Protein AF-0000000079819449 (afdb_homodimer)

Nearest PDB structures (foldseek):
  6wct-assembly1_C  TM=9.181E-01  e=9.847E-22  Stenotrophomonas maltophilia K279a
  7u5f-assembly1_A  TM=9.455E-01  e=1.996E-21  Pseudomonas aeruginosa PAO1
  6wct-assembly2_B  TM=9.235E-01  e=4.046E-21  Stenotrophomonas maltophilia K279a
  7s5e-assembly4_F  TM=9.327E-01  e=6.764E-21  Stenotrophomonas maltophilia K279a
  7s5e-assembly3_G  TM=9.082E-01  e=2.292E-20  Stenotrophomonas maltophilia K279a

InterPro domains:
  IPR008144 Guanylate kinase-like domain [PS50052] (9-192)
  IPR008145 Guanylate kinase/L-type calcium channel beta subunit [PF00625] (10-192)
  IPR008145 Guanylate kinase/L-type calcium channel beta subunit [SM00072] (8-195)
  IPR017665 Guanylate kinase [MF_00328] (7-195)
  IPR017665 Guanylate kinase [TIGR03263] (9-191)
  IPR020590 Guanylate kinase, conserved site [PS00856] (43-60)
  IPR027417 P-loop containing nucleoside 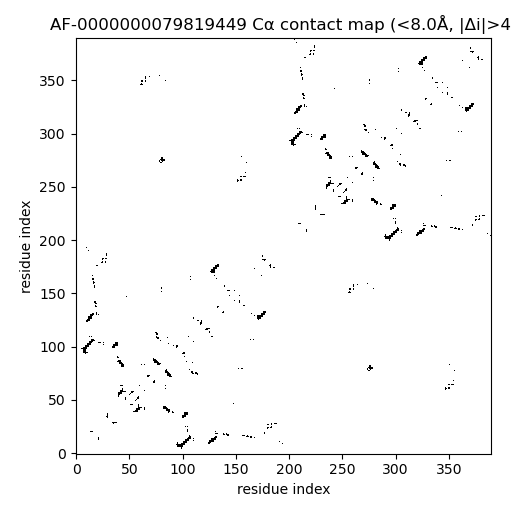triphosphate hydrolase [G3DSA:3.40.50.300] (11-191)
  IPR027417 P-loop containing nucleoside triphosphate hydrolase [SSF52540] (7-192)

Structure (mmCIF, N/CA/C/O backbone):
data_AF-0000000079819449-model_v1
#
loop_
_entity.id
_entity.type
_entity.pdbx_description
1 polymer 'Guanylate kinase'
#
loop_
_atom_site.group_PDB
_atom_site.id
_atom_site.type_symbol
_atom_site.label_atom_id
_atom_site.label_alt_id
_atom_site.label_comp_id
_atom_site.label_asym_id
_atom_site.label_entity_id
_atom_site.label_seq_id
_atom_site.pdbx_PDB_ins_code
_atom_site.Cartn_x
_atom_site.Cartn_y
_atom_site.Cartn_z
_atom_site.occupancy
_atom_site.B_iso_or_equiv
_atom_site.auth_seq_id
_atom_site.auth_comp_id
_atom_site.auth_asym_id
_atom_site.auth_atom_id
_atom_site.pdbx_PDB_model_num
ATOM 1 N N . MET A 1 1 ? -24.344 -27.297 -30.484 1 37.25 1 MET A N 1
ATOM 2 C CA . MET A 1 1 ? -23.031 -27.562 -29.906 1 37.25 1 MET A CA 1
ATOM 3 C C . MET A 1 1 ? -23.109 -27.734 -28.406 1 37.25 1 MET A C 1
ATOM 5 O O . MET A 1 1 ? -23.766 -26.953 -27.719 1 37.25 1 MET A O 1
ATOM 9 N N . SER A 1 2 ? -22.984 -28.891 -27.797 1 37.88 2 SER A N 1
ATOM 10 C CA . SER A 1 2 ? -23.125 -29.172 -26.375 1 37.88 2 SER A CA 1
ATOM 11 C C . SER A 1 2 ? -22.359 -28.156 -25.531 1 37.88 2 SER A C 1
ATOM 13 O O . SER A 1 2 ? -21.188 -27.891 -25.797 1 37.88 2 SER A O 1
ATOM 15 N N . GLU A 1 3 ? -22.922 -27.062 -25.156 1 42.31 3 GLU A N 1
ATOM 16 C CA . GLU A 1 3 ? -22.312 -26.125 -24.219 1 42.31 3 GLU A CA 1
ATOM 17 C C . GLU A 1 3 ? -21.484 -26.859 -23.156 1 42.31 3 GLU A C 1
ATOM 19 O O . GLU A 1 3 ? -22.047 -27.531 -22.281 1 42.31 3 GLU A O 1
ATOM 24 N N . GLN A 1 4 ? -20.547 -27.688 -23.547 1 41.03 4 GLN A N 1
ATOM 25 C CA . GLN A 1 4 ? -19.75 -28.484 -22.641 1 41.03 4 GLN A CA 1
ATOM 26 C C . GLN A 1 4 ? -19.547 -27.781 -21.312 1 41.03 4 GLN A C 1
ATOM 28 O O . GLN A 1 4 ? -19.219 -26.578 -21.281 1 41.03 4 GLN A O 1
ATOM 33 N N . ASP A 1 5 ? -20.328 -27.891 -20.297 1 47.59 5 ASP A N 1
ATOM 34 C CA . ASP A 1 5 ? -20.375 -27.531 -18.875 1 47.59 5 ASP A CA 1
ATOM 35 C C . ASP A 1 5 ? -18.969 -27.359 -18.312 1 47.59 5 ASP A C 1
ATOM 37 O O . ASP A 1 5 ? -18.359 -28.328 -17.844 1 47.59 5 ASP A O 1
ATOM 41 N N . HIS A 1 6 ? -17.969 -26.797 -19.016 1 58 6 HIS A N 1
ATOM 42 C CA . HIS A 1 6 ? -16.578 -26.672 -18.594 1 58 6 HIS A CA 1
ATOM 43 C C . HIS A 1 6 ? -16.484 -26.047 -17.203 1 58 6 HIS A C 1
ATOM 45 O O . HIS A 1 6 ? -17.094 -25 -16.953 1 58 6 HIS A O 1
ATOM 51 N N . THR A 1 7 ? -16.281 -26.781 -16.109 1 65.06 7 THR A N 1
ATOM 52 C CA . THR A 1 7 ? -16.078 -26.328 -14.742 1 65.06 7 THR A CA 1
ATOM 53 C C . THR A 1 7 ? -14.992 -25.266 -14.672 1 65.06 7 THR A C 1
ATOM 55 O O . THR A 1 7 ? -13.891 -25.469 -15.188 1 65.06 7 THR A O 1
ATOM 58 N N . PRO A 1 8 ? -15.328 -24.078 -14.352 1 78.12 8 PRO A N 1
ATOM 59 C CA . PRO A 1 8 ? -14.32 -23.016 -14.234 1 78.12 8 PRO A CA 1
ATOM 60 C C . PRO A 1 8 ? -13.133 -23.422 -13.359 1 78.12 8 PRO A C 1
ATOM 62 O O . PRO A 1 8 ? -13.281 -24.266 -12.469 1 78.12 8 PRO A O 1
ATOM 65 N N . GLY A 1 9 ? -11.914 -23.031 -13.898 1 91.12 9 GLY A N 1
ATOM 66 C CA . GLY A 1 9 ? -10.711 -23.328 -13.141 1 91.12 9 GLY A CA 1
ATOM 67 C C . GLY A 1 9 ? -10.742 -22.766 -11.727 1 91.12 9 GLY A C 1
ATOM 68 O O . GLY A 1 9 ? -11.719 -22.125 -11.336 1 91.12 9 GLY A O 1
ATOM 69 N N . THR A 1 10 ? -9.859 -23.297 -10.914 1 92.31 10 THR A N 1
ATOM 70 C CA . THR A 1 10 ? -9.734 -22.891 -9.516 1 92.31 10 THR A CA 1
ATOM 71 C C . THR A 1 10 ? -8.555 -21.938 -9.336 1 92.31 10 THR A C 1
ATOM 73 O O . THR A 1 10 ? -7.477 -22.172 -9.891 1 92.31 10 THR A O 1
ATOM 76 N N . LEU A 1 11 ? -8.828 -20.859 -8.602 1 95.81 11 LEU A N 1
ATOM 77 C CA . LEU A 1 11 ? -7.777 -19.891 -8.312 1 95.81 11 LEU A CA 1
ATOM 78 C C . LEU A 1 11 ? -7.492 -19.828 -6.816 1 95.81 11 LEU A C 1
ATOM 80 O O . LEU A 1 11 ? -8.383 -19.5 -6.023 1 95.81 11 LEU A O 1
ATOM 84 N N . LEU A 1 12 ? -6.289 -20.203 -6.438 1 97.44 12 LEU A N 1
ATOM 85 C CA . LEU A 1 12 ? -5.816 -20.125 -5.059 1 97.44 12 LEU A CA 1
ATOM 86 C C . LEU A 1 12 ? -4.77 -19.031 -4.898 1 97.44 12 LEU A C 1
ATOM 88 O O . LEU A 1 12 ? -3.754 -19.031 -5.598 1 97.44 12 LEU A O 1
ATOM 92 N N . VAL A 1 13 ? -5.051 -18.109 -4.043 1 97.88 13 VAL A N 1
ATOM 93 C CA . VAL A 1 13 ? -4.09 -17.062 -3.729 1 97.88 13 VAL A CA 1
ATOM 94 C C . VAL A 1 13 ? -3.383 -17.375 -2.414 1 97.88 13 VAL A C 1
ATOM 96 O O . VAL A 1 13 ? -4.031 -17.562 -1.382 1 97.88 13 VAL A O 1
ATOM 99 N N . VAL A 1 14 ? -2.08 -17.484 -2.512 1 98.12 14 VAL A N 1
ATOM 100 C CA . VAL A 1 14 ? -1.259 -17.703 -1.326 1 98.12 14 VAL A CA 1
ATOM 101 C C . VAL A 1 14 ? -0.473 -16.438 -1.004 1 98.12 14 VAL A C 1
ATOM 103 O O . VAL A 1 14 ? 0.373 -16 -1.791 1 98.12 14 VAL A O 1
ATOM 106 N N . SER A 1 15 ? -0.778 -15.836 0.083 1 97.94 15 SER A N 1
ATOM 107 C CA . SER A 1 15 ? -0.135 -14.609 0.538 1 97.94 15 SER A CA 1
ATOM 108 C C . SER A 1 15 ? 0.4 -14.758 1.959 1 97.94 15 SER A C 1
ATOM 110 O O . SER A 1 15 ? 0.25 -15.812 2.576 1 97.94 15 SER A O 1
ATOM 112 N N . GLY A 1 16 ? 1.066 -13.742 2.438 1 96.62 16 GLY A N 1
ATOM 113 C CA . GLY A 1 16 ? 1.683 -13.711 3.754 1 96.62 16 GLY A CA 1
ATOM 114 C C . GLY A 1 16 ? 2.861 -12.766 3.842 1 96.62 16 GLY A C 1
ATOM 115 O O . GLY A 1 16 ? 3.314 -12.234 2.824 1 96.62 16 GLY A O 1
ATOM 116 N N . PRO A 1 17 ? 3.314 -12.594 5.066 1 94.5 17 PRO A N 1
ATOM 117 C CA . PRO A 1 17 ? 4.43 -11.656 5.199 1 94.5 17 PRO A CA 1
ATOM 118 C C . PRO A 1 17 ? 5.707 -12.156 4.527 1 94.5 17 PRO A C 1
ATOM 120 O O . PRO A 1 17 ? 5.867 -13.359 4.32 1 94.5 17 PRO A O 1
ATOM 123 N N . GLY A 1 18 ? 6.484 -11.164 4.066 1 87.62 18 GLY A N 1
ATOM 124 C CA . GLY A 1 18 ? 7.785 -11.531 3.531 1 87.62 18 GLY A CA 1
ATOM 125 C C . GLY A 1 18 ? 8.578 -12.438 4.453 1 87.62 18 GLY A C 1
ATOM 126 O O . GLY A 1 18 ? 8.594 -12.234 5.672 1 87.62 18 GLY A O 1
ATOM 127 N N . GLY A 1 19 ? 9.195 -13.484 3.918 1 88.12 19 GLY A N 1
ATOM 128 C CA . GLY A 1 19 ? 10.047 -14.375 4.695 1 88.12 19 GLY A CA 1
ATOM 129 C C . GLY A 1 19 ? 9.297 -15.555 5.281 1 88.12 19 GLY A C 1
ATOM 130 O O . GLY A 1 19 ? 9.906 -16.438 5.895 1 88.12 19 GLY A O 1
ATOM 131 N N . VAL A 1 20 ? 8.039 -15.562 5.066 1 94.75 20 VAL A N 1
ATOM 132 C CA . VAL A 1 20 ? 7.234 -16.594 5.707 1 94.75 20 VAL A CA 1
ATOM 133 C C . VAL A 1 20 ? 7.434 -17.922 4.98 1 94.75 20 VAL A C 1
ATOM 135 O O . VAL A 1 20 ? 7.098 -18.984 5.512 1 94.75 20 VAL A O 1
ATOM 138 N N . GLY A 1 21 ? 7.898 -17.953 3.801 1 93.06 21 GLY A N 1
ATOM 139 C CA . GLY A 1 21 ? 8.18 -19.188 3.07 1 93.06 21 GLY A CA 1
ATOM 140 C C . GLY A 1 21 ? 7.148 -19.484 2 1 93.06 21 GLY A C 1
ATOM 141 O O . GLY A 1 21 ? 6.883 -20.656 1.698 1 93.06 21 GLY A O 1
ATOM 142 N N . LYS A 1 22 ? 6.543 -18.516 1.438 1 94.44 22 LYS A N 1
ATOM 143 C CA . LYS A 1 22 ? 5.539 -18.703 0.392 1 94.44 22 LYS A CA 1
ATOM 144 C C . LYS A 1 22 ? 6.109 -19.484 -0.787 1 94.44 22 LYS A C 1
ATOM 146 O O . LYS A 1 22 ? 5.52 -20.469 -1.221 1 94.44 22 LYS A O 1
ATOM 151 N N . GLY A 1 23 ? 7.285 -18.953 -1.282 1 90.69 23 GLY A N 1
ATOM 152 C CA . GLY A 1 23 ? 7.902 -19.594 -2.434 1 90.69 23 GLY A CA 1
ATOM 153 C C . GLY A 1 23 ? 8.227 -21.062 -2.201 1 90.69 23 GLY A C 1
ATOM 154 O O . GLY A 1 23 ? 7.969 -21.906 -3.064 1 90.69 23 GLY A O 1
ATOM 155 N N . THR A 1 24 ? 8.703 -21.359 -1.021 1 91.75 24 THR A N 1
ATOM 156 C CA . THR A 1 24 ? 9.07 -22.719 -0.66 1 91.75 24 THR A CA 1
ATOM 157 C C . THR A 1 24 ? 7.84 -23.609 -0.589 1 91.75 24 THR A C 1
ATOM 159 O O . THR A 1 24 ? 7.836 -24.719 -1.145 1 91.75 24 THR A O 1
ATOM 162 N N . VAL A 1 25 ? 6.805 -23.172 0.04 1 97.06 25 VAL A N 1
ATOM 163 C CA . VAL A 1 25 ? 5.586 -23.953 0.222 1 97.06 25 VAL A CA 1
ATOM 164 C C . VAL A 1 25 ? 4.914 -24.188 -1.129 1 97.06 25 VAL A C 1
ATOM 166 O O . VAL A 1 25 ? 4.492 -25.297 -1.436 1 97.06 25 VAL A O 1
ATOM 169 N N . VAL A 1 26 ? 4.832 -23.188 -1.955 1 96.38 26 VAL A N 1
ATOM 170 C CA . VAL A 1 26 ? 4.188 -23.281 -3.26 1 96.38 26 VAL A CA 1
ATOM 171 C C . VAL A 1 26 ? 5 -24.203 -4.168 1 96.38 26 VAL A C 1
ATOM 173 O O . VAL A 1 26 ? 4.438 -25.016 -4.914 1 96.38 26 VAL A O 1
ATOM 176 N N . ALA A 1 27 ? 6.316 -24.094 -4.105 1 93.5 27 ALA A N 1
ATOM 177 C CA . ALA A 1 27 ? 7.164 -24.984 -4.887 1 93.5 27 ALA A CA 1
ATOM 178 C C . ALA A 1 27 ? 6.941 -26.438 -4.488 1 93.5 27 ALA A C 1
ATOM 180 O O . ALA A 1 27 ? 6.84 -27.312 -5.348 1 93.5 27 ALA A O 1
ATOM 181 N N . ALA A 1 28 ? 6.887 -26.688 -3.199 1 96.62 28 ALA A N 1
ATOM 182 C CA . ALA A 1 28 ? 6.652 -28.047 -2.691 1 96.62 28 ALA A CA 1
ATOM 183 C C . ALA A 1 28 ? 5.281 -28.562 -3.119 1 96.62 28 ALA A C 1
ATOM 185 O O . ALA A 1 28 ? 5.137 -29.734 -3.463 1 96.62 28 ALA A O 1
ATOM 186 N N . LEU A 1 29 ? 4.281 -27.688 -3.09 1 97.25 29 LEU A N 1
ATOM 187 C CA . LEU A 1 29 ? 2.943 -28.047 -3.549 1 97.25 29 LEU A CA 1
ATOM 188 C C . LEU A 1 29 ? 2.965 -28.469 -5.016 1 97.25 29 LEU A C 1
ATOM 190 O O . LEU A 1 29 ? 2.377 -29.5 -5.379 1 97.25 29 LEU A O 1
ATOM 194 N N . ARG A 1 30 ? 3.658 -27.781 -5.805 1 95.12 30 ARG A N 1
ATOM 195 C CA . ARG A 1 30 ? 3.744 -28.078 -7.23 1 95.12 30 ARG A CA 1
ATOM 196 C C . ARG A 1 30 ? 4.48 -29.391 -7.484 1 95.12 30 ARG A C 1
ATOM 198 O O . ARG A 1 30 ? 4.168 -30.109 -8.43 1 95.12 30 ARG A O 1
ATOM 205 N N . GLU A 1 31 ? 5.48 -29.578 -6.707 1 95 31 GLU A N 1
ATOM 206 C CA . GLU A 1 31 ? 6.223 -30.828 -6.836 1 95 31 GLU A CA 1
ATOM 207 C C . GLU A 1 31 ? 5.32 -32.031 -6.594 1 95 31 GLU A C 1
ATOM 209 O O . GLU A 1 31 ? 5.453 -33.062 -7.262 1 95 31 GLU A O 1
ATOM 214 N N . ARG A 1 32 ? 4.418 -31.953 -5.766 1 95.88 32 ARG A N 1
ATOM 215 C CA . ARG A 1 32 ? 3.51 -33.031 -5.41 1 95.88 32 ARG A CA 1
ATOM 216 C C . ARG A 1 32 ? 2.338 -33.125 -6.379 1 95.88 32 ARG A C 1
ATOM 218 O O . ARG A 1 32 ? 1.751 -34.188 -6.574 1 95.88 32 ARG A O 1
ATOM 225 N N . HIS A 1 33 ? 1.986 -31.953 -6.887 1 95.94 33 HIS A N 1
ATOM 226 C CA . HIS A 1 33 ? 0.836 -31.844 -7.773 1 95.94 33 HIS A CA 1
ATOM 227 C C . HIS A 1 33 ? 1.211 -31.141 -9.078 1 95.94 33 HIS A C 1
ATOM 229 O O . HIS A 1 33 ? 1.048 -29.922 -9.203 1 95.94 33 HIS A O 1
ATOM 235 N N . ASP A 1 34 ? 1.582 -31.938 -10.039 1 93.12 34 ASP A N 1
ATOM 236 C CA . ASP A 1 34 ? 2.109 -31.406 -11.289 1 93.12 34 ASP A CA 1
ATOM 237 C C . ASP A 1 34 ? 1.008 -30.734 -12.102 1 93.12 34 ASP A C 1
ATOM 239 O O . ASP A 1 34 ? 1.292 -29.984 -13.039 1 93.12 34 ASP A O 1
ATOM 243 N N . GLU A 1 35 ? -0.242 -31.016 -11.734 1 93.12 35 GLU A N 1
ATOM 244 C CA . GLU A 1 35 ? -1.359 -30.422 -12.461 1 93.12 35 GLU A CA 1
ATOM 245 C C . GLU A 1 35 ? -1.634 -29 -12 1 93.12 35 GLU A C 1
ATOM 247 O O . GLU A 1 35 ? -2.373 -28.25 -12.656 1 93.12 35 GLU A O 1
ATOM 252 N N . ILE A 1 36 ? -1.051 -28.625 -10.836 1 95.06 36 ILE A N 1
ATOM 253 C CA . ILE A 1 36 ? -1.223 -27.266 -10.328 1 95.06 36 ILE A CA 1
ATOM 254 C C . ILE A 1 36 ? -0.233 -26.328 -11.016 1 95.06 36 ILE A C 1
ATOM 256 O O . ILE A 1 36 ? 0.953 -26.656 -11.133 1 95.06 36 ILE A O 1
ATOM 260 N N . GLU A 1 37 ? -0.759 -25.266 -11.516 1 94.31 37 GLU A N 1
ATOM 261 C CA . GLU A 1 37 ? 0.077 -24.266 -12.164 1 94.31 37 GLU A CA 1
ATOM 262 C C . GLU A 1 37 ? 0.276 -23.047 -11.258 1 94.31 37 GLU A C 1
ATOM 264 O O . GLU A 1 37 ? -0.619 -22.688 -10.492 1 94.31 37 GLU A O 1
ATOM 269 N N . VAL A 1 38 ? 1.481 -22.469 -11.367 1 93.94 38 VAL A N 1
ATOM 270 C CA . VAL A 1 38 ? 1.772 -21.219 -10.656 1 93.94 38 VAL A CA 1
ATOM 271 C C . VAL A 1 38 ? 1.913 -20.078 -11.656 1 93.94 38 VAL A C 1
ATOM 273 O O . VAL A 1 38 ? 2.641 -20.188 -12.648 1 93.94 38 VAL A O 1
ATOM 276 N N . SER A 1 39 ? 1.146 -19.062 -11.383 1 93.12 39 SER A N 1
ATOM 277 C CA . SER A 1 39 ? 1.198 -17.906 -12.281 1 93.12 39 SER A CA 1
ATOM 278 C C . SER A 1 39 ? 2.545 -17.203 -12.188 1 93.12 39 SER A C 1
ATOM 280 O O . SER A 1 39 ? 3.088 -17.031 -11.094 1 93.12 39 SER A O 1
ATOM 282 N N . LEU A 1 40 ? 3.061 -16.797 -13.305 1 92.25 40 LEU A N 1
ATOM 283 C CA . LEU A 1 40 ? 4.324 -16.062 -13.352 1 92.25 40 LEU A CA 1
ATOM 284 C C . LEU A 1 40 ? 4.094 -14.57 -13.148 1 92.25 40 LEU A C 1
ATOM 286 O O . LEU A 1 40 ? 3.465 -13.914 -13.977 1 92.25 40 LEU A O 1
ATOM 290 N N . SER A 1 41 ? 4.609 -14.023 -12.086 1 94.62 41 SER A N 1
ATOM 291 C CA . SER A 1 41 ? 4.473 -12.602 -11.789 1 94.62 41 SER A CA 1
ATOM 292 C C . SER A 1 41 ? 5.598 -11.797 -12.422 1 94.62 41 SER A C 1
ATOM 294 O O . SER A 1 41 ? 6.668 -12.336 -12.711 1 94.62 41 SER A O 1
ATOM 296 N N . ALA A 1 42 ? 5.316 -10.539 -12.672 1 96.56 42 ALA A N 1
ATOM 297 C CA . ALA A 1 42 ? 6.352 -9.586 -13.062 1 96.56 42 ALA A CA 1
ATOM 298 C C . ALA A 1 42 ? 6.863 -8.812 -11.852 1 96.56 42 ALA A C 1
ATOM 300 O O . ALA A 1 42 ? 6.117 -8.562 -10.906 1 96.56 42 ALA A O 1
ATOM 301 N N . THR A 1 43 ? 8.133 -8.453 -11.883 1 96.88 43 THR A N 1
ATOM 302 C CA . THR A 1 43 ? 8.664 -7.625 -10.805 1 96.88 43 THR A CA 1
ATOM 303 C C . THR A 1 43 ? 9.805 -6.746 -11.312 1 96.88 43 THR A C 1
ATOM 305 O O . THR A 1 43 ? 10.445 -7.066 -12.32 1 96.88 43 THR A O 1
ATOM 308 N N . THR A 1 44 ? 10.008 -5.605 -10.656 1 96.69 44 THR A N 1
ATOM 309 C CA . THR A 1 44 ? 11.102 -4.703 -11.008 1 96.69 44 THR A CA 1
ATOM 310 C C . THR A 1 44 ? 12.312 -4.945 -10.117 1 96.69 44 THR A C 1
ATOM 312 O O . THR A 1 44 ? 13.352 -4.309 -10.289 1 96.69 44 THR A O 1
ATOM 315 N N . ARG A 1 45 ? 12.109 -5.863 -9.109 1 91.94 45 ARG A N 1
ATOM 316 C CA . ARG A 1 45 ? 13.25 -6.164 -8.258 1 91.94 45 ARG A CA 1
ATOM 317 C C . ARG A 1 45 ? 14.344 -6.887 -9.039 1 91.94 45 ARG A C 1
ATOM 319 O O . ARG A 1 45 ? 14.055 -7.562 -10.031 1 91.94 45 ARG A O 1
ATOM 326 N N . ARG A 1 46 ? 15.594 -6.77 -8.547 1 90.62 46 ARG A N 1
ATOM 327 C CA . ARG A 1 46 ? 16.688 -7.508 -9.172 1 90.62 46 ARG A CA 1
ATOM 328 C C . ARG A 1 46 ? 16.594 -8.992 -8.859 1 90.62 46 ARG A C 1
ATOM 330 O O . ARG A 1 46 ? 16.078 -9.383 -7.801 1 90.62 46 ARG A O 1
ATOM 337 N N . MET A 1 47 ? 17.094 -9.727 -9.766 1 91.81 47 MET A N 1
ATOM 338 C CA . MET A 1 47 ? 17.125 -11.18 -9.602 1 91.81 47 MET A CA 1
ATOM 339 C C . MET A 1 47 ? 18.016 -11.578 -8.438 1 91.81 47 MET A C 1
ATOM 341 O O . MET A 1 47 ? 19.125 -11.039 -8.289 1 91.81 47 MET A O 1
ATOM 345 N N . ARG A 1 48 ? 17.562 -12.531 -7.559 1 85.19 48 ARG A N 1
ATOM 346 C CA . ARG A 1 48 ? 18.406 -13.125 -6.527 1 85.19 48 ARG A CA 1
ATOM 347 C C . ARG A 1 48 ? 19.219 -14.289 -7.09 1 85.19 48 ARG A C 1
ATOM 349 O O . ARG A 1 48 ? 18.875 -14.844 -8.133 1 85.19 48 ARG A O 1
ATOM 356 N N . PRO A 1 49 ? 20.312 -14.555 -6.266 1 86.44 49 PRO A N 1
ATOM 357 C CA . PRO A 1 49 ? 21.062 -15.734 -6.719 1 86.44 49 PRO A CA 1
ATOM 358 C C . PRO A 1 49 ? 20.188 -16.984 -6.801 1 86.44 49 PRO A C 1
ATOM 360 O O . PRO A 1 49 ? 19.422 -17.266 -5.883 1 86.44 49 PRO A O 1
ATOM 363 N N . GLY A 1 50 ? 20.25 -17.688 -7.906 1 87.5 50 GLY A N 1
ATOM 364 C CA . GLY A 1 50 ? 19.484 -18.922 -8.086 1 87.5 50 GLY A CA 1
ATOM 365 C C . GLY A 1 50 ? 18.188 -18.703 -8.828 1 87.5 50 GLY A C 1
ATOM 366 O O . GLY A 1 50 ? 17.547 -19.672 -9.25 1 87.5 50 GLY A O 1
ATOM 367 N N . GLU A 1 51 ? 17.781 -17.422 -9.023 1 89.81 51 GLU A N 1
ATOM 368 C CA . GLU A 1 51 ? 16.547 -17.141 -9.75 1 89.81 51 GLU A CA 1
ATOM 369 C C . GLU A 1 51 ? 16.797 -17.031 -11.25 1 89.81 51 GLU A C 1
ATOM 371 O O . GLU A 1 51 ? 17.906 -16.719 -11.672 1 89.81 51 GLU A O 1
ATOM 376 N N . GLU A 1 52 ? 15.734 -17.406 -11.969 1 92.81 52 GLU A N 1
ATOM 377 C CA . GLU A 1 52 ? 15.797 -17.328 -13.43 1 92.81 52 GLU A CA 1
ATOM 378 C C . GLU A 1 52 ? 14.609 -16.547 -13.984 1 92.81 52 GLU A C 1
ATOM 380 O O . GLU A 1 52 ? 13.469 -16.75 -13.555 1 92.81 52 GLU A O 1
ATOM 385 N N . ASP A 1 53 ? 14.945 -15.648 -15 1 95.31 53 ASP A N 1
ATOM 386 C CA . ASP A 1 53 ? 13.891 -14.891 -15.664 1 95.31 53 ASP A CA 1
ATOM 387 C C . ASP A 1 53 ? 12.945 -15.82 -16.422 1 95.31 53 ASP A C 1
ATOM 389 O O . ASP A 1 53 ? 13.391 -16.719 -17.141 1 95.31 53 ASP A O 1
ATOM 393 N N . GLY A 1 54 ? 11.68 -15.641 -16.172 1 92.25 54 GLY A N 1
ATOM 394 C CA . GLY A 1 54 ? 10.695 -16.469 -16.844 1 92.25 54 GLY A CA 1
ATOM 395 C C . GLY A 1 54 ? 10.352 -17.734 -16.094 1 92.25 54 GLY A C 1
ATOM 396 O O . GLY A 1 54 ? 9.469 -18.484 -16.5 1 92.25 54 GLY A O 1
ATOM 397 N N . VAL A 1 55 ? 10.984 -17.922 -15.055 1 88.75 55 VAL A N 1
ATOM 398 C CA . VAL A 1 55 ? 10.734 -19.109 -14.25 1 88.75 55 VAL A CA 1
ATOM 399 C C . VAL A 1 55 ? 10.234 -18.703 -12.867 1 88.75 55 VAL A C 1
ATOM 401 O O . VAL A 1 55 ? 9.156 -19.125 -12.445 1 88.75 55 VAL A O 1
ATOM 404 N N . HIS A 1 56 ? 10.953 -17.844 -12.164 1 88.69 56 HIS A N 1
ATOM 405 C CA . HIS A 1 56 ? 10.578 -17.406 -10.828 1 88.69 56 HIS A CA 1
ATOM 406 C C . HIS A 1 56 ? 9.703 -16.156 -10.883 1 88.69 56 HIS A C 1
ATOM 408 O O . HIS A 1 56 ? 8.68 -16.078 -10.195 1 88.69 56 HIS A O 1
ATOM 414 N N . TYR A 1 57 ? 10.164 -15.289 -11.695 1 93.69 57 TYR A N 1
ATOM 415 C CA . TYR A 1 57 ? 9.469 -14.055 -12.047 1 93.69 57 TYR A CA 1
ATOM 416 C C . TYR A 1 57 ? 9.797 -13.633 -13.477 1 93.69 57 TYR A C 1
ATOM 418 O O . TYR A 1 57 ? 10.742 -14.148 -14.078 1 93.69 57 TYR A O 1
ATOM 426 N N . ARG A 1 58 ? 8.977 -12.875 -14.039 1 95.94 58 ARG A N 1
ATOM 427 C CA . ARG A 1 58 ? 9.422 -12.055 -15.156 1 95.94 58 ARG A CA 1
ATOM 428 C C . ARG A 1 58 ? 10.062 -10.758 -14.664 1 95.94 58 ARG A C 1
ATOM 430 O O . ARG A 1 58 ? 9.375 -9.867 -14.172 1 95.94 58 ARG A O 1
ATOM 437 N N . PHE A 1 59 ? 11.375 -10.719 -14.812 1 97.06 59 PHE A N 1
ATOM 438 C CA . PHE A 1 59 ? 12.094 -9.539 -14.344 1 97.06 59 PHE A CA 1
ATOM 439 C C . PHE A 1 59 ? 12.102 -8.453 -15.414 1 97.06 59 PHE A C 1
ATOM 441 O O . PHE A 1 59 ? 12.633 -8.656 -16.5 1 97.06 59 PHE A O 1
ATOM 448 N N . VAL A 1 60 ? 11.516 -7.27 -15.062 1 96.88 60 VAL A N 1
ATOM 449 C CA . VAL A 1 60 ? 11.352 -6.199 -16.047 1 96.88 60 VAL A CA 1
ATOM 450 C C . VAL A 1 60 ? 11.844 -4.879 -15.445 1 96.88 60 VAL A C 1
ATOM 452 O O . VAL A 1 60 ? 11.961 -4.75 -14.227 1 96.88 60 VAL A O 1
ATOM 455 N N . SER A 1 61 ? 12.156 -3.93 -16.266 1 96 61 SER A N 1
ATOM 456 C CA . SER A 1 61 ? 12.516 -2.592 -15.812 1 96 61 SER A CA 1
ATOM 457 C C . SER A 1 61 ? 11.297 -1.835 -15.305 1 96 61 SER A C 1
ATOM 459 O O . SER A 1 61 ? 10.164 -2.158 -15.664 1 96 61 SER A O 1
ATOM 461 N N . PRO A 1 62 ? 11.539 -0.841 -14.5 1 94.62 62 PRO A N 1
ATOM 462 C CA . PRO A 1 62 ? 10.414 -0.004 -14.086 1 94.62 62 PRO A CA 1
ATOM 463 C C . PRO A 1 62 ? 9.664 0.617 -15.266 1 94.62 62 PRO A C 1
ATOM 465 O O . PRO A 1 62 ? 8.438 0.75 -15.227 1 94.62 62 PRO A O 1
ATOM 468 N N . THR A 1 63 ? 10.352 0.969 -16.281 1 94.88 63 THR A N 1
ATOM 469 C CA . THR A 1 63 ? 9.734 1.531 -17.484 1 94.88 63 THR A CA 1
ATOM 470 C C . THR A 1 63 ? 8.797 0.517 -18.125 1 94.88 63 THR A C 1
ATOM 472 O O . THR A 1 63 ? 7.652 0.845 -18.469 1 94.88 63 THR A O 1
ATOM 475 N N . GLU A 1 64 ? 9.312 -0.644 -18.297 1 95.75 64 GLU A N 1
ATOM 476 C CA . GLU A 1 64 ? 8.492 -1.704 -18.891 1 95.75 64 GLU A CA 1
ATOM 477 C C . GLU A 1 64 ? 7.301 -2.031 -17.984 1 95.75 64 GLU A C 1
ATOM 479 O O . GLU A 1 64 ? 6.191 -2.242 -18.484 1 95.75 64 GLU A O 1
ATOM 484 N N . PHE A 1 65 ? 7.504 -2.068 -16.734 1 97.44 65 PHE A N 1
ATOM 485 C CA . PHE A 1 65 ? 6.426 -2.33 -15.789 1 97.44 65 PHE A CA 1
ATOM 486 C C . PHE A 1 65 ? 5.328 -1.276 -15.914 1 97.44 65 PHE A C 1
ATOM 488 O O . PHE A 1 65 ? 4.145 -1.608 -15.945 1 97.44 65 PHE A O 1
ATOM 495 N N . ARG A 1 66 ? 5.727 -0.081 -15.984 1 93.88 66 ARG A N 1
ATOM 496 C CA . ARG A 1 66 ? 4.77 1.013 -16.125 1 93.88 66 ARG A CA 1
ATOM 497 C C . ARG A 1 66 ? 3.943 0.851 -17.406 1 93.88 66 ARG A C 1
ATOM 499 O O . ARG A 1 66 ? 2.725 1.035 -17.375 1 93.88 66 ARG A O 1
ATOM 506 N N . ARG A 1 67 ? 4.617 0.555 -18.453 1 95 67 ARG A N 1
ATOM 507 C CA . ARG A 1 67 ? 3.9 0.329 -19.703 1 95 67 ARG A CA 1
ATOM 508 C C . ARG A 1 67 ? 2.834 -0.748 -19.547 1 95 67 ARG A C 1
ATOM 510 O O . ARG A 1 67 ? 1.695 -0.573 -19.984 1 95 67 ARG A O 1
ATOM 517 N N . MET A 1 68 ? 3.205 -1.822 -18.938 1 95.44 68 MET A N 1
ATOM 518 C CA . MET A 1 68 ? 2.281 -2.93 -18.719 1 95.44 68 MET A CA 1
ATOM 519 C C . MET A 1 68 ? 1.092 -2.484 -17.875 1 95.44 68 MET A C 1
ATOM 521 O O . MET A 1 68 ? -0.052 -2.832 -18.172 1 95.44 68 MET A O 1
ATOM 525 N N . ALA A 1 69 ? 1.36 -1.735 -16.828 1 93.5 69 ALA A N 1
ATOM 526 C CA . ALA A 1 69 ? 0.306 -1.23 -15.961 1 93.5 69 ALA A CA 1
ATOM 527 C C . ALA A 1 69 ? -0.63 -0.291 -16.719 1 93.5 69 ALA A C 1
ATOM 529 O O . ALA A 1 69 ? -1.854 -0.406 -16.609 1 93.5 69 ALA A O 1
ATOM 530 N N . ASP A 1 70 ? -0.06 0.588 -17.531 1 91.31 70 ASP A N 1
ATOM 531 C CA . ASP A 1 70 ? -0.833 1.563 -18.297 1 91.31 70 ASP A CA 1
ATOM 532 C C . ASP A 1 70 ? -1.733 0.874 -19.312 1 91.31 70 ASP A C 1
ATOM 534 O O . ASP A 1 70 ? -2.83 1.354 -19.609 1 91.31 70 ASP A O 1
ATOM 538 N N . ASP A 1 71 ? -1.249 -0.234 -19.766 1 93.5 71 ASP A N 1
ATOM 539 C CA . ASP A 1 71 ? -1.989 -0.978 -20.766 1 93.5 71 ASP A CA 1
ATOM 540 C C . ASP A 1 71 ? -3.027 -1.898 -20.125 1 93.5 71 ASP A C 1
ATOM 542 O O . ASP A 1 71 ? -3.693 -2.668 -20.828 1 93.5 71 ASP A O 1
ATOM 546 N N . GLY A 1 72 ? -3.113 -1.888 -18.875 1 91.06 72 GLY A N 1
ATOM 547 C CA . GLY A 1 72 ? -4.098 -2.695 -18.172 1 91.06 72 GLY A CA 1
ATOM 548 C C . GLY A 1 72 ? -3.793 -4.18 -18.219 1 91.06 72 GLY A C 1
ATOM 549 O O . GLY A 1 72 ? -4.707 -5.008 -18.234 1 91.06 72 GLY A O 1
ATOM 550 N N . GLU A 1 73 ? -2.566 -4.523 -18.156 1 93.56 73 GLU A N 1
ATOM 551 C CA . GLU A 1 73 ? -2.172 -5.914 -18.359 1 93.56 73 GLU A CA 1
ATOM 552 C C . GLU A 1 73 ? -2.193 -6.691 -17.047 1 93.56 73 GLU A C 1
ATOM 554 O O . GLU A 1 73 ? -2.109 -7.922 -17.047 1 93.56 73 GLU A O 1
ATOM 559 N N . PHE A 1 74 ? -2.361 -5.992 -15.898 1 95.38 74 PHE A N 1
ATOM 560 C CA . PHE A 1 74 ? -2.209 -6.68 -14.625 1 95.38 74 PHE A CA 1
ATOM 561 C C . PHE A 1 74 ? -3.57 -6.98 -14 1 95.38 74 PHE A C 1
ATOM 563 O O . PHE A 1 74 ? -4.469 -6.137 -14.023 1 95.38 74 PHE A O 1
ATOM 570 N N . LEU A 1 75 ? -3.719 -8.18 -13.523 1 94.06 75 LEU A N 1
ATOM 571 C CA . LEU A 1 75 ? -4.82 -8.508 -12.625 1 94.06 75 LEU A CA 1
ATOM 572 C C . LEU A 1 75 ? -4.707 -7.73 -11.32 1 94.06 75 LEU A C 1
ATOM 574 O O . LEU A 1 75 ? -5.703 -7.219 -10.805 1 94.06 75 LEU A O 1
ATOM 578 N N . GLU A 1 76 ? -3.52 -7.699 -10.883 1 94.31 76 GLU A N 1
ATOM 579 C CA . GLU A 1 76 ? -3.148 -6.945 -9.688 1 94.31 76 GLU A CA 1
ATOM 580 C C . GLU A 1 76 ? -1.683 -6.527 -9.727 1 94.31 76 GLU A C 1
ATOM 582 O O . GLU A 1 76 ? -0.873 -7.152 -10.414 1 94.31 76 GLU A O 1
ATOM 587 N N . TRP A 1 77 ? -1.401 -5.453 -9.055 1 94.75 77 TRP A N 1
ATOM 588 C CA . TRP A 1 77 ? -0.008 -5.086 -8.82 1 94.75 77 TRP A CA 1
ATOM 589 C C . TRP A 1 77 ? 0.117 -4.18 -7.602 1 94.75 77 TRP A C 1
ATOM 591 O O . TRP A 1 77 ? -0.864 -3.57 -7.168 1 94.75 77 TRP A O 1
ATOM 601 N N . ALA A 1 78 ? 1.284 -4.164 -7.047 1 91.94 78 ALA A N 1
ATOM 602 C CA . ALA A 1 78 ? 1.543 -3.348 -5.863 1 91.94 78 ALA A CA 1
ATOM 603 C C . ALA A 1 78 ? 3.033 -3.059 -5.711 1 91.94 78 ALA A C 1
ATOM 605 O O . ALA A 1 78 ? 3.867 -3.717 -6.336 1 91.94 78 ALA A O 1
ATOM 606 N N . GLU A 1 79 ? 3.268 -2.033 -4.957 1 91.31 79 GLU A N 1
ATOM 607 C CA . GLU A 1 79 ? 4.641 -1.805 -4.508 1 91.31 79 GLU A CA 1
ATOM 608 C C . GLU A 1 79 ? 4.93 -2.553 -3.211 1 91.31 79 GLU A C 1
ATOM 610 O O . GLU A 1 79 ? 4.094 -2.578 -2.305 1 91.31 79 GLU A O 1
ATOM 615 N N . PHE A 1 80 ? 6.09 -3.129 -3.221 1 87.88 80 PHE A N 1
ATOM 616 C CA . PHE A 1 80 ? 6.539 -3.863 -2.045 1 87.88 80 PHE A CA 1
ATOM 617 C C . PHE A 1 80 ? 8.047 -3.727 -1.868 1 87.88 80 PHE A C 1
ATOM 619 O O . PHE A 1 80 ? 8.82 -4.098 -2.756 1 87.88 80 PHE A O 1
ATOM 626 N N . ASN A 1 81 ? 8.367 -3.174 -0.725 1 87.38 81 ASN A N 1
ATOM 627 C CA . ASN A 1 81 ? 9.766 -2.977 -0.377 1 87.38 81 ASN A CA 1
ATOM 628 C C . ASN A 1 81 ? 10.523 -2.248 -1.484 1 87.38 81 ASN A C 1
ATOM 630 O O . ASN A 1 81 ? 11.641 -2.637 -1.843 1 87.38 81 ASN A O 1
ATOM 634 N N . GLY A 1 82 ? 9.883 -1.347 -2.049 1 88.75 82 GLY A N 1
ATOM 635 C CA . GLY A 1 82 ? 10.531 -0.445 -2.988 1 88.75 82 GLY A CA 1
ATOM 636 C C . GLY A 1 82 ? 10.508 -0.956 -4.414 1 88.75 82 GLY A C 1
ATOM 637 O O . GLY A 1 82 ? 11.109 -0.35 -5.305 1 88.75 82 GLY A O 1
ATOM 638 N N . HIS A 1 83 ? 9.93 -2.084 -4.625 1 93.12 83 HIS A N 1
ATOM 639 C CA . HIS A 1 83 ? 9.836 -2.666 -5.961 1 93.12 83 HIS A CA 1
ATOM 640 C C . HIS A 1 83 ? 8.383 -2.943 -6.336 1 93.12 83 HIS A C 1
ATOM 642 O O . HIS A 1 83 ? 7.512 -3.012 -5.461 1 93.12 83 HIS A O 1
ATOM 648 N N . LEU A 1 84 ? 8.195 -3.045 -7.613 1 95.75 84 LEU A N 1
ATOM 649 C CA . LEU A 1 84 ? 6.84 -3.295 -8.086 1 95.75 84 LEU A CA 1
ATOM 650 C C . LEU A 1 84 ? 6.652 -4.766 -8.445 1 95.75 84 LEU A C 1
ATOM 652 O O . LEU A 1 84 ? 7.543 -5.391 -9.016 1 95.75 84 LEU A O 1
ATOM 656 N N . TYR A 1 85 ? 5.59 -5.289 -8.047 1 95.81 85 TYR A N 1
ATOM 657 C CA . TYR A 1 85 ? 5.168 -6.645 -8.383 1 95.81 85 TYR A CA 1
ATOM 658 C C . TYR A 1 85 ? 3.781 -6.645 -9.008 1 95.81 85 TYR A C 1
ATOM 660 O O . TYR A 1 85 ? 2.92 -5.848 -8.633 1 95.81 85 TYR A O 1
ATOM 668 N N . GLY A 1 86 ? 3.561 -7.578 -9.945 1 96.69 86 GLY A N 1
ATOM 669 C CA . GLY A 1 86 ? 2.244 -7.672 -10.555 1 96.69 86 GLY A CA 1
ATOM 670 C C . GLY A 1 86 ? 1.986 -9.016 -11.219 1 96.69 86 GLY A C 1
ATOM 671 O O . GLY A 1 86 ? 2.924 -9.688 -11.648 1 96.69 86 GLY A O 1
ATOM 672 N N . THR A 1 87 ? 0.757 -9.398 -11.25 1 96.25 87 THR A N 1
ATOM 673 C CA . THR A 1 87 ? 0.32 -10.609 -11.938 1 96.25 87 THR A CA 1
ATOM 674 C C . THR A 1 87 ? -0.358 -10.258 -13.266 1 96.25 87 THR A C 1
ATOM 676 O O . THR A 1 87 ? -1.453 -9.695 -13.273 1 96.25 87 THR A O 1
ATOM 679 N N . PRO A 1 88 ? 0.239 -10.664 -14.352 1 93.75 88 PRO A N 1
ATOM 680 C CA . PRO A 1 88 ? -0.4 -10.383 -15.641 1 93.75 88 PRO A CA 1
ATOM 681 C C . PRO A 1 88 ? -1.707 -11.148 -15.828 1 93.75 88 PRO A C 1
ATOM 683 O O . PRO A 1 88 ? -1.807 -12.312 -15.438 1 93.75 88 PRO A O 1
ATOM 686 N N . TRP A 1 89 ? -2.639 -10.578 -16.422 1 90.25 89 TRP A N 1
ATOM 687 C CA . TRP A 1 89 ? -3.943 -11.172 -16.719 1 90.25 89 TRP A CA 1
ATOM 688 C C . TRP A 1 89 ? -3.795 -12.422 -17.578 1 90.25 89 TRP A C 1
ATOM 690 O O . TRP A 1 89 ? -4.477 -13.422 -17.344 1 90.25 89 TRP A O 1
ATOM 700 N N . SER A 1 90 ? -2.986 -12.266 -18.562 1 85.31 90 SER A N 1
ATOM 701 C CA . SER A 1 90 ? -2.814 -13.344 -19.531 1 85.31 90 SER A CA 1
ATOM 702 C C . SER A 1 90 ? -2.346 -14.625 -18.859 1 85.31 90 SER A C 1
ATOM 704 O O . SER A 1 90 ? -2.639 -15.727 -19.328 1 85.31 90 SER A O 1
ATOM 706 N N . SER A 1 91 ? -1.693 -14.477 -17.781 1 83.94 91 SER A N 1
ATOM 707 C CA . SER A 1 91 ? -1.176 -15.641 -17.062 1 83.94 91 SER A CA 1
ATOM 708 C C . SER A 1 91 ? -2.27 -16.312 -16.234 1 83.94 91 SER A C 1
ATOM 710 O O . SER A 1 91 ? -2.084 -17.422 -15.742 1 83.94 91 SER A O 1
ATOM 712 N N . VAL A 1 92 ? -3.451 -15.711 -16.094 1 88.88 92 VAL A N 1
ATOM 713 C CA . VAL A 1 92 ? -4.469 -16.203 -15.164 1 88.88 92 VAL A CA 1
ATOM 714 C C . VAL A 1 92 ? -5.723 -16.594 -15.945 1 88.88 92 VAL A C 1
ATOM 716 O O . VAL A 1 92 ? -6.129 -17.766 -15.922 1 88.88 92 VAL A O 1
ATOM 719 N N . THR A 1 93 ? -6.305 -15.727 -16.688 1 85.06 93 THR A N 1
ATOM 720 C CA . THR A 1 93 ? -7.629 -15.906 -17.266 1 85.06 93 THR A CA 1
ATOM 721 C C . THR A 1 93 ? -7.633 -17.062 -18.281 1 85.06 93 THR A C 1
ATOM 723 O O . THR A 1 93 ? -8.547 -17.875 -18.281 1 85.06 93 THR A O 1
ATOM 726 N N . ASP A 1 94 ? -6.578 -17.094 -19.094 1 84.12 94 ASP A N 1
ATOM 727 C CA . ASP A 1 94 ? -6.52 -18.172 -20.094 1 84.12 94 ASP A CA 1
ATOM 728 C C . ASP A 1 94 ? -6.441 -19.531 -19.438 1 84.12 94 ASP A C 1
ATOM 730 O O . ASP A 1 94 ? -7.074 -20.5 -19.891 1 84.12 94 ASP A O 1
ATOM 734 N N . ARG A 1 95 ? -5.785 -19.578 -18.375 1 89.25 95 ARG A N 1
ATOM 735 C CA . ARG A 1 95 ? -5.59 -20.828 -17.672 1 89.25 95 ARG A CA 1
ATOM 736 C C . ARG A 1 95 ? -6.855 -21.25 -16.922 1 89.25 95 ARG A C 1
ATOM 738 O O . ARG A 1 95 ? -7.234 -22.422 -16.938 1 89.25 95 ARG A O 1
ATOM 745 N N . LEU A 1 96 ? -7.508 -20.328 -16.344 1 90 96 LEU A N 1
ATOM 746 C CA . LEU A 1 96 ? -8.75 -20.609 -15.641 1 90 96 LEU A CA 1
ATOM 747 C C . LEU A 1 96 ? -9.836 -21.078 -16.609 1 90 96 LEU A C 1
ATOM 749 O O . LEU A 1 96 ? -10.594 -22 -16.312 1 90 96 LEU A O 1
ATOM 753 N N . ALA A 1 97 ? -9.852 -20.438 -17.734 1 87.31 97 ALA A N 1
ATOM 754 C CA . ALA A 1 97 ? -10.828 -20.812 -18.75 1 87.31 97 ALA A CA 1
ATOM 755 C C . ALA A 1 97 ? -10.602 -22.234 -19.234 1 87.31 97 ALA A C 1
ATOM 757 O O . ALA A 1 97 ? -11.547 -22.938 -19.609 1 87.31 97 ALA A O 1
ATOM 758 N N . ALA A 1 98 ? -9.43 -22.656 -19.172 1 90 98 ALA A N 1
ATOM 759 C CA . ALA A 1 98 ? -9.07 -24 -19.594 1 90 98 ALA A CA 1
ATOM 760 C C . ALA A 1 98 ? -9.32 -25.016 -18.469 1 90 98 ALA A C 1
ATOM 762 O O . ALA A 1 98 ? -9.039 -26.203 -18.625 1 90 98 ALA A O 1
ATOM 763 N N . GLY A 1 99 ? -9.812 -24.516 -17.297 1 90.69 99 GLY A N 1
ATOM 764 C CA . GLY A 1 99 ? -10.188 -25.406 -16.203 1 90.69 99 GLY A CA 1
ATOM 765 C C . GLY A 1 99 ? -9.023 -25.734 -15.289 1 90.69 99 GLY A C 1
ATOM 766 O O . GLY A 1 99 ? -9.109 -26.672 -14.5 1 90.69 99 GLY A O 1
ATOM 767 N N . ALA A 1 100 ? -7.992 -25 -15.344 1 92.69 100 ALA A N 1
ATOM 768 C CA . ALA A 1 100 ? -6.773 -25.297 -14.594 1 92.69 100 ALA A CA 1
ATOM 769 C C . ALA A 1 100 ? -6.914 -24.875 -13.133 1 92.69 100 ALA A C 1
ATOM 771 O O . ALA A 1 100 ? -7.742 -24.016 -12.805 1 92.69 100 ALA A O 1
ATOM 772 N N . THR A 1 101 ? -6.148 -25.562 -12.258 1 94.75 101 THR A N 1
ATOM 773 C CA . THR A 1 101 ? -5.902 -25.078 -10.906 1 94.75 101 THR A CA 1
ATOM 774 C C . THR A 1 101 ? -4.668 -24.172 -10.867 1 94.75 101 THR A C 1
ATOM 776 O O . THR A 1 101 ? -3.551 -24.641 -11.109 1 94.75 101 THR A O 1
ATOM 779 N N . LEU A 1 102 ? -4.934 -22.953 -10.57 1 95.62 102 LEU A N 1
ATOM 780 C CA . LEU A 1 102 ? -3.877 -21.953 -10.617 1 95.62 102 LEU A CA 1
ATOM 781 C C . LEU A 1 102 ? -3.602 -21.375 -9.234 1 95.62 102 LEU A C 1
ATOM 783 O O . LEU A 1 102 ? -4.535 -21.094 -8.477 1 95.62 102 LEU A O 1
ATOM 787 N N . VAL A 1 103 ? -2.287 -21.188 -8.945 1 96.56 103 VAL A N 1
ATOM 788 C CA . VAL A 1 103 ? -1.872 -20.578 -7.684 1 96.56 103 VAL A CA 1
ATOM 789 C C . VAL A 1 103 ? -1.198 -19.234 -7.953 1 96.56 103 VAL A C 1
ATOM 791 O O . VAL A 1 103 ? -0.321 -19.141 -8.812 1 96.56 103 VAL A O 1
ATOM 794 N N . LEU A 1 104 ? -1.682 -18.219 -7.301 1 96.56 104 LEU A N 1
ATOM 795 C CA . LEU A 1 104 ? -0.99 -16.938 -7.242 1 96.56 104 LEU A CA 1
ATOM 796 C C . LEU A 1 104 ? -0.221 -16.797 -5.93 1 96.56 104 LEU A C 1
ATOM 798 O O . LEU A 1 104 ? -0.799 -16.922 -4.852 1 96.56 104 LEU A O 1
ATOM 802 N N . GLU A 1 105 ? 1.051 -16.625 -6.07 1 95.88 105 GLU A N 1
ATOM 803 C CA . GLU A 1 105 ? 1.885 -16.281 -4.922 1 95.88 105 GLU A CA 1
ATOM 804 C C . GLU A 1 105 ? 2.17 -14.789 -4.863 1 95.88 105 GLU A C 1
ATOM 806 O O . GLU A 1 105 ? 3.084 -14.305 -5.531 1 95.88 105 GLU A O 1
ATOM 811 N N . ILE A 1 106 ? 1.356 -14.047 -4.086 1 95.88 106 ILE A N 1
ATOM 812 C CA . ILE A 1 106 ? 1.438 -12.594 -4.125 1 95.88 106 ILE A CA 1
ATOM 813 C C . ILE A 1 106 ? 1.353 -12.031 -2.705 1 95.88 106 ILE A C 1
ATOM 815 O O . ILE A 1 106 ? 1.044 -12.766 -1.762 1 95.88 106 ILE A O 1
ATOM 819 N N . ASP A 1 107 ? 1.702 -10.742 -2.602 1 94.56 107 ASP A N 1
ATOM 820 C CA . ASP A 1 107 ? 1.678 -10.133 -1.278 1 94.56 107 ASP A CA 1
ATOM 821 C C . ASP A 1 107 ? 0.25 -9.789 -0.858 1 94.56 107 ASP A C 1
ATOM 823 O O . ASP A 1 107 ? -0.697 -10.016 -1.613 1 94.56 107 ASP A O 1
ATOM 827 N N . VAL A 1 108 ? 0.115 -9.28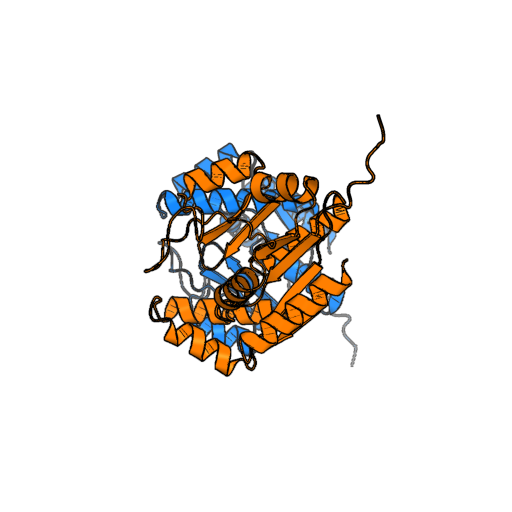9 0.329 1 95.25 108 VAL A N 1
ATOM 828 C CA . VAL A 1 108 ? -1.187 -9.031 0.938 1 95.25 108 VAL A CA 1
ATOM 829 C C . VAL A 1 108 ? -1.925 -7.953 0.148 1 95.25 108 VAL A C 1
ATOM 831 O O . VAL A 1 108 ? -3.139 -8.047 -0.054 1 95.25 108 VAL A O 1
ATOM 834 N N . GLN A 1 109 ? -1.199 -6.984 -0.303 1 91.44 109 GLN A N 1
ATOM 835 C CA . GLN A 1 109 ? -1.818 -5.922 -1.09 1 91.44 109 GLN A CA 1
ATOM 836 C C . GLN A 1 109 ? -2.42 -6.473 -2.379 1 91.44 109 GLN A C 1
ATOM 838 O O . GLN A 1 109 ? -3.551 -6.137 -2.736 1 91.44 109 GLN A O 1
ATOM 843 N N . GLY A 1 110 ? -1.657 -7.309 -3.029 1 93.94 110 GLY A N 1
ATOM 844 C CA . GLY A 1 110 ? -2.168 -7.949 -4.23 1 93.94 110 GLY A CA 1
ATOM 845 C C . GLY A 1 110 ? -3.393 -8.805 -3.975 1 93.94 110 GLY A C 1
ATOM 846 O O . GLY A 1 110 ? -4.348 -8.781 -4.754 1 93.94 110 GLY A O 1
ATOM 847 N N . ALA A 1 111 ? -3.371 -9.508 -2.945 1 96.75 111 ALA A N 1
ATOM 848 C CA . ALA A 1 111 ? -4.504 -10.359 -2.582 1 96.75 111 ALA A CA 1
ATOM 849 C C . ALA A 1 111 ? -5.766 -9.531 -2.367 1 96.75 111 ALA A C 1
ATOM 851 O O . ALA A 1 111 ? -6.855 -9.93 -2.783 1 96.75 111 ALA A O 1
ATOM 852 N N . LYS A 1 112 ? -5.617 -8.406 -1.748 1 93.38 112 LYS A N 1
ATOM 853 C CA . LYS A 1 112 ? -6.754 -7.52 -1.517 1 93.38 112 LYS A CA 1
ATOM 854 C C . LYS A 1 112 ? -7.34 -7.023 -2.834 1 93.38 112 LYS A C 1
ATOM 856 O O . LYS A 1 112 ? -8.562 -6.918 -2.975 1 93.38 112 LYS A O 1
ATOM 861 N N . GLN A 1 113 ? -6.469 -6.738 -3.76 1 93 113 GLN A N 1
ATOM 862 C CA . GLN A 1 113 ? -6.93 -6.293 -5.07 1 93 113 GLN A CA 1
ATOM 863 C C . GLN A 1 113 ? -7.723 -7.387 -5.777 1 93 113 GLN A C 1
ATOM 865 O O . GLN A 1 113 ? -8.734 -7.105 -6.426 1 93 113 GLN A O 1
ATOM 870 N N . VAL A 1 114 ? -7.238 -8.602 -5.629 1 95.06 114 VAL A N 1
ATOM 871 C CA . VAL A 1 114 ? -7.938 -9.734 -6.234 1 95.06 114 VAL A CA 1
ATOM 872 C C . VAL A 1 114 ? -9.32 -9.875 -5.613 1 95.06 114 VAL A C 1
ATOM 874 O O . VAL A 1 114 ? -10.312 -10.055 -6.324 1 95.06 114 VAL A O 1
ATOM 877 N N . ARG A 1 115 ? -9.359 -9.742 -4.348 1 95.81 115 ARG A N 1
ATOM 878 C CA . ARG A 1 115 ? -10.641 -9.805 -3.648 1 95.81 115 ARG A CA 1
ATOM 879 C C . ARG A 1 115 ? -11.57 -8.688 -4.098 1 95.81 115 ARG A C 1
ATOM 881 O O . ARG A 1 115 ? -12.758 -8.914 -4.328 1 95.81 115 ARG A O 1
ATOM 888 N N . GLN A 1 116 ? -11.031 -7.559 -4.191 1 90.44 116 GLN A N 1
ATOM 889 C CA . GLN A 1 116 ? -11.828 -6.41 -4.613 1 90.44 116 GLN A CA 1
ATOM 890 C C . GLN A 1 116 ? -12.383 -6.613 -6.02 1 90.44 116 GLN A C 1
ATOM 892 O O . GLN A 1 116 ? -13.539 -6.289 -6.289 1 90.44 116 GLN A O 1
ATOM 897 N N . ARG A 1 117 ? -11.57 -7.102 -6.832 1 91.06 117 ARG A N 1
ATOM 898 C CA . ARG A 1 117 ? -12.023 -7.352 -8.195 1 91.06 117 ARG A CA 1
ATOM 899 C C . ARG A 1 117 ? -13.141 -8.391 -8.219 1 91.06 117 ARG A C 1
ATOM 901 O O . ARG A 1 117 ? -14.117 -8.242 -8.961 1 91.06 117 ARG A O 1
ATOM 908 N N . GLN A 1 118 ? -12.938 -9.406 -7.477 1 93.25 118 GLN A N 1
ATOM 909 C CA . GLN A 1 118 ? -13.984 -10.414 -7.363 1 93.25 118 GLN A CA 1
ATOM 910 C C . GLN A 1 118 ? -15.312 -9.781 -6.934 1 93.25 118 GLN A C 1
ATOM 912 O O . GLN A 1 118 ? -16.359 -10.109 -7.48 1 93.25 118 GLN A O 1
ATOM 917 N N . ARG A 1 119 ? -15.258 -8.898 -6.082 1 92.5 119 ARG A N 1
ATOM 918 C CA . ARG A 1 119 ? -16.453 -8.258 -5.547 1 92.5 119 ARG A CA 1
ATOM 919 C C . ARG A 1 119 ? -17.031 -7.266 -6.547 1 92.5 119 ARG A C 1
ATOM 921 O O . ARG A 1 119 ? -18.234 -7.266 -6.797 1 92.5 119 ARG A O 1
ATOM 928 N N . ASP A 1 120 ? -16.188 -6.512 -7.172 1 90.81 120 ASP A N 1
ATOM 929 C CA . ASP A 1 120 ? -16.625 -5.367 -7.965 1 90.81 120 ASP A CA 1
ATOM 930 C C . ASP A 1 120 ? -16.984 -5.789 -9.391 1 90.81 120 ASP A C 1
ATOM 932 O O . ASP A 1 120 ? -17.922 -5.262 -9.984 1 90.81 120 ASP A O 1
ATOM 936 N N . VAL A 1 121 ? -16.141 -6.688 -9.922 1 89.25 121 VAL A N 1
ATOM 937 C CA . VAL A 1 121 ? -16.297 -7.062 -11.32 1 89.25 121 VAL A CA 1
ATOM 938 C C . VAL A 1 121 ? -16.906 -8.453 -11.414 1 89.25 121 VAL A C 1
ATOM 940 O O . VAL A 1 121 ? -17.766 -8.703 -12.258 1 89.25 121 VAL A O 1
ATOM 943 N N . GLY A 1 122 ? -16.5 -9.367 -10.633 1 91.25 122 GLY A N 1
ATOM 944 C CA . GLY A 1 122 ? -17.109 -10.688 -10.547 1 91.25 122 GLY A CA 1
ATOM 945 C C . GLY A 1 122 ? -16.625 -11.633 -11.625 1 91.25 122 GLY A C 1
ATOM 946 O O . GLY A 1 122 ? -17.219 -12.695 -11.836 1 91.25 122 GLY A O 1
ATOM 947 N N . ASP A 1 123 ? -15.469 -11.266 -12.266 1 88.12 123 ASP A N 1
ATOM 948 C CA . ASP A 1 123 ? -14.992 -12.086 -13.383 1 88.12 123 ASP A CA 1
ATOM 949 C C . ASP A 1 123 ? -13.969 -13.117 -12.906 1 88.12 123 ASP A C 1
ATOM 951 O O . ASP A 1 123 ? -13.492 -13.93 -13.703 1 88.12 123 ASP A O 1
ATOM 955 N N . ILE A 1 124 ? -13.68 -13.039 -11.617 1 89.5 124 ILE A N 1
ATOM 956 C CA . ILE A 1 124 ? -12.797 -14.047 -11.031 1 89.5 124 ILE A CA 1
ATOM 957 C C . ILE A 1 124 ? -13.352 -14.484 -9.68 1 89.5 124 ILE A C 1
ATOM 959 O O . ILE A 1 124 ? -14.102 -13.75 -9.039 1 89.5 124 ILE A O 1
ATOM 963 N N . ALA A 1 125 ? -13.039 -15.703 -9.336 1 91.06 125 ALA A N 1
ATOM 964 C CA . ALA A 1 125 ? -13.305 -16.25 -8.008 1 91.06 125 ALA A CA 1
ATOM 965 C C . ALA A 1 125 ? -12.062 -16.922 -7.43 1 91.06 125 ALA A C 1
ATOM 967 O O . ALA A 1 125 ? -11.516 -17.859 -8.031 1 91.06 125 ALA A O 1
ATOM 968 N N . ALA A 1 126 ? -11.672 -16.391 -6.293 1 96 126 ALA A N 1
ATOM 969 C CA . ALA A 1 126 ? -10.422 -16.891 -5.73 1 96 126 ALA A CA 1
ATOM 970 C C . ALA A 1 126 ? -10.594 -17.266 -4.262 1 96 126 ALA A C 1
ATOM 972 O O . ALA A 1 126 ? -11.422 -16.688 -3.559 1 96 126 ALA A O 1
ATOM 973 N N . THR A 1 127 ? -9.898 -18.266 -3.83 1 97.69 127 THR A N 1
ATOM 974 C CA . THR A 1 127 ? -9.711 -18.578 -2.414 1 97.69 127 THR A CA 1
ATOM 975 C C . THR A 1 127 ? -8.406 -17.969 -1.902 1 97.69 127 THR A C 1
ATOM 977 O O . THR A 1 127 ? -7.332 -18.266 -2.436 1 97.69 127 THR A O 1
ATOM 980 N N . LEU A 1 128 ? -8.5 -17.125 -0.905 1 98.5 128 LEU A N 1
ATOM 981 C CA . LEU A 1 128 ? -7.324 -16.453 -0.371 1 98.5 128 LEU A CA 1
ATOM 982 C C . LEU A 1 128 ? -6.816 -17.172 0.881 1 98.5 128 LEU A C 1
ATOM 984 O O . LEU A 1 128 ? -7.551 -17.312 1.862 1 98.5 128 LEU A O 1
ATOM 988 N N . VAL A 1 129 ? -5.555 -17.578 0.826 1 98.62 129 VAL A N 1
ATOM 989 C CA . VAL A 1 129 ? -4.91 -18.25 1.954 1 98.62 129 VAL A CA 1
ATOM 990 C C . VAL A 1 129 ? -3.781 -17.359 2.492 1 98.62 129 VAL A C 1
ATOM 992 O O . VAL A 1 129 ? -2.924 -16.906 1.73 1 98.62 129 VAL A O 1
ATOM 995 N N . PHE A 1 130 ? -3.824 -17.094 3.781 1 98.75 130 PHE A N 1
ATOM 996 C CA . PHE A 1 130 ? -2.748 -16.391 4.453 1 98.75 130 PHE A CA 1
ATOM 997 C C . PHE A 1 130 ? -1.777 -17.359 5.113 1 98.75 130 PHE A C 1
ATOM 999 O O . PHE A 1 130 ? -2.135 -18.047 6.07 1 98.75 130 PHE A O 1
ATOM 1006 N N . LEU A 1 131 ? -0.562 -17.422 4.59 1 98.44 131 LEU A N 1
ATOM 1007 C CA . LEU A 1 131 ? 0.495 -18.203 5.223 1 98.44 131 LEU A CA 1
ATOM 1008 C C . LEU A 1 131 ? 1.133 -17.438 6.371 1 98.44 131 LEU A C 1
ATOM 1010 O O . LEU A 1 131 ? 1.672 -16.344 6.164 1 98.44 131 LEU A O 1
ATOM 1014 N N . GLU A 1 132 ? 1.105 -17.984 7.531 1 97.31 132 GLU A N 1
ATOM 1015 C CA . GLU A 1 132 ? 1.612 -17.312 8.719 1 97.31 132 GLU A CA 1
ATOM 1016 C C . GLU A 1 132 ? 2.836 -18.031 9.281 1 97.31 132 GLU A C 1
ATOM 1018 O O . GLU A 1 132 ? 2.953 -19.25 9.172 1 97.31 132 GLU A O 1
ATOM 1023 N N . PRO A 1 133 ? 3.77 -17.203 9.844 1 97.06 133 PRO A N 1
ATOM 1024 C CA . PRO A 1 133 ? 4.871 -17.859 10.562 1 97.06 133 PRO A CA 1
ATOM 1025 C C . PRO A 1 133 ? 4.434 -18.469 11.883 1 97.06 133 PRO A C 1
ATOM 1027 O O . PRO A 1 133 ? 3.408 -18.078 12.445 1 97.06 133 PRO A O 1
ATOM 1030 N N . PRO A 1 134 ? 5.188 -19.469 12.336 1 96.81 134 PRO A N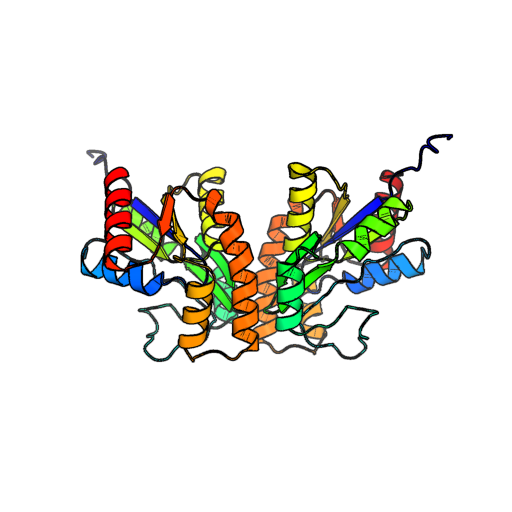 1
ATOM 1031 C CA . PRO A 1 134 ? 4.836 -20.016 13.648 1 96.81 134 PRO A CA 1
ATOM 1032 C C . PRO A 1 134 ? 4.926 -18.969 14.766 1 96.81 134 PRO A C 1
ATOM 1034 O O . PRO A 1 134 ? 4.207 -19.062 15.758 1 96.81 134 PRO A O 1
ATOM 1037 N N . SER A 1 135 ? 5.875 -18.062 14.609 1 95.38 135 SER A N 1
ATOM 1038 C CA . SER A 1 135 ? 6.02 -16.938 15.523 1 95.38 135 SER A CA 1
ATOM 1039 C C . SER A 1 135 ? 6.672 -15.75 14.836 1 95.38 135 SER A C 1
ATOM 1041 O O . SER A 1 135 ? 7.289 -15.898 13.773 1 95.38 135 SER A O 1
ATOM 1043 N N . TRP A 1 136 ? 6.461 -14.609 15.414 1 93.31 136 TRP A N 1
ATOM 1044 C CA . TRP A 1 136 ? 7.117 -13.414 14.891 1 93.31 136 TRP A CA 1
ATOM 1045 C C . TRP A 1 136 ? 8.633 -13.578 14.906 1 93.31 136 TRP A C 1
ATOM 1047 O O . TRP A 1 136 ? 9.32 -13.195 13.945 1 93.31 136 TRP A O 1
ATOM 1057 N N . ASP A 1 137 ? 9.148 -14.109 16 1 94 137 ASP A N 1
ATOM 1058 C CA . ASP A 1 137 ? 10.586 -14.336 16.125 1 94 137 ASP A CA 1
ATOM 1059 C C . ASP A 1 137 ? 11.094 -15.234 15 1 94 137 ASP A C 1
ATOM 1061 O O . ASP A 1 137 ? 12.195 -15.016 14.477 1 94 137 ASP A O 1
ATOM 1065 N N . ASP A 1 138 ? 10.344 -16.203 14.68 1 94.25 138 ASP A N 1
ATOM 1066 C CA . ASP A 1 138 ? 10.711 -17.094 13.586 1 94.25 138 ASP A CA 1
ATOM 1067 C C . ASP A 1 138 ? 10.797 -16.328 12.258 1 94.25 138 ASP A C 1
ATOM 1069 O O . ASP A 1 138 ? 11.742 -16.531 11.492 1 94.25 138 ASP A O 1
ATOM 1073 N N . LEU A 1 139 ? 9.859 -15.469 12.016 1 93.88 139 LEU A N 1
ATOM 1074 C CA . LEU A 1 139 ? 9.852 -14.664 10.797 1 93.88 139 LEU A CA 1
ATOM 1075 C C . LEU A 1 139 ? 11.094 -13.781 10.719 1 93.88 139 LEU A C 1
ATOM 1077 O O . LEU A 1 139 ? 11.75 -13.719 9.672 1 93.88 139 LEU A O 1
ATOM 1081 N N . GLU A 1 140 ? 11.414 -13.18 11.797 1 92.62 140 GLU A N 1
ATOM 1082 C CA . GLU A 1 140 ? 12.586 -12.32 11.852 1 92.62 140 GLU A CA 1
ATOM 1083 C C . GLU A 1 140 ? 13.859 -13.102 11.562 1 92.62 140 GLU A C 1
ATOM 1085 O O . GLU A 1 140 ? 14.711 -12.656 10.781 1 92.62 140 GLU A O 1
ATOM 1090 N N . ARG A 1 141 ? 13.961 -14.227 12.156 1 92.75 141 ARG A N 1
ATOM 1091 C CA . ARG A 1 141 ? 15.125 -15.078 11.945 1 92.75 141 ARG A CA 1
ATOM 1092 C C . ARG A 1 141 ? 15.266 -15.469 10.484 1 92.75 141 ARG A C 1
ATOM 1094 O O . ARG A 1 141 ? 16.359 -15.422 9.922 1 92.75 141 ARG A O 1
ATOM 1101 N N . ARG A 1 142 ? 14.148 -15.852 9.898 1 89.31 142 ARG A N 1
ATOM 1102 C CA . ARG A 1 142 ? 14.164 -16.266 8.508 1 89.31 142 ARG A CA 1
ATOM 1103 C C . ARG A 1 142 ? 14.602 -15.125 7.598 1 89.31 142 ARG A C 1
ATOM 1105 O O . ARG A 1 142 ? 15.375 -15.328 6.656 1 89.31 142 ARG A O 1
ATOM 1112 N N . LEU A 1 143 ? 14.109 -13.891 7.824 1 88.75 143 LEU A N 1
ATOM 1113 C CA . LEU A 1 143 ? 14.461 -12.727 7.023 1 88.75 143 LEU A CA 1
ATOM 1114 C C . LEU A 1 143 ? 15.953 -12.406 7.148 1 88.75 143 LEU A C 1
ATOM 1116 O O . LEU A 1 143 ? 16.594 -12.062 6.156 1 88.75 143 LEU A O 1
ATOM 1120 N N . ARG A 1 144 ? 16.469 -12.57 8.312 1 88.69 144 ARG A N 1
ATOM 1121 C CA . ARG A 1 144 ? 17.875 -12.266 8.547 1 88.69 144 ARG A CA 1
ATOM 1122 C C . ARG A 1 144 ? 18.766 -13.359 7.977 1 88.69 144 ARG A C 1
ATOM 1124 O O . ARG A 1 144 ? 19.875 -13.086 7.516 1 88.69 144 ARG A O 1
ATOM 1131 N N . HIS A 1 145 ? 18.344 -14.555 7.961 1 85.81 145 HIS A N 1
ATOM 1132 C CA . HIS A 1 145 ? 19.125 -15.695 7.504 1 85.81 145 HIS A CA 1
ATOM 1133 C C . HIS A 1 145 ? 19.25 -15.711 5.984 1 85.81 145 HIS A C 1
ATOM 1135 O O . HIS A 1 145 ? 20.203 -16.297 5.441 1 85.81 145 HIS A O 1
ATOM 1141 N N . ARG A 1 146 ? 18.406 -15.117 5.273 1 77.06 146 ARG A N 1
ATOM 1142 C CA . ARG A 1 146 ? 18.453 -15.102 3.814 1 77.06 146 ARG A CA 1
ATOM 1143 C C . ARG A 1 146 ? 19.719 -14.438 3.314 1 77.06 146 ARG A C 1
ATOM 1145 O O . ARG A 1 146 ? 20.203 -14.742 2.221 1 77.06 146 ARG A O 1
ATOM 1152 N N . GLY A 1 147 ? 20.344 -13.617 4.141 1 72.06 147 GLY A N 1
ATOM 1153 C CA . GLY A 1 147 ? 21.672 -13.078 3.904 1 72.06 147 GLY A CA 1
ATOM 1154 C C . GLY A 1 147 ? 21.75 -12.188 2.68 1 72.06 147 GLY A C 1
ATOM 1155 O O . GLY A 1 147 ? 22.844 -11.797 2.25 1 72.06 147 GLY A O 1
ATOM 1156 N N . SER A 1 148 ? 20.734 -11.898 1.939 1 70.56 148 SER A N 1
ATOM 1157 C CA . SER A 1 148 ? 20.797 -11.188 0.668 1 70.56 148 SER A CA 1
ATOM 1158 C C . SER A 1 148 ? 20.438 -9.711 0.848 1 70.56 148 SER A C 1
ATOM 1160 O O . SER A 1 148 ? 20.562 -8.922 -0.092 1 70.56 148 SER A O 1
ATOM 1162 N N . GLU A 1 149 ? 20.109 -9.297 2.078 1 79.12 149 GLU A N 1
ATOM 1163 C CA . GLU A 1 149 ? 19.625 -7.93 2.268 1 79.12 149 GLU A CA 1
ATOM 1164 C C . GLU A 1 149 ? 20.375 -7.242 3.412 1 79.12 149 GLU A C 1
ATOM 1166 O O . GLU A 1 149 ? 20.844 -7.902 4.336 1 79.12 149 GLU A O 1
ATOM 1171 N N . ASN A 1 150 ? 20.516 -5.883 3.264 1 85.25 150 ASN A N 1
ATOM 1172 C CA . ASN A 1 150 ? 21.125 -5.129 4.352 1 85.25 150 ASN A CA 1
ATOM 1173 C C . ASN A 1 150 ? 20.141 -4.918 5.504 1 85.25 150 ASN A C 1
ATOM 1175 O O . ASN A 1 150 ? 18.953 -5.191 5.371 1 85.25 150 ASN A O 1
ATOM 1179 N N . GLU A 1 151 ? 20.656 -4.504 6.617 1 87.56 151 GLU A N 1
ATOM 1180 C CA . GLU A 1 151 ? 19.891 -4.387 7.848 1 87.56 151 GLU A CA 1
ATOM 1181 C C . GLU A 1 151 ? 18.75 -3.391 7.688 1 87.56 151 GLU A C 1
ATOM 1183 O O . GLU A 1 151 ? 17.641 -3.611 8.203 1 87.56 151 GLU A O 1
ATOM 1188 N N . GLU A 1 152 ? 18.969 -2.354 7.023 1 86.31 152 GLU A N 1
ATOM 1189 C CA . GLU A 1 152 ? 17.922 -1.357 6.805 1 86.31 152 GLU A CA 1
ATOM 1190 C C . GLU A 1 152 ? 16.75 -1.952 6.043 1 86.31 152 GLU A C 1
ATOM 1192 O O . GLU A 1 152 ? 15.586 -1.718 6.395 1 86.31 152 GLU A O 1
ATOM 1197 N N . THR A 1 153 ? 17.078 -2.68 5.074 1 86.69 153 THR A N 1
ATOM 1198 C CA . THR A 1 153 ? 16.062 -3.35 4.281 1 86.69 153 THR A CA 1
ATOM 1199 C C . THR A 1 153 ? 15.289 -4.363 5.125 1 86.69 153 THR A C 1
ATOM 1201 O O . THR A 1 153 ? 14.062 -4.461 5.027 1 86.69 153 THR A O 1
ATOM 1204 N N . ILE A 1 154 ? 16.016 -5.051 5.941 1 89.5 154 ILE A N 1
ATOM 1205 C CA . ILE A 1 154 ? 15.414 -6.062 6.797 1 89.5 154 ILE A CA 1
ATOM 1206 C C . ILE A 1 154 ? 14.438 -5.398 7.766 1 89.5 154 ILE A C 1
ATOM 1208 O O . ILE A 1 154 ? 13.312 -5.875 7.953 1 89.5 154 ILE A O 1
ATOM 1212 N N . GLU A 1 155 ? 14.867 -4.312 8.359 1 91.44 155 GLU A N 1
ATOM 1213 C CA . GLU A 1 155 ? 14.016 -3.592 9.297 1 91.44 155 GLU A CA 1
ATOM 1214 C C . GLU A 1 155 ? 12.742 -3.096 8.617 1 91.44 155 GLU A C 1
ATOM 1216 O O . GLU A 1 155 ? 11.656 -3.145 9.203 1 91.44 155 GLU A O 1
ATOM 1221 N N . GLN A 1 156 ? 12.82 -2.672 7.434 1 90.88 156 GLN A N 1
ATOM 1222 C CA . GLN A 1 156 ? 11.664 -2.227 6.664 1 90.88 156 GLN A CA 1
ATOM 1223 C C . GLN A 1 156 ? 10.711 -3.389 6.379 1 90.88 156 GLN A C 1
ATOM 1225 O O . GLN A 1 156 ? 9.5 -3.258 6.535 1 90.88 156 GLN A O 1
ATOM 1230 N N . ARG A 1 157 ? 11.297 -4.469 6 1 90.06 157 ARG A N 1
ATOM 1231 C CA . ARG A 1 157 ? 10.484 -5.641 5.695 1 90.06 157 ARG A CA 1
ATOM 1232 C C . ARG A 1 157 ? 9.75 -6.133 6.938 1 90.06 157 ARG A C 1
ATOM 1234 O O . ARG A 1 157 ? 8.602 -6.578 6.852 1 90.06 157 ARG A O 1
ATOM 1241 N N . LEU A 1 158 ? 10.453 -6.023 8.016 1 93.19 158 LEU A N 1
ATOM 1242 C CA . LEU A 1 158 ? 9.828 -6.426 9.273 1 93.19 158 LEU A CA 1
ATOM 1243 C C . LEU A 1 158 ? 8.664 -5.504 9.617 1 93.19 158 LEU A C 1
ATOM 1245 O O . LEU A 1 158 ? 7.625 -5.965 10.086 1 93.19 158 LEU A O 1
ATOM 1249 N N . THR A 1 159 ? 8.797 -4.262 9.438 1 92.88 159 THR A N 1
ATOM 1250 C CA . THR A 1 159 ? 7.727 -3.301 9.695 1 92.88 159 THR A CA 1
ATOM 1251 C C . THR A 1 159 ? 6.523 -3.576 8.797 1 92.88 159 THR A C 1
ATOM 1253 O O . THR A 1 159 ? 5.391 -3.646 9.281 1 92.88 159 THR A O 1
ATOM 1256 N N . ILE A 1 160 ? 6.777 -3.799 7.543 1 91.88 160 ILE A N 1
ATOM 1257 C CA . ILE A 1 160 ? 5.723 -4.117 6.582 1 91.88 160 ILE A CA 1
ATOM 1258 C C . ILE A 1 160 ? 5.051 -5.43 6.969 1 91.88 160 ILE A C 1
ATOM 1260 O O . ILE A 1 160 ? 3.824 -5.551 6.906 1 91.88 160 ILE A O 1
ATOM 1264 N N . GLY A 1 161 ? 5.879 -6.355 7.363 1 93.44 161 GLY A N 1
ATOM 1265 C CA . GLY A 1 161 ? 5.359 -7.648 7.785 1 93.44 161 GLY A CA 1
ATOM 1266 C C . GLY A 1 161 ? 4.355 -7.551 8.914 1 93.44 161 GLY A C 1
ATOM 1267 O O . GLY A 1 161 ? 3.371 -8.297 8.945 1 93.44 161 GLY A O 1
ATOM 1268 N N . ARG A 1 162 ? 4.613 -6.656 9.812 1 90.62 162 ARG A N 1
ATOM 1269 C CA . ARG A 1 162 ? 3.688 -6.465 10.922 1 90.62 162 ARG A CA 1
ATOM 1270 C C . ARG A 1 162 ? 2.318 -6.016 10.414 1 90.62 162 ARG A C 1
ATOM 1272 O O . ARG A 1 162 ? 1.288 -6.508 10.883 1 90.62 162 ARG A O 1
ATOM 1279 N N . GLU A 1 163 ? 2.34 -5.145 9.516 1 88.56 163 GLU A N 1
ATOM 1280 C CA . GLU A 1 163 ? 1.093 -4.668 8.922 1 88.56 163 GLU A CA 1
ATOM 1281 C C . GLU A 1 163 ? 0.371 -5.781 8.18 1 88.56 163 GLU A C 1
ATOM 1283 O O . GLU A 1 163 ? -0.854 -5.898 8.25 1 88.56 163 GLU A O 1
ATOM 1288 N N . GLU A 1 164 ? 1.126 -6.516 7.469 1 93.38 164 GLU A N 1
ATOM 1289 C CA . GLU A 1 164 ? 0.54 -7.637 6.742 1 93.38 164 GLU A CA 1
ATOM 1290 C C . GLU A 1 164 ? -0.098 -8.641 7.695 1 93.38 164 GLU A C 1
ATOM 1292 O O . GLU A 1 164 ? -1.208 -9.125 7.453 1 93.38 164 GLU A O 1
ATOM 1297 N N . MET A 1 165 ? 0.63 -8.867 8.758 1 94.12 165 MET A N 1
ATOM 1298 C CA . MET A 1 165 ? 0.132 -9.82 9.742 1 94.12 165 MET A CA 1
ATOM 1299 C C . MET A 1 165 ? -1.199 -9.352 10.328 1 94.12 165 MET A C 1
ATOM 1301 O O . MET A 1 165 ? -2.072 -10.172 10.625 1 94.12 165 MET A O 1
ATOM 1305 N N . ALA A 1 166 ? -1.388 -8.094 10.461 1 89.06 166 ALA A N 1
ATOM 1306 C CA . ALA A 1 166 ? -2.604 -7.52 11.031 1 89.06 166 ALA A CA 1
ATOM 1307 C C . ALA A 1 166 ? -3.795 -7.723 10.102 1 89.06 166 ALA A C 1
ATOM 1309 O O . ALA A 1 166 ? -4.945 -7.566 10.516 1 89.06 166 ALA A O 1
ATOM 1310 N N . GLN A 1 167 ? -3.57 -8.125 8.883 1 92 167 GLN A N 1
ATOM 1311 C CA . GLN A 1 167 ? -4.641 -8.273 7.898 1 92 167 GLN A CA 1
ATOM 1312 C C . GLN A 1 167 ? -4.977 -9.742 7.668 1 92 167 GLN A C 1
ATOM 1314 O O . GLN A 1 167 ? -5.746 -10.07 6.762 1 92 167 GLN A O 1
ATOM 1319 N N . ALA A 1 168 ? -4.457 -10.625 8.422 1 95.81 168 ALA A N 1
ATOM 1320 C CA . ALA A 1 168 ? -4.637 -12.062 8.25 1 95.81 168 ALA A CA 1
ATOM 1321 C C . ALA A 1 168 ? -6.113 -12.445 8.305 1 95.81 168 ALA A C 1
ATOM 1323 O O . ALA A 1 168 ? -6.551 -13.367 7.613 1 95.81 168 ALA A O 1
ATOM 1324 N N . GLU A 1 169 ? -6.895 -11.719 9.023 1 94.06 169 GLU A N 1
ATOM 1325 C CA . GLU A 1 169 ? -8.297 -12.047 9.242 1 94.06 169 GLU A CA 1
ATOM 1326 C C . GLU A 1 169 ? -9.133 -11.789 7.988 1 94.06 169 GLU A C 1
ATOM 1328 O O . GLU A 1 169 ? -10.266 -12.258 7.883 1 94.06 169 GLU A O 1
ATOM 1333 N N . ASP A 1 170 ? -8.617 -11.062 7.086 1 94.06 170 ASP A N 1
ATOM 1334 C CA . ASP A 1 170 ? -9.336 -10.727 5.859 1 94.06 170 ASP A CA 1
ATOM 1335 C C . ASP A 1 170 ? -9.273 -11.875 4.855 1 94.06 170 ASP A C 1
ATOM 1337 O O . ASP A 1 170 ? -9.906 -11.82 3.801 1 94.06 170 ASP A O 1
ATOM 1341 N N . PHE A 1 171 ? -8.555 -12.898 5.18 1 98.06 171 PHE A N 1
ATOM 1342 C CA . PHE A 1 171 ? -8.367 -14.023 4.273 1 98.06 171 PHE A CA 1
ATOM 1343 C C . PHE A 1 171 ? -9.344 -15.148 4.59 1 98.06 171 PHE A C 1
ATOM 1345 O O . PHE A 1 171 ? -9.891 -15.211 5.695 1 98.06 171 PHE A O 1
ATOM 1352 N N . ASP A 1 172 ? -9.57 -16.031 3.609 1 97.81 172 ASP A N 1
ATOM 1353 C CA . ASP A 1 172 ? -10.516 -17.125 3.775 1 97.81 172 ASP A CA 1
ATOM 1354 C C . ASP A 1 172 ? -9.969 -18.188 4.719 1 97.81 172 ASP A C 1
ATOM 1356 O O . ASP A 1 172 ? -10.727 -18.812 5.465 1 97.81 172 ASP A O 1
ATOM 1360 N N . HIS A 1 173 ? -8.695 -18.422 4.582 1 98.31 173 HIS A N 1
ATOM 1361 C CA . HIS A 1 173 ? -8.008 -19.422 5.395 1 98.31 173 HIS A CA 1
ATOM 1362 C C . HIS A 1 173 ? -6.664 -18.891 5.891 1 98.31 173 HIS A C 1
ATOM 1364 O O . HIS A 1 173 ? -6.043 -18.047 5.238 1 98.31 173 HIS A O 1
ATOM 1370 N N . ARG A 1 174 ? -6.301 -19.406 7.039 1 98.25 174 ARG A N 1
ATOM 1371 C CA . ARG A 1 174 ? -4.973 -19.156 7.598 1 98.25 174 ARG A CA 1
ATOM 1372 C C . ARG A 1 174 ? -4.227 -20.469 7.82 1 98.25 174 ARG A C 1
ATOM 1374 O O . ARG A 1 174 ? -4.793 -21.438 8.359 1 98.25 174 ARG A O 1
ATOM 1381 N N . VAL A 1 175 ? -2.994 -20.516 7.34 1 98.5 175 VAL A N 1
ATOM 1382 C CA . VAL A 1 175 ? -2.164 -21.719 7.457 1 98.5 175 VAL A CA 1
ATOM 1383 C C . VAL A 1 175 ? -0.827 -21.344 8.102 1 98.5 175 VAL A C 1
ATOM 1385 O O . VAL A 1 175 ? -0.129 -20.453 7.633 1 98.5 175 VAL A O 1
ATOM 1388 N N . VAL A 1 176 ? -0.451 -22.031 9.164 1 97.94 176 VAL A N 1
ATOM 1389 C CA . VAL A 1 176 ? 0.838 -21.797 9.805 1 97.94 176 VAL A CA 1
ATOM 1390 C C . VAL A 1 176 ? 1.925 -22.609 9.086 1 97.94 176 VAL A C 1
ATOM 1392 O O . VAL A 1 176 ? 1.775 -23.812 8.875 1 97.94 176 VAL A O 1
ATOM 1395 N N . ASN A 1 177 ? 3.004 -21.922 8.719 1 97.88 177 ASN A N 1
ATOM 1396 C CA . ASN A 1 177 ? 4.133 -22.609 8.102 1 97.88 177 ASN A CA 1
ATOM 1397 C C . ASN A 1 177 ? 5.227 -22.922 9.125 1 97.88 177 ASN A C 1
ATOM 1399 O O . ASN A 1 177 ? 6.289 -22.297 9.109 1 97.88 177 ASN A O 1
ATOM 1403 N N . ASP A 1 178 ? 4.957 -23.922 9.93 1 95.81 178 ASP A N 1
ATOM 1404 C CA . ASP A 1 178 ? 5.949 -24.438 10.859 1 95.81 178 ASP A CA 1
ATOM 1405 C C . ASP A 1 178 ? 6.855 -25.469 10.18 1 95.81 178 ASP A C 1
ATOM 1407 O O . ASP A 1 178 ? 8.078 -25.391 10.297 1 95.81 178 ASP A O 1
ATOM 1411 N N . ARG A 1 179 ? 6.227 -26.406 9.5 1 96.19 179 ARG A N 1
ATOM 1412 C CA . ARG A 1 179 ? 6.871 -27.375 8.617 1 96.19 179 ARG A CA 1
ATOM 1413 C C . ARG A 1 179 ? 6.277 -27.312 7.219 1 96.19 179 ARG A C 1
ATOM 1415 O O . ARG A 1 179 ? 5.055 -27.328 7.055 1 96.19 179 ARG A O 1
ATOM 1422 N N . VAL A 1 180 ? 7.125 -27.312 6.188 1 97.44 180 VAL A N 1
ATOM 1423 C CA . VAL A 1 180 ? 6.703 -27.156 4.797 1 97.44 180 VAL A CA 1
ATOM 1424 C C . VAL A 1 180 ? 5.672 -28.234 4.453 1 97.44 180 VAL A C 1
ATOM 1426 O O . VAL A 1 180 ? 4.633 -27.938 3.859 1 97.44 180 VAL A O 1
ATOM 1429 N N . ASP A 1 181 ? 5.926 -29.453 4.844 1 97.69 181 ASP A N 1
ATOM 1430 C CA . ASP A 1 181 ? 5.043 -30.562 4.52 1 97.69 181 ASP A CA 1
ATOM 1431 C C . ASP A 1 181 ? 3.648 -30.344 5.105 1 97.69 181 ASP A C 1
ATOM 1433 O O . ASP A 1 181 ? 2.645 -30.625 4.449 1 97.69 181 ASP A O 1
ATOM 1437 N N . ALA A 1 182 ? 3.594 -29.891 6.316 1 98 182 ALA A N 1
ATOM 1438 C CA . ALA A 1 182 ? 2.311 -29.641 6.969 1 98 182 ALA A CA 1
ATOM 1439 C C . ALA A 1 182 ? 1.55 -28.516 6.27 1 98 182 ALA A C 1
ATOM 1441 O O . ALA A 1 182 ? 0.329 -28.594 6.105 1 98 182 ALA A O 1
ATOM 1442 N N . ALA A 1 183 ? 2.238 -27.484 5.898 1 98.31 183 ALA A N 1
ATOM 1443 C CA . ALA A 1 183 ? 1.613 -26.375 5.195 1 98.31 183 ALA A CA 1
ATOM 1444 C C . ALA A 1 183 ? 1.054 -26.812 3.846 1 98.31 183 ALA A C 1
ATOM 1446 O O . ALA A 1 183 ? -0.056 -26.438 3.469 1 98.31 183 ALA A O 1
ATOM 1447 N N . VAL A 1 184 ? 1.808 -27.672 3.158 1 98.38 184 VAL A N 1
ATOM 1448 C CA . VAL A 1 184 ? 1.376 -28.188 1.863 1 98.38 184 VAL A CA 1
ATOM 1449 C C . VAL A 1 184 ? 0.104 -29.016 2.033 1 98.38 184 VAL A C 1
ATOM 1451 O O . VAL A 1 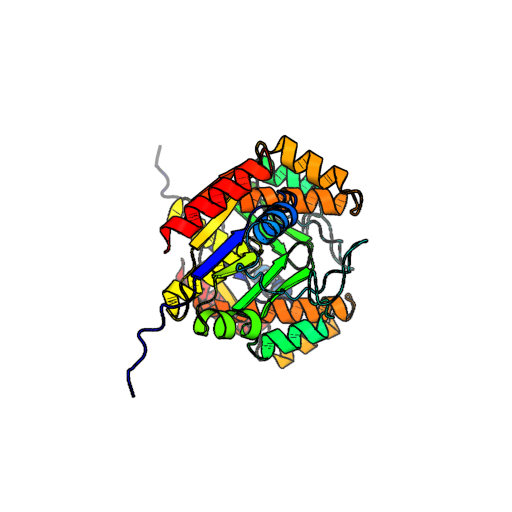184 ? -0.849 -28.859 1.266 1 98.38 184 VAL A O 1
ATOM 1454 N N . LYS A 1 185 ? 0.06 -29.844 3.02 1 98.12 185 LYS A N 1
ATOM 1455 C CA . LYS A 1 185 ? -1.119 -30.672 3.277 1 98.12 185 LYS A CA 1
ATOM 1456 C C . LYS A 1 185 ? -2.344 -29.797 3.549 1 98.12 185 LYS A C 1
ATOM 1458 O O . LYS A 1 185 ? -3.451 -30.125 3.113 1 98.12 185 LYS A O 1
ATOM 1463 N N . ALA A 1 186 ? -2.148 -28.766 4.277 1 98.25 186 ALA A N 1
ATOM 1464 C CA . ALA A 1 186 ? -3.248 -27.844 4.543 1 98.25 186 ALA A CA 1
ATOM 1465 C C . ALA A 1 186 ? -3.764 -27.219 3.248 1 98.25 186 ALA A C 1
ATOM 1467 O O . ALA A 1 186 ? -4.973 -27.109 3.041 1 98.25 186 ALA A O 1
ATOM 1468 N N . LEU A 1 187 ? -2.83 -26.812 2.369 1 98.19 187 LEU A N 1
ATOM 1469 C CA . LEU A 1 187 ? -3.227 -26.234 1.087 1 98.19 187 LEU A CA 1
ATOM 1470 C C . LEU A 1 187 ? -3.98 -27.266 0.245 1 98.19 187 LEU A C 1
ATOM 1472 O O . LEU A 1 187 ? -4.953 -26.922 -0.434 1 98.19 187 LEU A O 1
ATOM 1476 N N . GLU A 1 188 ? -3.545 -28.5 0.299 1 97.56 188 GLU A N 1
ATOM 1477 C CA . GLU A 1 188 ? -4.227 -29.578 -0.409 1 97.56 188 GLU A CA 1
ATOM 1478 C C . GLU A 1 188 ? -5.672 -29.734 0.063 1 97.56 188 GLU A C 1
ATOM 1480 O O . GLU A 1 188 ? -6.582 -29.906 -0.75 1 97.56 188 GLU A O 1
ATOM 1485 N N . ARG A 1 189 ? -5.816 -29.656 1.348 1 97.5 189 ARG A N 1
ATOM 1486 C CA . ARG A 1 189 ? -7.156 -29.766 1.909 1 97.5 189 ARG A CA 1
ATOM 1487 C C . ARG A 1 189 ? -8.039 -28.609 1.448 1 97.5 189 ARG A C 1
ATOM 1489 O O . ARG A 1 189 ? -9.203 -28.812 1.108 1 97.5 189 ARG A O 1
ATOM 1496 N N . ILE A 1 190 ? -7.504 -27.453 1.437 1 97.38 190 ILE A N 1
ATOM 1497 C CA . ILE A 1 190 ? -8.25 -26.266 1.039 1 97.38 190 ILE A CA 1
ATOM 1498 C C . ILE A 1 190 ? -8.648 -26.375 -0.429 1 97.38 190 ILE A C 1
ATOM 1500 O O . ILE A 1 190 ? -9.781 -26.047 -0.793 1 97.38 190 ILE A O 1
ATOM 1504 N N . LEU A 1 191 ? -7.723 -26.859 -1.265 1 95.62 191 LEU A N 1
ATOM 1505 C CA . LEU A 1 191 ? -8.008 -27.031 -2.686 1 95.62 191 LEU A CA 1
ATOM 1506 C C . LEU A 1 191 ? -9.102 -28.078 -2.902 1 95.62 191 LEU A C 1
ATOM 1508 O O . LEU A 1 191 ? -9.938 -27.922 -3.789 1 95.62 191 LEU A O 1
ATOM 1512 N N . ALA A 1 192 ? -9.078 -29.094 -2.092 1 92.25 192 ALA A N 1
ATOM 1513 C CA . ALA A 1 192 ? -10.055 -30.172 -2.203 1 92.25 192 ALA A CA 1
ATOM 1514 C C . ALA A 1 192 ? -11.461 -29.688 -1.865 1 92.25 192 ALA A C 1
ATOM 1516 O O . ALA A 1 192 ? -12.453 -30.234 -2.35 1 92.25 192 ALA A O 1
ATOM 1517 N N . LEU A 1 193 ? -11.547 -28.641 -1.056 1 88.88 193 LEU A N 1
ATOM 1518 C CA . LEU A 1 193 ? -12.836 -28.078 -0.67 1 88.88 193 LEU A CA 1
ATOM 1519 C C . LEU A 1 193 ? -13.469 -27.312 -1.833 1 88.88 193 LEU A C 1
ATOM 1521 O O . LEU A 1 193 ? -14.672 -27.062 -1.834 1 88.88 193 LEU A O 1
ATOM 1525 N 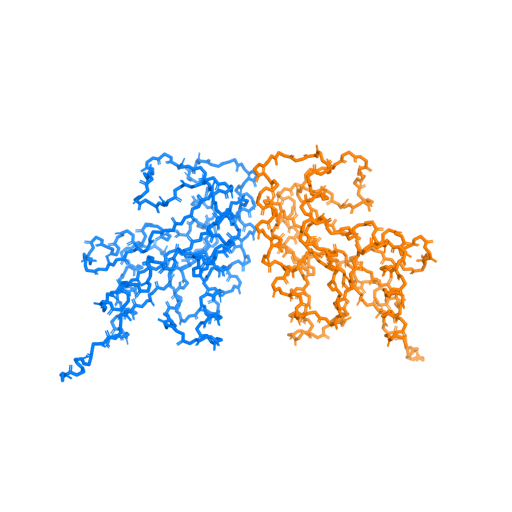N . GLN A 1 194 ? -12.703 -26.844 -2.742 1 81.19 194 GLN A N 1
ATOM 1526 C CA . GLN A 1 194 ? -13.188 -26.031 -3.857 1 81.19 194 GLN A CA 1
ATOM 1527 C C . GLN A 1 194 ? -13.711 -26.922 -4.988 1 81.19 194 GLN A C 1
ATOM 1529 O O . GLN A 1 194 ? -14.414 -26.438 -5.883 1 81.19 194 GLN A O 1
ATOM 1534 N N . ARG A 1 195 ? -13.281 -28.109 -5.031 1 65.12 195 ARG A N 1
ATOM 1535 C CA . ARG A 1 195 ? -13.734 -29.047 -6.047 1 65.12 195 ARG A CA 1
ATOM 1536 C C . ARG A 1 195 ? -15.031 -29.719 -5.625 1 65.12 195 ARG A C 1
ATOM 1538 O O . ARG A 1 195 ? -15.297 -29.891 -4.434 1 65.12 195 ARG A O 1
ATOM 1545 N N . MET B 1 1 ? -18.297 21.75 37.469 1 37.03 1 MET B N 1
ATOM 1546 C CA . MET B 1 1 ? -17.312 22.25 36.5 1 37.03 1 MET B CA 1
ATOM 1547 C C . MET B 1 1 ? -17.953 22.438 35.125 1 37.03 1 MET B C 1
ATOM 1549 O O . MET B 1 1 ? -18.656 21.547 34.656 1 37.03 1 MET B O 1
ATOM 1553 N N . SER B 1 2 ? -18.266 23.609 34.656 1 38.25 2 SER B N 1
ATOM 1554 C CA . SER B 1 2 ? -18.891 23.875 33.375 1 38.25 2 SER B CA 1
ATOM 1555 C C . SER B 1 2 ? -18.281 23.016 32.281 1 38.25 2 SER B C 1
ATOM 1557 O O . SER B 1 2 ? -17.047 23 32.094 1 38.25 2 SER B O 1
ATOM 1559 N N . GLU B 1 3 ? -18.703 21.859 32.031 1 42.59 3 GLU B N 1
ATOM 1560 C CA . GLU B 1 3 ? -18.297 21.047 30.891 1 42.59 3 GLU B CA 1
ATOM 1561 C C . GLU B 1 3 ? -18.078 21.906 29.656 1 42.59 3 GLU B C 1
ATOM 1563 O O . GLU B 1 3 ? -19.047 22.406 29.062 1 42.59 3 GLU B O 1
ATOM 1568 N N . GLN B 1 4 ? -17.297 22.953 29.75 1 41.25 4 GLN B N 1
ATOM 1569 C CA . GLN B 1 4 ? -17.031 23.875 28.656 1 41.25 4 GLN B CA 1
ATOM 1570 C C . GLN B 1 4 ? -17.109 23.156 27.312 1 41.25 4 GLN B C 1
ATOM 1572 O O . GLN B 1 4 ? -16.547 22.078 27.141 1 41.25 4 GLN B O 1
ATOM 1577 N N . ASP B 1 5 ? -18.156 23.047 26.594 1 47.62 5 ASP B N 1
ATOM 1578 C CA . ASP B 1 5 ? -18.562 22.625 25.25 1 47.62 5 ASP B CA 1
ATOM 1579 C C . ASP B 1 5 ? -17.422 22.766 24.266 1 47.62 5 ASP B C 1
ATOM 1581 O O . ASP B 1 5 ? -17.203 23.828 23.672 1 47.62 5 ASP B O 1
ATOM 1585 N N . HIS B 1 6 ? -16.172 22.453 24.594 1 58.06 6 HIS B N 1
ATOM 1586 C CA . HIS B 1 6 ? -15 22.625 23.734 1 58.06 6 HIS B CA 1
ATOM 1587 C C . HIS B 1 6 ? -15.219 21.984 22.375 1 58.06 6 HIS B C 1
ATOM 1589 O O . HIS B 1 6 ? -15.633 20.828 22.281 1 58.06 6 HIS B O 1
ATOM 1595 N N . THR B 1 7 ? -15.523 22.688 21.297 1 65 7 THR B N 1
ATOM 1596 C CA . THR B 1 7 ? -15.68 22.25 19.922 1 65 7 THR B CA 1
ATOM 1597 C C . THR B 1 7 ? -14.477 21.438 19.469 1 65 7 THR B C 1
ATOM 1599 O O . THR B 1 7 ? -13.336 21.891 19.594 1 65 7 THR B O 1
ATOM 1602 N N . PRO B 1 8 ? -14.617 20.188 19.219 1 78 8 PRO B N 1
ATOM 1603 C CA . PRO B 1 8 ? -13.508 19.359 18.75 1 78 8 PRO B CA 1
ATOM 1604 C C . PRO B 1 8 ? -12.781 19.984 17.547 1 78 8 PRO B C 1
ATOM 1606 O O . PRO B 1 8 ? -13.383 20.734 16.781 1 78 8 PRO B O 1
ATOM 1609 N N . GLY B 1 9 ? -11.398 19.875 17.656 1 91 9 GLY B N 1
ATOM 1610 C CA . GLY B 1 9 ? -10.594 20.375 16.547 1 91 9 GLY B CA 1
ATOM 1611 C C . GLY B 1 9 ? -10.969 19.766 15.211 1 91 9 GLY B C 1
ATOM 1612 O O . GLY B 1 9 ? -11.859 18.922 15.133 1 91 9 GLY B O 1
ATOM 1613 N N . THR B 1 10 ? -10.539 20.438 14.172 1 92.31 10 THR B N 1
ATOM 1614 C CA . THR B 1 10 ? -10.781 20.031 12.797 1 92.31 10 THR B CA 1
ATOM 1615 C C . THR B 1 10 ? -9.555 19.344 12.211 1 92.31 10 THR B C 1
ATOM 1617 O O . THR B 1 10 ? -8.43 19.812 12.391 1 92.31 10 THR B O 1
ATOM 1620 N N . LEU B 1 11 ? -9.805 18.188 11.57 1 95.75 11 LEU B N 1
ATOM 1621 C CA . LEU B 1 11 ? -8.727 17.453 10.914 1 95.75 11 LEU B CA 1
ATOM 1622 C C . LEU B 1 11 ? -8.938 17.406 9.406 1 95.75 11 LEU B C 1
ATOM 1624 O O . LEU B 1 11 ? -9.938 16.859 8.938 1 95.75 11 LEU B O 1
ATOM 1628 N N . LEU B 1 12 ? -8.039 18.016 8.672 1 97.38 12 LEU B N 1
ATOM 1629 C CA . LEU B 1 12 ? -8.039 18 7.219 1 97.38 12 LEU B CA 1
ATOM 1630 C C . LEU B 1 12 ? -6.887 17.141 6.688 1 97.38 12 LEU B C 1
ATOM 1632 O O . LEU B 1 12 ? -5.727 17.391 7.02 1 97.38 12 LEU B O 1
ATOM 1636 N N . VAL B 1 13 ? -7.223 16.156 5.93 1 97.88 13 VAL B N 1
ATOM 1637 C CA . VAL B 1 13 ? -6.215 15.336 5.281 1 97.88 13 VAL B CA 1
ATOM 1638 C C . VAL B 1 13 ? -6.062 15.75 3.82 1 97.88 13 VAL B C 1
ATOM 1640 O O . VAL B 1 13 ? -7.039 15.75 3.062 1 97.88 13 VAL B O 1
ATOM 1643 N N . VAL B 1 14 ? -4.855 16.141 3.5 1 98.12 14 VAL B N 1
ATOM 1644 C CA . VAL B 1 14 ? -4.531 16.484 2.121 1 98.12 14 VAL B CA 1
ATOM 1645 C C . VAL B 1 14 ? -3.639 15.414 1.511 1 98.12 14 VAL B C 1
ATOM 1647 O O . VAL B 1 14 ? -2.51 15.203 1.961 1 98.12 14 VAL B O 1
ATOM 1650 N N . SER B 1 15 ? -4.145 14.711 0.549 1 98 15 SER B N 1
ATOM 1651 C CA . SER B 1 15 ? -3.434 13.633 -0.136 1 98 15 SER B CA 1
ATOM 1652 C C . SER B 1 15 ? -3.439 13.844 -1.646 1 98 15 SER B C 1
ATOM 1654 O O . SER B 1 15 ? -4.012 14.82 -2.143 1 98 15 SER B O 1
ATOM 1656 N N . GLY B 1 16 ? -2.752 12.984 -2.352 1 96.75 16 GLY B N 1
ATOM 1657 C CA . GLY B 1 16 ? -2.611 13.039 -3.799 1 96.75 16 GLY B CA 1
ATOM 1658 C C . GLY B 1 16 ? -1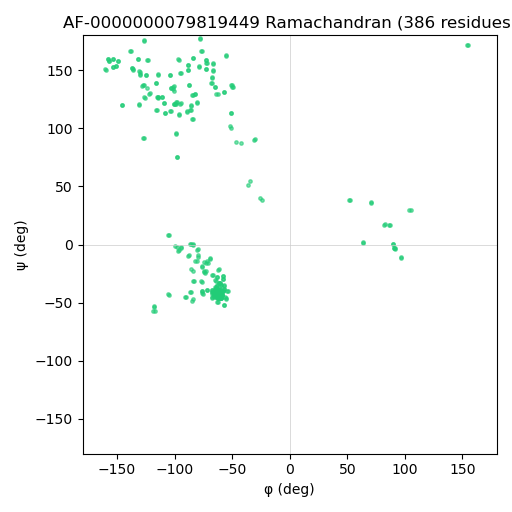.351 12.359 -4.301 1 96.75 16 GLY B C 1
ATOM 1659 O O . GLY B 1 16 ? -0.487 11.977 -3.508 1 96.75 16 GLY B O 1
ATOM 1660 N N . PRO B 1 17 ? -1.309 12.25 -5.617 1 94.56 17 PRO B N 1
ATOM 1661 C CA . PRO B 1 17 ? -0.122 11.57 -6.141 1 94.56 17 PRO B CA 1
ATOM 1662 C C . PRO B 1 17 ? 1.164 12.352 -5.902 1 94.56 17 PRO B C 1
ATOM 1664 O O . PRO B 1 17 ? 1.12 13.57 -5.711 1 94.56 17 PRO B O 1
ATOM 1667 N N . GLY B 1 18 ? 2.242 11.586 -5.762 1 87.62 18 GLY B N 1
ATOM 1668 C CA . GLY B 1 18 ? 3.535 12.242 -5.668 1 87.62 18 GLY B CA 1
ATOM 1669 C C . GLY B 1 18 ? 3.766 13.266 -6.766 1 87.62 18 GLY B C 1
ATOM 1670 O O . GLY B 1 18 ? 3.428 13.023 -7.926 1 87.62 18 GLY B O 1
ATOM 1671 N N . GLY B 1 19 ? 4.285 14.43 -6.418 1 88.25 19 GLY B N 1
ATOM 1672 C CA . GLY B 1 19 ? 4.617 15.445 -7.398 1 88.25 19 GLY B CA 1
ATOM 1673 C C . GLY B 1 19 ? 3.482 16.422 -7.66 1 88.25 19 GLY B C 1
ATOM 1674 O O . GLY B 1 19 ? 3.645 17.391 -8.406 1 88.25 19 GLY B O 1
ATOM 1675 N N . VAL B 1 20 ? 2.391 16.172 -7.043 1 94.81 20 VAL B N 1
ATOM 1676 C CA . VAL B 1 20 ? 1.22 16.984 -7.348 1 94.81 20 VAL B CA 1
ATOM 1677 C C . VAL B 1 20 ? 1.355 18.344 -6.676 1 94.81 20 VAL B C 1
ATOM 1679 O O . VAL B 1 20 ? 0.646 19.297 -7.031 1 94.81 20 VAL B O 1
ATOM 1682 N N . GLY B 1 21 ? 2.17 18.516 -5.715 1 93.19 21 GLY B N 1
ATOM 1683 C CA . GLY B 1 21 ? 2.4 19.797 -5.07 1 93.19 21 GLY B CA 1
ATOM 1684 C C . GLY B 1 21 ? 1.733 19.922 -3.713 1 93.19 21 GLY B C 1
ATOM 1685 O O . GLY B 1 21 ? 1.332 21 -3.303 1 93.19 21 GLY B O 1
ATOM 1686 N N . LYS B 1 22 ? 1.571 18.844 -3.02 1 94.5 22 LYS B N 1
ATOM 1687 C CA . LYS B 1 22 ? 0.95 18.844 -1.699 1 94.5 22 LYS B CA 1
ATOM 1688 C C . LYS B 1 22 ? 1.689 19.781 -0.744 1 94.5 22 LYS B C 1
ATOM 1690 O O . LYS B 1 22 ? 1.075 20.641 -0.106 1 94.5 22 LYS B O 1
ATOM 1695 N N . GLY B 1 23 ? 3.045 19.547 -0.688 1 90.81 23 GLY B N 1
ATOM 1696 C CA . GLY B 1 23 ? 3.848 20.344 0.221 1 90.81 23 GLY B CA 1
ATOM 1697 C C . GLY B 1 23 ? 3.754 21.844 -0.052 1 90.81 23 GLY B C 1
ATOM 1698 O O . GLY B 1 23 ? 3.619 22.641 0.877 1 90.81 23 GLY B O 1
ATOM 1699 N N . THR B 1 24 ? 3.746 22.172 -1.308 1 91.88 24 THR B N 1
ATOM 1700 C CA . THR B 1 24 ? 3.678 23.578 -1.72 1 91.88 24 THR B CA 1
ATOM 1701 C C . THR B 1 24 ? 2.328 24.188 -1.349 1 91.88 24 THR B C 1
ATOM 1703 O O . THR B 1 24 ? 2.268 25.281 -0.782 1 91.88 24 THR B O 1
ATOM 1706 N N . VAL B 1 25 ? 1.257 23.5 -1.612 1 97.06 25 VAL B N 1
ATOM 1707 C CA . VAL B 1 25 ? -0.092 24 -1.357 1 97.06 25 VAL B CA 1
ATOM 1708 C C . VAL B 1 25 ? -0.319 24.125 0.147 1 97.06 25 VAL B C 1
ATOM 1710 O O . VAL B 1 25 ? -0.847 25.141 0.615 1 97.06 25 VAL B O 1
ATOM 1713 N N . VAL B 1 26 ? 0.098 23.172 0.906 1 96.38 26 VAL B N 1
ATOM 1714 C CA . VAL B 1 26 ? -0.089 23.172 2.354 1 96.38 26 VAL B CA 1
ATOM 1715 C C . VAL B 1 26 ? 0.759 24.281 2.979 1 96.38 26 VAL B C 1
ATOM 1717 O O . VAL B 1 26 ? 0.309 24.969 3.895 1 96.38 26 VAL B O 1
ATOM 1720 N N . ALA B 1 27 ? 1.969 24.453 2.49 1 93.5 27 ALA B N 1
ATOM 1721 C CA . ALA B 1 27 ? 2.814 25.547 2.982 1 93.5 27 ALA B CA 1
ATOM 1722 C C . ALA B 1 27 ? 2.164 26.891 2.729 1 93.5 27 ALA B C 1
ATOM 1724 O O . ALA B 1 27 ? 2.162 27.766 3.605 1 93.5 27 ALA B O 1
ATOM 1725 N N . ALA B 1 28 ? 1.642 27.094 1.546 1 96.69 28 ALA B N 1
ATOM 1726 C CA . ALA B 1 28 ? 0.97 28.328 1.191 1 96.69 28 ALA B CA 1
ATOM 1727 C C . ALA B 1 28 ? -0.263 28.562 2.061 1 96.69 28 ALA B C 1
ATOM 1729 O O . ALA B 1 28 ? -0.539 29.688 2.479 1 96.69 28 ALA B O 1
ATOM 1730 N N . LEU B 1 29 ? -1.018 27.5 2.334 1 97.19 29 LEU B N 1
ATOM 1731 C CA . LEU B 1 29 ? -2.176 27.578 3.215 1 97.19 29 LEU B CA 1
ATOM 1732 C C . LEU B 1 29 ? -1.77 28.047 4.605 1 97.19 29 LEU B C 1
ATOM 1734 O O . LEU B 1 29 ? -2.412 28.938 5.18 1 97.19 29 LEU B O 1
ATOM 1738 N N . ARG B 1 30 ? -0.731 27.547 5.102 1 95.12 30 ARG B N 1
ATOM 1739 C CA . ARG B 1 30 ? -0.249 27.906 6.43 1 95.12 30 ARG B CA 1
ATOM 1740 C C . ARG B 1 30 ? 0.23 29.359 6.477 1 95.12 30 ARG B C 1
ATOM 1742 O O . ARG B 1 30 ? 0.088 30.031 7.496 1 95.12 30 ARG B O 1
ATOM 1749 N N . GLU B 1 31 ? 0.857 29.734 5.422 1 95 31 GLU B N 1
ATOM 1750 C CA . GLU B 1 31 ? 1.314 31.109 5.348 1 95 31 GLU B CA 1
ATOM 1751 C C . GLU B 1 31 ? 0.144 32.094 5.453 1 95 31 GLU B C 1
ATOM 1753 O O . GLU B 1 31 ? 0.263 33.156 6.078 1 95 31 GLU B O 1
ATOM 1758 N N . ARG B 1 32 ? -0.94 31.781 4.953 1 95.81 32 ARG B N 1
ATOM 1759 C CA . ARG B 1 32 ? -2.125 32.625 4.953 1 95.81 32 ARG B CA 1
ATOM 1760 C C . ARG B 1 32 ? -2.904 32.5 6.254 1 95.81 32 ARG B C 1
ATOM 1762 O O . ARG B 1 32 ? -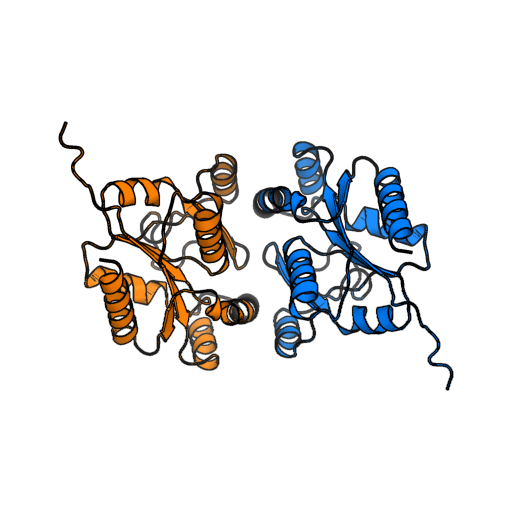3.611 33.406 6.664 1 95.81 32 ARG B O 1
ATOM 1769 N N . HIS B 1 33 ? -2.812 31.297 6.816 1 95.88 33 HIS B N 1
ATOM 1770 C CA . HIS B 1 33 ? -3.557 30.969 8.031 1 95.88 33 HIS B CA 1
ATOM 1771 C C . HIS B 1 33 ? -2.633 30.422 9.109 1 95.88 33 HIS B C 1
ATOM 1773 O O . HIS B 1 33 ? -2.482 29.203 9.242 1 95.88 33 HIS B O 1
ATOM 1779 N N . ASP B 1 34 ? -2.154 31.312 9.93 1 93.12 34 ASP B N 1
ATOM 1780 C CA . ASP B 1 34 ? -1.143 30.938 10.914 1 93.12 34 ASP B CA 1
ATOM 1781 C C . ASP B 1 34 ? -1.744 30.078 12.023 1 93.12 34 ASP B C 1
ATOM 1783 O O . ASP B 1 34 ? -1.015 29.453 12.789 1 93.12 34 ASP B O 1
ATOM 1787 N N . GLU B 1 35 ? -3.072 30.062 12.086 1 93 35 GLU B N 1
ATOM 1788 C CA . GLU B 1 35 ? -3.736 29.281 13.125 1 93 35 GLU B CA 1
ATOM 1789 C C . GLU B 1 35 ? -3.834 27.812 12.727 1 93 35 GLU B C 1
ATOM 1791 O O . GLU B 1 35 ? -4.141 26.953 13.555 1 93 35 GLU B O 1
ATOM 1796 N N . ILE B 1 36 ? -3.596 27.547 11.43 1 95.06 36 ILE B N 1
ATOM 1797 C CA . ILE B 1 36 ? -3.627 26.156 10.953 1 95.06 36 ILE B CA 1
ATOM 1798 C C . ILE B 1 36 ? -2.289 25.484 11.25 1 95.06 36 ILE B C 1
ATOM 1800 O O . ILE B 1 36 ? -1.228 26.047 10.984 1 95.06 36 ILE B O 1
ATOM 1804 N N . GLU B 1 37 ? -2.395 24.359 11.852 1 94.31 37 GLU B N 1
ATOM 1805 C CA . GLU B 1 37 ? -1.198 23.578 12.148 1 94.31 37 GLU B CA 1
ATOM 1806 C C . GLU B 1 37 ? -1.049 22.406 11.188 1 94.31 37 GLU B C 1
ATOM 1808 O O . GLU B 1 37 ? -2.045 21.828 10.742 1 94.31 37 GLU B O 1
ATOM 1813 N N . VAL B 1 38 ? 0.231 22.094 10.875 1 94.06 38 VAL B N 1
ATOM 1814 C CA . VAL B 1 38 ? 0.534 20.906 10.062 1 94.06 38 VAL B CA 1
ATOM 1815 C C . VAL B 1 38 ? 1.238 19.859 10.922 1 94.06 38 VAL B C 1
ATOM 1817 O O . VAL B 1 38 ? 2.207 20.172 11.617 1 94.06 38 VAL B O 1
ATOM 1820 N N . SER B 1 39 ? 0.665 18.703 10.867 1 93.25 39 SER B N 1
ATOM 1821 C CA . SER B 1 39 ? 1.255 17.625 11.648 1 93.25 39 SER B CA 1
ATOM 1822 C C . SER B 1 39 ? 2.617 17.219 11.094 1 93.25 39 SER B C 1
ATOM 1824 O O . SER B 1 39 ? 2.799 17.141 9.883 1 93.25 39 SER B O 1
ATOM 1826 N N . LEU B 1 40 ? 3.559 16.969 11.969 1 92.31 40 LEU B N 1
ATOM 1827 C CA . LEU B 1 40 ? 4.891 16.531 11.562 1 92.31 40 LEU B CA 1
ATOM 1828 C C . LEU B 1 40 ? 4.938 15.008 11.406 1 92.31 40 LEU B C 1
ATOM 1830 O O . LEU B 1 40 ? 4.781 14.273 12.375 1 92.31 40 LEU B O 1
ATOM 1834 N N . SER B 1 41 ? 5.172 14.555 10.211 1 94.75 41 SER B N 1
ATOM 1835 C CA . SER B 1 41 ? 5.254 13.125 9.93 1 94.75 41 SER B CA 1
ATOM 1836 C C . SER B 1 41 ? 6.672 12.602 10.125 1 94.75 41 SER B C 1
ATOM 1838 O O . SER B 1 41 ? 7.637 13.367 10.062 1 94.75 41 SER B O 1
ATOM 1840 N N . ALA B 1 42 ? 6.773 11.344 10.414 1 96.62 42 ALA B N 1
ATOM 1841 C CA . ALA B 1 42 ? 8.055 10.648 10.414 1 96.62 42 ALA B CA 1
ATOM 1842 C C . ALA B 1 42 ? 8.305 9.953 9.07 1 96.62 42 ALA B C 1
ATOM 1844 O O . ALA B 1 42 ? 7.359 9.5 8.422 1 96.62 42 ALA B O 1
ATOM 1845 N N . THR B 1 43 ? 9.555 9.875 8.68 1 97 43 THR B N 1
ATOM 1846 C CA . THR B 1 43 ? 9.875 9.148 7.453 1 97 43 THR B CA 1
ATOM 1847 C C . THR B 1 43 ? 11.273 8.555 7.531 1 97 43 THR B C 1
ATOM 1849 O O . THR B 1 43 ? 12.125 9.039 8.281 1 97 43 THR B O 1
ATOM 1852 N N . THR B 1 44 ? 11.492 7.477 6.793 1 96.75 44 THR B N 1
ATOM 1853 C CA . THR B 1 44 ? 12.812 6.844 6.738 1 96.75 44 THR B CA 1
ATOM 1854 C C . THR B 1 44 ? 13.578 7.309 5.508 1 96.75 44 THR B C 1
ATOM 1856 O O . THR B 1 44 ? 14.734 6.918 5.309 1 96.75 44 THR B O 1
ATOM 1859 N N . ARG B 1 45 ? 12.883 8.102 4.66 1 92 45 ARG B N 1
ATOM 1860 C CA . ARG B 1 45 ? 13.586 8.617 3.49 1 92 45 ARG B CA 1
ATOM 1861 C C . ARG B 1 45 ? 14.688 9.586 3.9 1 92 45 ARG B C 1
ATOM 1863 O O . ARG B 1 45 ? 14.602 10.227 4.953 1 92 45 ARG B O 1
ATOM 1870 N N . ARG B 1 46 ? 15.703 9.734 3.021 1 91.06 46 ARG B N 1
ATOM 1871 C CA . ARG B 1 46 ? 16.75 10.719 3.285 1 91.06 46 ARG B CA 1
ATOM 1872 C C . ARG B 1 46 ? 16.234 12.141 3.076 1 91.06 46 ARG B C 1
ATOM 1874 O O . ARG B 1 46 ? 15.336 12.367 2.264 1 91.06 46 ARG B O 1
ATOM 1881 N N . MET B 1 47 ? 16.828 12.984 3.797 1 92 47 MET B N 1
ATOM 1882 C CA . MET B 1 47 ? 16.484 14.398 3.684 1 92 47 MET B CA 1
ATOM 1883 C C . MET B 1 47 ? 16.844 14.938 2.303 1 92 47 MET B C 1
ATOM 1885 O O . MET B 1 47 ? 17.922 14.641 1.777 1 92 47 MET B O 1
ATOM 1889 N N . ARG B 1 48 ? 15.922 15.742 1.658 1 85.19 48 ARG B N 1
ATOM 1890 C CA . ARG B 1 48 ? 16.234 16.469 0.428 1 85.19 48 ARG B CA 1
ATOM 1891 C C . ARG B 1 48 ? 16.922 17.797 0.731 1 85.19 48 ARG B C 1
ATOM 1893 O O . ARG B 1 48 ? 16.828 18.297 1.852 1 85.19 48 ARG B O 1
ATOM 1900 N N . PRO B 1 49 ? 17.594 18.266 -0.394 1 86.44 49 PRO B N 1
ATOM 1901 C CA . PRO B 1 49 ? 18.172 19.594 -0.171 1 86.44 49 PRO B CA 1
ATOM 1902 C C . PRO B 1 49 ? 17.141 20.625 0.244 1 86.44 49 PRO B C 1
ATOM 1904 O O . PRO B 1 49 ? 16.062 20.703 -0.356 1 86.44 49 PRO B O 1
ATOM 1907 N N . GLY B 1 50 ? 17.391 21.375 1.288 1 87.5 50 GLY B N 1
ATOM 1908 C CA . GLY B 1 50 ? 16.484 22.406 1.751 1 87.5 50 GLY B CA 1
ATOM 1909 C C . GLY B 1 50 ? 15.578 21.953 2.875 1 87.5 50 GLY B C 1
ATOM 1910 O O . GLY B 1 50 ? 14.914 22.766 3.521 1 87.5 50 GLY B O 1
ATOM 1911 N N . GLU B 1 51 ? 15.547 20.625 3.141 1 89.88 51 GLU B N 1
ATOM 1912 C CA . GLU B 1 51 ? 14.703 20.109 4.219 1 89.88 51 GLU B CA 1
ATOM 1913 C C . GLU B 1 51 ? 15.453 20.109 5.551 1 89.88 51 GLU B C 1
ATOM 1915 O O . GLU B 1 51 ? 16.688 20.078 5.574 1 89.88 51 GLU B O 1
ATOM 1920 N N . GLU B 1 52 ? 14.633 20.266 6.602 1 92.81 52 GLU B N 1
ATOM 1921 C CA . GLU B 1 52 ? 15.18 20.25 7.957 1 92.81 52 GLU B CA 1
ATOM 1922 C C . GLU B 1 52 ? 14.438 19.266 8.844 1 92.81 52 GLU B C 1
ATOM 1924 O O . GLU B 1 52 ? 13.211 19.188 8.812 1 92.81 52 GLU B O 1
ATOM 1929 N N . ASP B 1 53 ? 15.281 18.484 9.648 1 95.31 53 ASP B N 1
ATOM 1930 C CA . ASP B 1 53 ? 14.695 17.547 10.594 1 95.31 53 ASP B CA 1
ATOM 1931 C C . ASP B 1 53 ? 13.867 18.281 11.648 1 95.31 53 ASP B C 1
ATOM 1933 O O . ASP B 1 53 ? 14.312 19.266 12.219 1 95.31 53 ASP B O 1
ATOM 1937 N N . GLY B 1 54 ? 12.664 17.828 11.828 1 92.25 54 GLY B N 1
ATOM 1938 C CA . GLY B 1 54 ? 11.797 18.438 12.82 1 92.25 54 GLY B CA 1
ATOM 1939 C C . GLY B 1 54 ? 10.953 19.562 12.266 1 92.25 54 GLY B C 1
ATOM 1940 O O . GLY B 1 54 ? 10.117 20.125 12.977 1 92.25 54 GLY B O 1
ATOM 1941 N N . VAL B 1 55 ? 11.164 19.844 11.078 1 88.88 55 VAL B N 1
ATOM 1942 C CA . VAL B 1 55 ? 10.414 20.922 10.445 1 88.88 55 VAL B CA 1
ATOM 1943 C C . VAL B 1 55 ? 9.594 20.375 9.289 1 88.88 55 VAL B C 1
ATOM 1945 O O . VAL B 1 55 ? 8.367 20.531 9.25 1 88.88 55 VAL B O 1
ATOM 1948 N N . HIS B 1 56 ? 10.211 19.656 8.359 1 88.81 56 HIS B N 1
ATOM 1949 C CA . HIS B 1 56 ? 9.531 19.094 7.203 1 88.81 56 HIS B CA 1
ATOM 1950 C C . HIS B 1 56 ? 9.016 17.688 7.496 1 88.81 56 HIS B C 1
ATOM 1952 O O . HIS B 1 56 ? 7.875 17.359 7.168 1 88.81 56 HIS B O 1
ATOM 1958 N N . TYR B 1 57 ? 9.891 16.969 8.094 1 93.81 57 TYR B N 1
ATOM 1959 C CA . TYR B 1 57 ? 9.641 15.633 8.602 1 93.81 57 TYR B CA 1
ATOM 1960 C C . TYR B 1 57 ? 10.492 15.344 9.836 1 93.81 57 TYR B C 1
ATOM 1962 O O . TYR B 1 57 ? 11.445 16.078 10.117 1 93.81 57 TYR B O 1
ATOM 1970 N N . ARG B 1 58 ? 10.086 14.453 10.594 1 95.94 58 ARG B N 1
ATOM 1971 C CA . ARG B 1 58 ? 11.039 13.789 11.469 1 95.94 58 ARG B CA 1
ATOM 1972 C C . ARG B 1 58 ? 11.742 12.648 10.75 1 95.94 58 ARG B C 1
ATOM 1974 O O . ARG B 1 58 ? 11.141 11.609 10.484 1 95.94 58 ARG B O 1
ATOM 1981 N N . PHE B 1 59 ? 13 12.891 10.469 1 97.12 59 PHE B N 1
ATOM 1982 C CA . PHE B 1 59 ? 13.766 11.883 9.75 1 97.12 59 PHE B CA 1
ATOM 1983 C C . PHE B 1 59 ? 14.359 10.859 10.711 1 97.12 59 PHE B C 1
ATOM 1985 O O . PHE B 1 59 ? 15.156 11.211 11.578 1 97.12 59 PHE B O 1
ATOM 1992 N N . VAL B 1 60 ? 13.961 9.578 10.531 1 96.88 60 VAL B N 1
ATOM 1993 C CA . VAL B 1 60 ? 14.367 8.539 11.469 1 96.88 60 VAL B CA 1
ATOM 1994 C C . VAL B 1 60 ? 14.906 7.332 10.695 1 96.88 60 VAL B C 1
ATOM 1996 O O . VAL B 1 60 ? 14.648 7.188 9.5 1 96.88 60 VAL B O 1
ATOM 1999 N N . SER B 1 61 ? 15.672 6.508 11.344 1 95.94 61 SER B N 1
ATOM 2000 C CA . SER B 1 61 ? 16.141 5.266 10.742 1 95.94 61 SER B CA 1
ATOM 2001 C C . SER B 1 61 ? 15.023 4.242 10.633 1 95.94 61 SER B C 1
ATOM 2003 O O . SER B 1 61 ? 14.031 4.324 11.359 1 95.94 61 SER B O 1
ATOM 2005 N N . PRO B 1 62 ? 15.195 3.295 9.75 1 94.56 62 PRO B N 1
ATOM 2006 C CA . PRO B 1 62 ? 14.203 2.219 9.695 1 94.56 62 PRO B CA 1
ATOM 2007 C C . PRO B 1 62 ? 14.039 1.495 11.031 1 94.56 62 PRO B C 1
ATOM 2009 O O . PRO B 1 62 ? 12.93 1.1 11.391 1 94.56 62 PRO B O 1
ATOM 2012 N N . THR B 1 63 ? 15.078 1.339 11.766 1 94.81 63 THR B N 1
ATOM 2013 C CA . THR B 1 63 ? 15.016 0.702 13.078 1 94.81 63 THR B CA 1
ATOM 2014 C C . THR B 1 63 ? 14.148 1.513 14.031 1 94.81 63 THR B C 1
ATOM 2016 O O . THR B 1 63 ? 13.281 0.96 14.711 1 94.81 63 THR B O 1
ATOM 2019 N N . GLU B 1 64 ? 14.43 2.762 14.062 1 95.69 64 GLU B N 1
ATOM 2020 C CA . GLU B 1 64 ? 13.641 3.639 14.914 1 95.69 64 GLU B CA 1
ATOM 2021 C C . GLU B 1 64 ? 12.18 3.668 14.477 1 95.69 64 GLU B C 1
ATOM 2023 O O . GLU B 1 64 ? 11.273 3.648 15.305 1 95.69 64 GLU B O 1
ATOM 2028 N N . PHE B 1 65 ? 11.953 3.697 13.227 1 97.44 65 PHE B N 1
ATOM 2029 C CA . PHE B 1 65 ? 10.594 3.682 12.695 1 97.44 65 PHE B CA 1
ATOM 2030 C C . PHE B 1 65 ? 9.852 2.42 13.133 1 97.44 65 PHE B C 1
ATOM 2032 O O . PHE B 1 65 ? 8.703 2.486 13.57 1 97.44 65 PHE B O 1
ATOM 2039 N N . ARG B 1 66 ? 10.5 1.345 13.023 1 93.88 66 ARG B N 1
ATOM 2040 C CA . ARG B 1 66 ? 9.906 0.076 13.43 1 93.88 66 ARG B CA 1
ATOM 2041 C C . ARG B 1 66 ? 9.523 0.102 14.906 1 93.88 66 ARG B C 1
ATOM 2043 O O . ARG B 1 66 ? 8.438 -0.344 15.281 1 93.88 66 ARG B O 1
ATOM 2050 N N . ARG B 1 67 ? 10.414 0.581 15.703 1 95 67 ARG B N 1
ATOM 2051 C CA . ARG B 1 67 ? 10.117 0.692 17.125 1 95 67 ARG B CA 1
ATOM 2052 C C . ARG B 1 67 ? 8.852 1.506 17.359 1 95 67 ARG B C 1
ATOM 2054 O O . ARG B 1 67 ? 7.988 1.107 18.141 1 95 67 ARG B O 1
ATOM 2061 N N . MET B 1 68 ? 8.758 2.605 16.703 1 95.44 68 MET B N 1
ATOM 2062 C CA . MET B 1 68 ? 7.598 3.479 16.844 1 95.44 68 MET B CA 1
ATOM 2063 C C . MET B 1 68 ? 6.324 2.754 16.422 1 95.44 68 MET B C 1
ATOM 2065 O O . MET B 1 68 ? 5.297 2.854 17.094 1 95.44 68 MET B O 1
ATOM 2069 N N . ALA B 1 69 ? 6.398 2.041 15.312 1 93.62 69 ALA B N 1
ATOM 2070 C CA . ALA B 1 69 ? 5.25 1.285 14.812 1 93.62 69 ALA B CA 1
ATOM 2071 C C . ALA B 1 69 ? 4.844 0.194 15.805 1 93.62 69 ALA B C 1
ATOM 2073 O O . ALA B 1 69 ? 3.658 0.036 16.109 1 93.62 69 ALA B O 1
ATOM 2074 N N . ASP B 1 70 ? 5.824 -0.502 16.359 1 91.38 70 ASP B N 1
ATOM 2075 C CA . ASP B 1 70 ? 5.574 -1.591 17.297 1 91.38 70 ASP B CA 1
ATOM 2076 C C . ASP B 1 70 ? 4.93 -1.073 18.578 1 91.38 70 ASP B C 1
ATOM 2078 O O . ASP B 1 70 ? 4.121 -1.767 19.188 1 91.38 70 ASP B O 1
ATOM 2082 N N . ASP B 1 71 ? 5.277 0.127 18.875 1 93.56 71 ASP B N 1
ATOM 2083 C CA . ASP B 1 71 ? 4.766 0.731 20.109 1 93.56 71 ASP B CA 1
ATOM 2084 C C . ASP B 1 71 ? 3.404 1.382 19.875 1 93.56 71 ASP B C 1
ATOM 2086 O O . ASP B 1 71 ? 2.85 2.016 20.766 1 93.56 71 ASP B O 1
ATOM 2090 N N . GLY B 1 72 ? 2.916 1.305 18.703 1 91.12 72 GLY B N 1
ATOM 2091 C CA . GLY B 1 72 ? 1.606 1.855 18.391 1 91.12 72 GLY B CA 1
ATOM 2092 C C . GLY B 1 72 ? 1.582 3.373 18.391 1 91.12 72 GLY B C 1
ATOM 2093 O O . GLY B 1 72 ? 0.566 3.982 18.734 1 91.12 72 GLY B O 1
ATOM 2094 N N . GLU B 1 73 ? 2.619 3.969 17.969 1 93.56 73 GLU B N 1
ATOM 2095 C CA . GLU B 1 73 ? 2.748 5.418 18.078 1 93.56 73 GLU B CA 1
ATOM 2096 C C . GLU B 1 73 ? 2.131 6.121 16.875 1 93.56 73 GLU B C 1
ATOM 2098 O O . GLU B 1 73 ? 1.944 7.34 16.891 1 93.56 73 GLU B O 1
ATOM 2103 N N . PHE B 1 74 ? 1.742 5.352 15.812 1 95.44 74 PHE B N 1
ATOM 2104 C CA . PHE B 1 74 ? 1.314 6.008 14.578 1 95.44 74 PHE B CA 1
ATOM 2105 C C . PHE B 1 74 ? -0.204 5.984 14.453 1 95.44 74 PHE B C 1
ATOM 2107 O O . PHE B 1 74 ? -0.838 4.965 14.734 1 95.44 74 PHE B O 1
ATOM 2114 N N . LEU B 1 75 ? -0.758 7.109 14.094 1 94.12 75 LEU B N 1
ATOM 2115 C CA . LEU B 1 75 ? -2.135 7.156 13.609 1 94.12 75 LEU B CA 1
ATOM 2116 C C . LEU B 1 75 ? -2.285 6.375 12.312 1 94.12 75 LEU B C 1
ATOM 2118 O O . LEU B 1 75 ? -3.258 5.637 12.141 1 94.12 75 LEU B O 1
ATOM 2122 N N . GLU B 1 76 ? -1.332 6.582 11.516 1 94.25 76 GLU B N 1
ATOM 2123 C CA . GLU B 1 76 ? -1.22 5.887 10.234 1 94.25 76 GLU B CA 1
ATOM 2124 C C . GLU B 1 76 ? 0.235 5.797 9.781 1 94.25 76 GLU B C 1
ATOM 2126 O O . GLU B 1 76 ? 1.07 6.605 10.195 1 94.25 76 GLU B O 1
ATOM 2131 N N . TRP B 1 77 ? 0.51 4.789 9.016 1 94.88 77 TRP B N 1
ATOM 2132 C CA . TRP B 1 77 ? 1.794 4.723 8.32 1 94.88 77 TRP B CA 1
ATOM 2133 C C . TRP B 1 77 ? 1.709 3.818 7.098 1 94.88 77 TRP B C 1
ATOM 2135 O O . TRP B 1 77 ? 0.795 2.998 6.984 1 94.88 77 TRP B O 1
ATOM 2145 N N . ALA B 1 78 ? 2.609 4.031 6.188 1 92.06 78 ALA B N 1
ATOM 2146 C CA . ALA B 1 78 ? 2.637 3.25 4.957 1 92.06 78 ALA B CA 1
ATOM 2147 C C . ALA B 1 78 ? 4.023 3.283 4.316 1 92.06 78 ALA B C 1
ATOM 2149 O O . ALA B 1 78 ? 4.852 4.133 4.656 1 92.06 78 ALA B O 1
ATOM 2150 N N . GLU B 1 79 ? 4.219 2.307 3.492 1 91.38 79 GLU B N 1
ATOM 2151 C CA . GLU B 1 79 ? 5.383 2.365 2.611 1 91.38 79 GLU B CA 1
ATOM 2152 C C . GLU B 1 79 ? 5.055 3.107 1.318 1 91.38 79 GLU B C 1
ATOM 2154 O O . GLU B 1 79 ? 3.984 2.916 0.739 1 91.38 79 GLU B O 1
ATOM 2159 N N . PHE B 1 80 ? 6.004 3.918 0.963 1 87.94 80 PHE B N 1
ATOM 2160 C CA . PHE B 1 80 ? 5.871 4.688 -0.269 1 87.94 80 PHE B CA 1
ATOM 2161 C C . PHE B 1 80 ? 7.23 4.875 -0.936 1 87.94 80 PHE B C 1
ATOM 2163 O O . PHE B 1 80 ? 8.148 5.438 -0.336 1 87.94 80 PHE B O 1
ATOM 2170 N N . ASN B 1 81 ? 7.273 4.375 -2.139 1 87.44 81 ASN B N 1
ATOM 2171 C CA . ASN B 1 81 ? 8.492 4.477 -2.934 1 87.44 81 ASN B CA 1
ATOM 2172 C C . ASN B 1 81 ? 9.711 3.971 -2.164 1 87.44 81 ASN B C 1
ATOM 2174 O O . ASN B 1 81 ? 10.766 4.605 -2.172 1 87.44 81 ASN B O 1
ATOM 2178 N N . GLY B 1 82 ? 9.492 2.969 -1.452 1 88.88 82 GLY B N 1
ATOM 2179 C CA . GLY B 1 82 ? 10.594 2.264 -0.813 1 88.88 82 GLY B CA 1
ATOM 2180 C C . GLY B 1 82 ? 10.93 2.809 0.561 1 88.88 82 GLY B C 1
ATOM 2181 O O . GLY B 1 82 ? 11.906 2.379 1.181 1 88.88 82 GLY B O 1
ATOM 2182 N N . HIS B 1 83 ? 10.227 3.791 0.996 1 93.19 83 HIS B N 1
ATOM 2183 C CA . HIS B 1 83 ? 10.445 4.387 2.309 1 93.19 83 HIS B CA 1
ATOM 2184 C C . HIS B 1 83 ? 9.172 4.355 3.148 1 93.19 83 HIS B C 1
ATOM 2186 O O . HIS B 1 83 ? 8.07 4.203 2.611 1 93.19 83 HIS B O 1
ATOM 2192 N N . LEU B 1 84 ? 9.398 4.457 4.426 1 95.81 84 LEU B N 1
ATOM 2193 C CA . LEU B 1 84 ? 8.25 4.426 5.328 1 95.81 84 LEU B CA 1
ATOM 2194 C C . LEU B 1 84 ? 7.875 5.836 5.773 1 95.81 84 LEU B C 1
ATOM 2196 O O . LEU B 1 84 ? 8.75 6.66 6.043 1 95.81 84 LEU B O 1
ATOM 2200 N N . TYR B 1 85 ? 6.652 6.098 5.766 1 96.06 85 TYR B N 1
ATOM 2201 C CA . TYR B 1 85 ? 6.078 7.344 6.266 1 96.06 85 TYR B CA 1
ATOM 2202 C C . TYR B 1 85 ? 5.004 7.066 7.312 1 96.06 85 TYR B C 1
ATOM 2204 O O . TYR B 1 85 ? 4.266 6.086 7.207 1 96.06 85 TYR B O 1
ATOM 2212 N N . GLY B 1 86 ? 4.906 7.965 8.312 1 96.75 86 GLY B N 1
ATOM 2213 C CA . GLY B 1 86 ? 3.877 7.793 9.328 1 96.75 86 GLY B CA 1
ATOM 2214 C C . GLY B 1 86 ? 3.564 9.07 10.078 1 96.75 86 GLY B C 1
ATOM 2215 O O . GLY B 1 86 ? 4.422 9.945 10.211 1 96.75 86 GLY B O 1
ATOM 2216 N N . THR B 1 87 ? 2.365 9.18 10.523 1 96.31 87 THR B N 1
ATOM 2217 C CA . THR B 1 87 ? 1.921 10.289 11.359 1 96.31 87 THR B CA 1
ATOM 2218 C C . THR B 1 87 ? 1.805 9.859 12.812 1 96.31 87 THR B C 1
ATOM 2220 O O . THR B 1 87 ? 0.924 9.07 13.164 1 96.31 87 THR B O 1
ATOM 2223 N N . PRO B 1 88 ? 2.611 10.422 13.672 1 93.75 88 PRO B N 1
ATOM 2224 C CA . PRO B 1 88 ? 2.504 10.062 15.086 1 93.75 88 PRO B CA 1
ATOM 2225 C C . PRO B 1 88 ? 1.197 10.531 15.719 1 93.75 88 PRO B C 1
ATOM 2227 O O . PRO B 1 88 ? 0.724 11.633 15.414 1 93.75 88 PRO B O 1
ATOM 2230 N N . TRP B 1 89 ? 0.653 9.812 16.578 1 90.19 89 TRP B N 1
ATOM 2231 C CA . TRP B 1 89 ? -0.57 10.133 17.312 1 90.19 89 TRP B CA 1
ATOM 2232 C C . TRP B 1 89 ? -0.416 11.422 18.109 1 90.19 89 TRP B C 1
ATOM 2234 O O . TRP B 1 89 ? -1.333 12.25 18.141 1 90.19 89 TRP B O 1
ATOM 2244 N N . SER B 1 90 ? 0.685 11.477 18.766 1 85.19 90 SER B N 1
ATOM 2245 C CA . SER B 1 90 ? 0.934 12.609 19.656 1 85.19 90 SER B CA 1
ATOM 2246 C C . SER B 1 90 ? 0.864 13.93 18.906 1 85.19 90 SER B C 1
ATOM 2248 O O . SER B 1 90 ? 0.522 14.969 19.484 1 85.19 90 SER B O 1
ATOM 2250 N N . SER B 1 91 ? 1.138 13.867 17.672 1 83.94 91 SER B N 1
ATOM 2251 C CA . SER B 1 91 ? 1.125 15.078 16.859 1 83.94 91 SER B CA 1
ATOM 2252 C C . SER B 1 91 ? -0.297 15.469 16.469 1 83.94 91 SER B C 1
ATOM 2254 O O . SER B 1 91 ? -0.531 16.578 15.969 1 83.94 91 SER B O 1
ATOM 2256 N N . VAL B 1 92 ? -1.303 14.609 16.688 1 88.75 92 VAL B N 1
ATOM 2257 C CA . VAL B 1 92 ? -2.646 14.828 16.172 1 88.75 92 VAL B CA 1
ATOM 2258 C C . VAL B 1 92 ? -3.635 14.977 17.328 1 88.75 92 VAL B C 1
ATOM 2260 O O . VAL B 1 92 ? -4.266 16.016 17.484 1 88.75 92 VAL B O 1
ATOM 2263 N N . THR B 1 93 ? -3.729 14.039 18.188 1 85.06 93 THR B N 1
ATOM 2264 C CA . THR B 1 93 ? -4.797 13.938 19.172 1 85.06 93 THR B CA 1
ATOM 2265 C C . THR B 1 93 ? -4.727 15.094 20.172 1 85.06 93 THR B C 1
ATOM 2267 O O . THR B 1 93 ? -5.746 15.703 20.5 1 85.06 93 THR B O 1
ATOM 2270 N N . ASP B 1 94 ? -3.502 15.398 20.609 1 84 94 ASP B N 1
ATOM 2271 C CA . ASP B 1 94 ? -3.355 16.484 21.562 1 84 94 ASP B CA 1
ATOM 2272 C C . ASP B 1 94 ? -3.797 17.828 20.969 1 84 94 ASP B C 1
ATOM 2274 O O . ASP B 1 94 ? -4.434 18.625 21.641 1 84 94 ASP B O 1
ATOM 2278 N N . ARG B 1 95 ? -3.541 17.953 19.766 1 89.31 95 ARG B N 1
ATOM 2279 C CA . ARG B 1 95 ? -3.863 19.203 19.078 1 89.31 95 ARG B CA 1
ATOM 2280 C C . ARG B 1 95 ? -5.359 19.312 18.797 1 89.31 95 ARG B C 1
ATOM 2282 O O . ARG B 1 95 ? -5.957 20.375 18.969 1 89.31 95 ARG B O 1
ATOM 2289 N N . LEU B 1 96 ? -5.953 18.25 18.422 1 89.94 96 LEU B N 1
ATOM 2290 C CA . LEU B 1 96 ? -7.391 18.234 18.172 1 89.94 96 LEU B CA 1
ATOM 2291 C C . LEU B 1 96 ? -8.172 18.484 19.469 1 89.94 96 LEU B C 1
ATOM 2293 O O . LEU B 1 96 ? -9.172 19.219 19.453 1 89.94 96 LEU B O 1
ATOM 2297 N N . ALA B 1 97 ? -7.688 17.906 20.5 1 87.19 97 ALA B N 1
ATOM 2298 C CA . ALA B 1 97 ? -8.336 18.094 21.781 1 87.19 97 ALA B CA 1
ATOM 2299 C C . ALA B 1 97 ? -8.281 19.562 22.219 1 87.19 97 ALA B C 1
ATOM 2301 O O . ALA B 1 97 ? -9.172 20.047 22.922 1 87.19 97 ALA B O 1
ATOM 2302 N N . ALA B 1 98 ? -7.316 20.219 21.797 1 89.81 98 ALA B N 1
ATOM 2303 C CA . ALA B 1 98 ? -7.141 21.625 22.125 1 89.81 98 ALA B CA 1
ATOM 2304 C C . ALA B 1 98 ? -7.953 22.516 21.188 1 89.81 98 ALA B C 1
ATOM 2306 O O . ALA B 1 98 ? -7.895 23.734 21.281 1 89.81 98 ALA B O 1
ATOM 2307 N N . GLY B 1 99 ? -8.68 21.891 20.25 1 90.5 99 GLY B N 1
ATOM 2308 C CA . GLY B 1 99 ? -9.57 22.625 19.359 1 90.5 99 GLY B CA 1
ATOM 2309 C C . GLY B 1 99 ? -8.875 23.156 18.125 1 90.5 99 GLY B C 1
ATOM 2310 O O . GLY B 1 99 ? -9.406 24.031 17.438 1 90.5 99 GLY B O 1
ATOM 2311 N N . ALA B 1 100 ? -7.738 22.672 17.812 1 92.56 100 ALA B N 1
ATOM 2312 C CA . ALA B 1 100 ? -6.926 23.188 16.719 1 92.56 100 ALA B CA 1
ATOM 2313 C C . ALA B 1 100 ? -7.441 22.688 15.375 1 92.56 100 ALA B C 1
ATOM 2315 O O . ALA B 1 100 ? -8.133 21.672 15.305 1 92.56 100 ALA B O 1
ATOM 2316 N N . THR B 1 101 ? -7.168 23.5 14.32 1 94.75 101 THR B N 1
ATOM 2317 C CA . THR B 1 101 ? -7.277 23.031 12.945 1 94.75 101 THR B CA 1
ATOM 2318 C C . THR B 1 101 ? -5.965 22.422 12.477 1 94.75 101 THR B C 1
ATOM 2320 O O . THR B 1 101 ? -4.953 23.109 12.359 1 94.75 101 THR B O 1
ATOM 2323 N N . LEU B 1 102 ? -6.039 21.156 12.227 1 95.62 102 LEU B N 1
ATOM 2324 C CA . LEU B 1 102 ? -4.832 20.406 11.898 1 95.62 102 LEU B CA 1
ATOM 2325 C C . LEU B 1 102 ? -4.906 19.859 10.477 1 95.62 102 LEU B C 1
ATOM 2327 O O . LEU B 1 102 ? -5.945 19.344 10.062 1 95.62 102 LEU B O 1
ATOM 2331 N N . VAL B 1 103 ? -3.746 19.938 9.773 1 96.62 103 VAL B N 1
ATOM 2332 C CA . VAL B 1 103 ? -3.645 19.391 8.422 1 96.62 103 VAL B CA 1
ATOM 2333 C C . VAL B 1 103 ? -2.645 18.234 8.414 1 96.62 103 VAL B C 1
ATOM 2335 O O . VAL B 1 103 ? -1.534 18.375 8.938 1 96.62 103 VAL B O 1
ATOM 2338 N N . LEU B 1 104 ? -3.09 17.109 7.91 1 96.56 104 LEU B N 1
ATOM 2339 C CA . LEU B 1 104 ? -2.195 16.016 7.582 1 96.56 104 LEU B CA 1
ATOM 2340 C C . LEU B 1 104 ? -1.882 15.992 6.09 1 96.56 104 LEU B C 1
ATOM 2342 O O . LEU B 1 104 ? -2.793 15.945 5.262 1 96.56 104 LEU B O 1
ATOM 2346 N N . GLU B 1 105 ? -0.627 16.109 5.805 1 96.06 105 GLU B N 1
ATOM 2347 C CA . GLU B 1 105 ? -0.158 15.914 4.434 1 96.06 105 GLU B CA 1
ATOM 2348 C C . GLU B 1 105 ? 0.407 14.508 4.234 1 96.06 105 GLU B C 1
ATOM 2350 O O . GLU B 1 105 ? 1.571 14.258 4.551 1 96.06 105 GLU B O 1
ATOM 2355 N N . ILE B 1 106 ? -0.431 13.586 3.727 1 95.94 106 ILE B N 1
ATOM 2356 C CA . ILE B 1 106 ? -0.031 12.18 3.684 1 95.94 106 ILE B CA 1
ATOM 2357 C C . ILE B 1 106 ? -0.457 11.562 2.354 1 95.94 106 ILE B C 1
ATOM 2359 O O . ILE B 1 106 ? -1.208 12.172 1.591 1 95.94 106 ILE B O 1
ATOM 2363 N N . ASP B 1 107 ? 0.107 10.383 2.1 1 94.62 107 ASP B N 1
ATOM 2364 C CA . ASP B 1 107 ? -0.215 9.734 0.833 1 94.62 107 ASP B CA 1
ATOM 2365 C C . ASP B 1 107 ? -1.59 9.07 0.889 1 94.62 107 ASP B C 1
ATOM 2367 O O . ASP B 1 107 ? -2.262 9.109 1.922 1 94.62 107 ASP B O 1
ATOM 2371 N N . VAL B 1 108 ? -1.998 8.516 -0.21 1 95.25 108 VAL B N 1
ATOM 2372 C CA . VAL B 1 108 ? -3.338 7.957 -0.37 1 95.25 108 VAL B CA 1
ATOM 2373 C C . VAL B 1 108 ? -3.521 6.773 0.577 1 95.25 108 VAL B C 1
ATOM 2375 O O . VAL B 1 108 ? -4.594 6.602 1.167 1 95.25 108 VAL B O 1
ATOM 2378 N N . GLN B 1 109 ? -2.496 6.004 0.73 1 91.5 109 GLN B N 1
ATOM 2379 C CA . GLN B 1 109 ? -2.574 4.863 1.638 1 91.5 109 GLN B CA 1
ATOM 2380 C C . GLN B 1 109 ? -2.832 5.32 3.07 1 91.5 109 GLN B C 1
ATOM 2382 O O . GLN B 1 109 ? -3.686 4.758 3.762 1 91.5 109 GLN B O 1
ATOM 2387 N N . GLY B 1 110 ? -2.094 6.316 3.469 1 94.06 110 GLY B N 1
ATOM 2388 C CA . GLY B 1 110 ? -2.312 6.875 4.793 1 94.06 110 GLY B CA 1
ATOM 2389 C C . GLY B 1 110 ? -3.709 7.434 4.984 1 94.06 110 GLY B C 1
ATOM 2390 O O . GLY B 1 110 ? -4.332 7.227 6.027 1 94.06 110 GLY B O 1
ATOM 2391 N N . ALA B 1 111 ? -4.176 8.086 4.023 1 96.81 111 ALA B N 1
ATOM 2392 C CA . ALA B 1 111 ? -5.52 8.656 4.082 1 96.81 111 ALA B CA 1
ATOM 2393 C C . ALA B 1 111 ? -6.574 7.566 4.262 1 96.81 111 ALA B C 1
ATOM 2395 O O . ALA B 1 111 ? -7.527 7.738 5.02 1 96.81 111 ALA B O 1
ATOM 2396 N N . LYS B 1 112 ? -6.395 6.484 3.594 1 93.38 112 LYS B N 1
ATOM 2397 C CA . LYS B 1 112 ? -7.324 5.363 3.713 1 93.38 112 LYS B CA 1
ATOM 2398 C C . LYS B 1 112 ? -7.328 4.801 5.133 1 93.38 112 LYS B C 1
ATOM 2400 O O . LYS B 1 112 ? -8.383 4.438 5.656 1 93.38 112 LYS B O 1
ATOM 2405 N N . GLN B 1 113 ? -6.16 4.746 5.707 1 93.06 113 GLN B N 1
ATOM 2406 C CA . GLN B 1 113 ? -6.059 4.258 7.078 1 93.06 113 GLN B CA 1
ATOM 2407 C C . GLN B 1 113 ? -6.797 5.184 8.047 1 93.06 113 GLN B C 1
ATOM 2409 O O . GLN B 1 113 ? -7.457 4.715 8.977 1 93.06 113 GLN B O 1
ATOM 2414 N N . VAL B 1 114 ? -6.668 6.469 7.789 1 95.19 114 VAL B N 1
ATOM 2415 C CA . VAL B 1 114 ? -7.355 7.441 8.625 1 95.19 114 VAL B CA 1
ATOM 2416 C C . VAL B 1 114 ? -8.867 7.258 8.5 1 95.19 114 VAL B C 1
ATOM 2418 O O . VAL B 1 114 ? -9.586 7.242 9.5 1 95.19 114 VAL B O 1
ATOM 2421 N N . ARG B 1 115 ? -9.289 7.074 7.312 1 95.81 115 ARG B N 1
ATOM 2422 C CA . ARG B 1 115 ? -10.703 6.84 7.07 1 95.81 115 ARG B CA 1
ATOM 2423 C C . ARG B 1 115 ? -11.172 5.559 7.754 1 95.81 115 ARG B C 1
ATOM 2425 O O . ARG B 1 115 ? -12.242 5.531 8.367 1 95.81 115 ARG B O 1
ATOM 2432 N N . GLN B 1 116 ? -10.398 4.578 7.621 1 90.5 116 GLN B N 1
ATOM 2433 C CA . GLN B 1 116 ? -10.75 3.301 8.234 1 90.5 116 GLN B CA 1
ATOM 2434 C C . GLN B 1 116 ? -10.852 3.428 9.75 1 90.5 116 GLN B C 1
ATOM 2436 O O . GLN B 1 116 ? -11.758 2.873 10.367 1 90.5 116 GLN B O 1
ATOM 2441 N N . ARG B 1 117 ? -9.945 4.113 10.266 1 91.12 117 ARG B N 1
ATOM 2442 C CA . ARG B 1 117 ? -9.977 4.305 11.719 1 91.12 117 ARG B CA 1
ATOM 2443 C C . ARG B 1 117 ? -11.219 5.082 12.141 1 91.12 117 ARG B C 1
ATOM 2445 O O . ARG B 1 117 ? -11.844 4.754 13.148 1 91.12 117 ARG B O 1
ATOM 2452 N N . GLN B 1 118 ? -11.492 6.098 11.414 1 93.25 118 GLN B N 1
ATOM 2453 C CA . GLN B 1 118 ? -12.711 6.852 11.68 1 93.25 118 GLN B CA 1
ATOM 2454 C C . GLN B 1 118 ? -13.93 5.938 11.68 1 93.25 118 GLN B C 1
ATOM 2456 O O . GLN B 1 118 ? -14.797 6.047 12.547 1 93.25 118 GLN B O 1
ATOM 2461 N N . ARG B 1 119 ? -13.961 5.051 10.828 1 92.56 119 ARG B N 1
ATOM 2462 C CA . ARG B 1 119 ? -15.102 4.145 10.688 1 92.56 119 ARG B CA 1
ATOM 2463 C C . ARG B 1 119 ? -15.102 3.086 11.781 1 92.56 119 ARG B C 1
ATOM 2465 O O . ARG B 1 119 ? -16.125 2.836 12.414 1 92.56 119 ARG B O 1
ATOM 2472 N N . ASP B 1 120 ? -13.961 2.561 12.07 1 90.75 120 ASP B N 1
ATOM 2473 C CA . ASP B 1 120 ? -13.867 1.377 12.922 1 90.75 120 ASP B CA 1
ATOM 2474 C C . ASP B 1 120 ? -13.82 1.765 14.398 1 90.75 120 ASP B C 1
ATOM 2476 O O . ASP B 1 120 ? -14.391 1.071 15.242 1 90.75 120 ASP B O 1
ATOM 2480 N N . VAL B 1 121 ? -13.062 2.84 14.656 1 89.31 121 VAL B N 1
ATOM 2481 C CA . VAL B 1 121 ? -12.836 3.225 16.047 1 89.31 121 VAL B CA 1
ATOM 2482 C C . VAL B 1 121 ? -13.68 4.453 16.391 1 89.31 121 VAL B C 1
ATOM 2484 O O . VAL B 1 121 ? -14.25 4.543 17.469 1 89.31 121 VAL B O 1
ATOM 2487 N N . GLY B 1 122 ? -13.742 5.406 15.555 1 91.06 122 GLY B N 1
ATOM 2488 C CA . GLY B 1 122 ? -14.609 6.562 15.711 1 91.06 122 GLY B CA 1
ATOM 2489 C C . GLY B 1 122 ? -14.023 7.633 16.609 1 91.06 122 GLY B C 1
ATOM 2490 O O . GLY B 1 122 ? -14.734 8.547 17.047 1 91.06 122 GLY B O 1
ATOM 2491 N N . ASP B 1 123 ? -12.68 7.547 16.828 1 88.06 123 ASP B N 1
ATOM 2492 C CA . ASP B 1 123 ? -12.055 8.484 17.766 1 88.06 123 ASP B CA 1
ATOM 2493 C C . ASP B 1 123 ? -11.492 9.695 17.016 1 88.06 123 ASP B C 1
ATOM 2495 O O . ASP B 1 123 ? -10.969 10.625 17.641 1 88.06 123 ASP B O 1
ATOM 2499 N N . ILE B 1 124 ? -11.617 9.633 15.711 1 89.38 124 ILE B N 1
ATOM 2500 C CA . ILE B 1 124 ? -11.211 10.781 14.906 1 89.38 124 ILE B CA 1
ATOM 2501 C C . ILE B 1 124 ? -12.258 11.047 13.82 1 89.38 124 ILE B C 1
ATOM 2503 O O . ILE B 1 124 ? -12.992 10.141 13.43 1 89.38 124 ILE B O 1
ATOM 2507 N N . ALA B 1 125 ? -12.344 12.289 13.438 1 91 125 ALA B N 1
ATOM 2508 C CA . ALA B 1 125 ? -13.141 12.719 12.289 1 91 125 ALA B CA 1
ATOM 2509 C C . ALA B 1 125 ? -12.328 13.617 11.367 1 91 125 ALA B C 1
ATOM 2511 O O . ALA B 1 125 ? -11.82 14.664 11.789 1 91 125 ALA B O 1
ATOM 2512 N N . ALA B 1 126 ? -12.219 13.125 10.141 1 95.94 126 ALA B N 1
ATOM 2513 C CA . ALA B 1 126 ? -11.359 13.867 9.219 1 95.94 126 ALA B CA 1
ATOM 2514 C C . ALA B 1 126 ? -12.07 14.141 7.898 1 95.94 126 ALA B C 1
ATOM 2516 O O . ALA B 1 126 ? -12.938 13.367 7.484 1 95.94 126 ALA B O 1
ATOM 2517 N N . THR B 1 127 ? -11.797 15.266 7.309 1 97.69 127 THR B N 1
ATOM 2518 C CA . THR B 1 127 ? -12.156 15.547 5.922 1 97.69 127 THR B CA 1
ATOM 2519 C C . THR B 1 127 ? -10.984 15.227 4.992 1 97.69 127 THR B C 1
ATOM 2521 O O . THR B 1 127 ? -9.891 15.758 5.156 1 97.69 127 THR B O 1
ATOM 2524 N N . LEU B 1 128 ? -11.219 14.344 4.047 1 98.5 128 LEU B N 1
ATOM 2525 C CA . LEU B 1 128 ? -10.164 13.922 3.135 1 98.5 128 LEU B CA 1
ATOM 2526 C C . LEU B 1 128 ? -10.258 14.68 1.812 1 98.5 128 LEU B C 1
ATOM 2528 O O . LEU B 1 128 ? -11.281 14.617 1.13 1 98.5 128 LEU B O 1
ATOM 2532 N N . VAL B 1 129 ? -9.164 15.359 1.475 1 98.62 129 VAL B N 1
ATOM 2533 C CA . VAL B 1 129 ? -9.086 16.094 0.222 1 98.62 129 VAL B CA 1
ATOM 2534 C C . VAL B 1 129 ? -8.031 15.469 -0.686 1 98.62 129 VAL B C 1
ATOM 2536 O O . VAL B 1 129 ? -6.895 15.234 -0.262 1 98.62 129 VAL B O 1
ATOM 2539 N N . PHE B 1 130 ? -8.414 15.148 -1.909 1 98.75 130 PHE B N 1
ATOM 2540 C CA . PHE B 1 130 ? -7.492 14.656 -2.922 1 98.75 130 PHE B CA 1
ATOM 2541 C C . PHE B 1 130 ? -7.023 15.789 -3.828 1 98.75 130 PHE B C 1
ATOM 2543 O O . PHE B 1 130 ? -7.816 16.344 -4.59 1 98.75 130 PHE B O 1
ATOM 2550 N N . LEU B 1 131 ? -5.754 16.141 -3.715 1 98.44 131 LEU B N 1
ATOM 2551 C CA . LEU B 1 131 ? -5.16 17.109 -4.629 1 98.44 131 LEU B CA 1
ATOM 2552 C C . LEU B 1 131 ? -4.777 16.453 -5.949 1 98.44 131 LEU B C 1
ATOM 2554 O O . LEU B 1 131 ? -3.979 15.516 -5.973 1 98.44 131 LEU B O 1
ATOM 2558 N N . GLU B 1 132 ? -5.301 16.953 -7.016 1 97.31 132 GLU B N 1
ATOM 2559 C CA . GLU B 1 132 ? -5.074 16.359 -8.328 1 97.31 132 GLU B CA 1
ATOM 2560 C C . GLU B 1 132 ? -4.289 17.297 -9.234 1 97.31 132 GLU B C 1
ATOM 2562 O O . GLU B 1 132 ? -4.406 18.516 -9.117 1 97.31 132 GLU B O 1
ATOM 2567 N N . PRO B 1 133 ? -3.451 16.672 -10.102 1 97.12 133 PRO B N 1
ATOM 2568 C CA . PRO B 1 133 ? -2.811 17.516 -11.109 1 97.12 133 PRO B CA 1
ATOM 2569 C C . PRO B 1 133 ? -3.779 17.984 -12.195 1 97.12 133 PRO B C 1
ATOM 2571 O O . PRO B 1 133 ? -4.82 17.359 -12.406 1 97.12 133 PRO B O 1
ATOM 2574 N N . PRO B 1 134 ? -3.441 19.109 -12.836 1 96.81 134 PRO B N 1
ATOM 2575 C CA . PRO B 1 134 ? -4.309 19.5 -13.938 1 96.81 134 PRO B CA 1
ATOM 2576 C C . PRO B 1 134 ? -4.371 18.469 -15.055 1 96.81 134 PRO B C 1
ATOM 2578 O O . PRO B 1 134 ? -5.383 18.359 -15.75 1 96.81 134 PRO B O 1
ATOM 2581 N N . SER B 1 135 ? -3.25 17.797 -15.25 1 95.44 135 SER B N 1
ATOM 2582 C CA . SER B 1 135 ? -3.174 16.703 -16.203 1 95.44 135 SER B CA 1
ATOM 2583 C C . SER B 1 135 ? -2.088 15.703 -15.812 1 95.44 135 SER B C 1
ATOM 2585 O O . SER B 1 135 ? -1.212 16.016 -15 1 95.44 135 SER B O 1
ATOM 2587 N N . TRP B 1 136 ? -2.227 14.516 -16.344 1 93.38 136 TRP B N 1
ATOM 2588 C CA . TRP B 1 136 ? -1.191 13.516 -16.109 1 93.38 136 TRP B CA 1
ATOM 2589 C C . TRP B 1 136 ? 0.164 14.008 -16.609 1 93.38 136 TRP B C 1
ATOM 2591 O O . TRP B 1 136 ? 1.184 13.82 -15.945 1 93.38 136 TRP B O 1
ATOM 2601 N N . ASP B 1 137 ? 0.17 14.602 -17.781 1 94.06 137 ASP B N 1
ATOM 2602 C CA . ASP B 1 137 ? 1.402 15.133 -18.359 1 94.06 137 ASP B CA 1
ATOM 2603 C C . ASP B 1 137 ? 2.047 16.156 -17.438 1 94.06 137 ASP B C 1
ATOM 2605 O O . ASP B 1 137 ? 3.271 16.203 -17.312 1 94.06 137 ASP B O 1
ATOM 2609 N N . ASP B 1 138 ? 1.246 16.953 -16.844 1 94.31 138 ASP B N 1
ATOM 2610 C CA . ASP B 1 138 ? 1.748 17.938 -15.898 1 94.31 138 ASP B CA 1
ATOM 2611 C C . ASP B 1 138 ? 2.422 17.266 -14.703 1 94.31 138 ASP B C 1
ATOM 2613 O O . ASP B 1 138 ? 3.5 17.672 -14.273 1 94.31 138 ASP B O 1
ATOM 2617 N N . LEU B 1 139 ? 1.828 16.219 -14.203 1 94 139 LEU B N 1
ATOM 2618 C CA . LEU B 1 139 ? 2.391 15.477 -13.078 1 94 139 LEU B CA 1
ATOM 2619 C C . LEU B 1 139 ? 3.752 14.891 -13.438 1 94 139 LEU B C 1
ATOM 2621 O O . LEU B 1 139 ? 4.707 15.008 -12.672 1 94 139 LEU B O 1
ATOM 2625 N N . GLU B 1 140 ? 3.824 14.336 -14.586 1 92.75 140 GLU B N 1
ATOM 2626 C CA . GLU B 1 140 ? 5.078 13.75 -15.055 1 92.75 140 GLU B CA 1
ATOM 2627 C C . GLU B 1 140 ? 6.176 14.812 -15.164 1 92.75 140 GLU B C 1
ATOM 2629 O O . GLU B 1 140 ? 7.305 14.586 -14.719 1 92.75 140 GLU B O 1
ATOM 2634 N N . ARG B 1 141 ? 5.832 15.898 -15.727 1 92.81 141 ARG B N 1
ATOM 2635 C CA . ARG B 1 141 ? 6.785 16.984 -15.875 1 92.81 141 ARG B CA 1
ATOM 2636 C C . ARG B 1 141 ? 7.305 17.453 -14.523 1 92.81 141 ARG B C 1
ATOM 2638 O O . ARG B 1 141 ? 8.508 17.672 -14.352 1 92.81 141 ARG B O 1
ATOM 2645 N N . ARG B 1 142 ? 6.371 17.609 -13.594 1 89.56 142 ARG B N 1
ATOM 2646 C CA . ARG B 1 142 ? 6.754 18.078 -12.266 1 89.56 142 ARG B CA 1
ATOM 2647 C C . ARG B 1 142 ? 7.699 17.078 -11.594 1 89.56 142 ARG B C 1
ATOM 2649 O O . ARG B 1 142 ? 8.672 17.484 -10.945 1 89.56 142 ARG B O 1
ATOM 2656 N N . LEU B 1 143 ? 7.453 15.766 -11.695 1 88.81 143 LEU B N 1
ATOM 2657 C CA . LEU B 1 143 ? 8.289 14.727 -11.094 1 88.81 143 LEU B CA 1
ATOM 2658 C C . LEU B 1 143 ? 9.688 14.734 -11.703 1 88.81 143 LEU B C 1
ATOM 2660 O O . LEU B 1 143 ? 10.68 14.586 -10.992 1 88.81 143 LEU B O 1
ATOM 2664 N N . ARG B 1 144 ? 9.742 14.969 -12.969 1 88.75 144 ARG B N 1
ATOM 2665 C CA . ARG B 1 144 ? 11.031 14.969 -13.656 1 88.75 144 ARG B CA 1
ATOM 2666 C C . ARG B 1 144 ? 11.797 16.25 -13.375 1 88.75 144 ARG B C 1
ATOM 2668 O O . ARG B 1 144 ? 13.031 16.25 -13.312 1 88.75 144 ARG B O 1
ATOM 2675 N N . HIS B 1 145 ? 11.156 17.312 -13.172 1 85.94 145 HIS B N 1
ATOM 2676 C CA . HIS B 1 145 ? 11.781 18.625 -12.961 1 85.94 145 HIS B CA 1
ATOM 2677 C C . HIS B 1 145 ? 12.391 18.719 -11.562 1 85.94 145 HIS B C 1
ATOM 2679 O O . HIS B 1 145 ? 13.297 19.516 -11.328 1 85.94 145 HIS B O 1
ATOM 2685 N N . ARG B 1 146 ? 11.953 17.984 -10.633 1 77.25 146 ARG B N 1
ATOM 2686 C CA . ARG B 1 146 ? 12.469 18.031 -9.266 1 77.25 146 ARG B CA 1
ATOM 2687 C C . ARG B 1 146 ? 13.953 17.672 -9.234 1 77.25 146 ARG B C 1
ATOM 2689 O O . ARG B 1 146 ? 14.688 18.109 -8.344 1 77.25 146 ARG B O 1
ATOM 2696 N N . GLY B 1 147 ? 14.453 16.984 -10.25 1 72 147 GLY B N 1
ATOM 2697 C CA . GLY B 1 147 ? 15.867 16.75 -10.477 1 72 147 GLY B CA 1
ATOM 2698 C C . GLY B 1 147 ? 16.516 15.938 -9.375 1 72 147 GLY B C 1
ATOM 2699 O O . GLY B 1 147 ? 17.75 15.797 -9.344 1 72 147 GLY B O 1
ATOM 2700 N N . SER B 1 148 ? 15.891 15.484 -8.359 1 70.75 148 SER B N 1
ATOM 2701 C CA . SER B 1 148 ? 16.516 14.844 -7.199 1 70.75 148 SER B CA 1
ATOM 2702 C C . SER B 1 148 ? 16.453 13.32 -7.309 1 70.75 148 SER B C 1
ATOM 2704 O O . SER B 1 148 ? 17.031 12.609 -6.488 1 70.75 148 SER B O 1
ATOM 2706 N N . GLU B 1 149 ? 15.828 12.789 -8.367 1 79.38 149 GLU B N 1
ATOM 2707 C CA . GLU B 1 149 ? 15.625 11.344 -8.445 1 79.38 149 GLU B CA 1
ATOM 2708 C C . GLU B 1 149 ? 16.078 10.789 -9.797 1 79.38 149 GLU B C 1
ATOM 2710 O O . GLU B 1 149 ? 16.078 11.508 -10.797 1 79.38 149 GLU B O 1
ATOM 2715 N N . ASN B 1 150 ? 16.562 9.508 -9.766 1 85.38 150 ASN B N 1
ATOM 2716 C CA . ASN B 1 150 ? 16.922 8.867 -11.023 1 85.38 150 ASN B CA 1
ATOM 2717 C C . ASN B 1 150 ? 15.703 8.406 -11.797 1 85.38 150 ASN B C 1
ATOM 2719 O O . ASN B 1 150 ? 14.586 8.422 -11.273 1 85.38 150 ASN B O 1
ATOM 2723 N N . GLU B 1 151 ? 15.906 8.078 -13.031 1 87.62 151 GLU B N 1
ATOM 2724 C CA . GLU B 1 151 ? 14.812 7.75 -13.945 1 87.62 151 GLU B CA 1
ATOM 2725 C C . GLU B 1 151 ? 14.023 6.535 -13.461 1 87.62 151 GLU B C 1
ATOM 2727 O O . GLU B 1 151 ? 12.797 6.492 -13.578 1 87.62 151 GLU B O 1
ATOM 2732 N N . GLU B 1 152 ? 14.68 5.586 -12.953 1 86.38 152 GLU B N 1
ATOM 2733 C CA . GLU B 1 152 ? 14.008 4.395 -12.445 1 86.38 152 GLU B CA 1
ATOM 2734 C C . GLU B 1 152 ? 13.039 4.75 -11.312 1 86.38 152 GLU B C 1
ATOM 2736 O O . GLU B 1 152 ? 11.914 4.258 -11.281 1 86.38 152 GLU B O 1
ATOM 2741 N N . THR B 1 153 ? 13.508 5.566 -10.484 1 86.81 153 THR B N 1
ATOM 2742 C CA . THR B 1 153 ? 12.68 6.027 -9.367 1 86.81 153 THR B CA 1
ATOM 2743 C C . THR B 1 153 ? 11.477 6.82 -9.883 1 86.81 153 THR B C 1
ATOM 2745 O O . THR B 1 153 ? 10.367 6.652 -9.391 1 86.81 153 THR B O 1
ATOM 2748 N N . ILE B 1 154 ? 11.742 7.609 -10.867 1 89.62 154 ILE B N 1
ATOM 2749 C CA . ILE B 1 154 ? 10.68 8.438 -11.438 1 89.62 154 ILE B CA 1
ATOM 2750 C C . ILE B 1 154 ? 9.609 7.543 -12.062 1 89.62 154 ILE B C 1
ATOM 2752 O O . ILE B 1 154 ? 8.414 7.758 -11.859 1 89.62 154 ILE B O 1
ATOM 2756 N N . GLU B 1 155 ? 10.047 6.551 -12.805 1 91.44 155 GLU B N 1
ATOM 2757 C CA . GLU B 1 155 ? 9.109 5.629 -13.438 1 91.44 155 GLU B CA 1
ATOM 2758 C C . GLU B 1 155 ? 8.266 4.895 -12.398 1 91.44 155 GLU B C 1
ATOM 2760 O O . GLU B 1 155 ? 7.07 4.688 -12.594 1 91.44 155 GLU B O 1
ATOM 2765 N N . GLN B 1 156 ? 8.812 4.543 -11.328 1 90.75 156 GLN B N 1
ATOM 2766 C CA . GLN B 1 156 ? 8.094 3.887 -10.234 1 90.75 156 GLN B CA 1
ATOM 2767 C C . GLN B 1 156 ? 7.066 4.824 -9.617 1 90.75 156 GLN B C 1
ATOM 2769 O O . GLN B 1 156 ? 5.926 4.426 -9.367 1 90.75 156 GLN B O 1
ATOM 2774 N N . ARG B 1 157 ? 7.492 6.035 -9.398 1 90.06 157 ARG B N 1
ATOM 2775 C CA . ARG B 1 157 ? 6.59 7.012 -8.805 1 90.06 157 ARG B CA 1
ATOM 2776 C C . ARG B 1 157 ? 5.398 7.285 -9.719 1 90.06 157 ARG B C 1
ATOM 2778 O O . ARG B 1 157 ? 4.277 7.48 -9.25 1 90.06 157 ARG B O 1
ATOM 2785 N N . LEU B 1 158 ? 5.723 7.285 -10.977 1 93.25 158 LEU B N 1
ATOM 2786 C CA . LEU B 1 158 ? 4.652 7.496 -11.945 1 93.25 158 LEU B CA 1
ATOM 2787 C C . LEU B 1 158 ? 3.668 6.332 -11.93 1 93.25 158 LEU B C 1
ATOM 2789 O O . LEU B 1 158 ? 2.455 6.535 -12.016 1 93.25 158 LEU B O 1
ATOM 2793 N N . THR B 1 159 ? 4.113 5.152 -11.836 1 92.69 159 THR B N 1
ATOM 2794 C CA . THR B 1 159 ? 3.258 3.973 -11.766 1 92.69 159 THR B CA 1
ATOM 2795 C C . THR B 1 159 ? 2.383 4.016 -10.516 1 92.69 159 THR B C 1
ATOM 2797 O O . THR B 1 159 ? 1.168 3.822 -10.594 1 92.69 159 THR B O 1
ATOM 2800 N N . ILE B 1 160 ? 2.969 4.336 -9.398 1 91.88 160 ILE B N 1
ATOM 2801 C CA . ILE B 1 160 ? 2.246 4.453 -8.133 1 91.88 160 ILE B CA 1
ATOM 2802 C C . ILE B 1 160 ? 1.215 5.574 -8.234 1 91.88 160 ILE B C 1
ATOM 2804 O O . ILE B 1 160 ? 0.083 5.43 -7.766 1 91.88 160 ILE B O 1
ATOM 2808 N N . GLY B 1 161 ? 1.654 6.645 -8.844 1 93.44 161 GLY B N 1
ATOM 2809 C CA . GLY B 1 161 ? 0.763 7.777 -9.023 1 93.44 161 GLY B CA 1
ATOM 2810 C C . GLY B 1 161 ? -0.512 7.422 -9.766 1 93.44 161 GLY B C 1
ATOM 2811 O O . GLY B 1 161 ? -1.586 7.934 -9.445 1 93.44 161 GLY B O 1
ATOM 2812 N N . ARG B 1 162 ? -0.376 6.574 -10.727 1 90.56 162 ARG B N 1
ATOM 2813 C CA . ARG B 1 162 ? -1.551 6.145 -11.477 1 90.56 162 ARG B CA 1
ATOM 2814 C C . ARG B 1 162 ? -2.547 5.426 -10.57 1 90.56 162 ARG B C 1
ATOM 2816 O O . ARG B 1 162 ? -3.754 5.664 -10.656 1 90.56 162 ARG B O 1
ATOM 2823 N N . GLU B 1 163 ? -2.039 4.609 -9.766 1 88.38 163 GLU B N 1
ATOM 2824 C CA . GLU B 1 163 ? -2.891 3.893 -8.82 1 88.38 163 GLU B CA 1
ATOM 2825 C C . GLU B 1 163 ? -3.553 4.855 -7.836 1 88.38 163 GLU B C 1
ATOM 2827 O O . GLU B 1 163 ? -4.73 4.695 -7.504 1 88.38 163 GLU B O 1
ATOM 2832 N N . GLU B 1 164 ? -2.785 5.762 -7.391 1 93.38 164 GLU B N 1
ATOM 2833 C CA . GLU B 1 164 ? -3.33 6.754 -6.469 1 93.38 164 GLU B CA 1
ATOM 2834 C C . GLU B 1 164 ? -4.445 7.562 -7.125 1 93.38 164 GLU B C 1
ATOM 2836 O O . GLU B 1 164 ? -5.488 7.797 -6.516 1 93.38 164 GLU B O 1
ATOM 2841 N N . MET B 1 165 ? -4.172 7.898 -8.359 1 94.06 165 MET B N 1
ATOM 2842 C CA . MET B 1 165 ? -5.156 8.688 -9.094 1 94.06 165 MET B CA 1
ATOM 2843 C C . MET B 1 165 ? -6.473 7.922 -9.227 1 94.06 165 MET B C 1
ATOM 2845 O O . MET B 1 165 ? -7.547 8.523 -9.188 1 94.06 165 MET B O 1
ATOM 2849 N N . ALA B 1 166 ? -6.418 6.637 -9.336 1 89 166 ALA B N 1
ATOM 2850 C CA . ALA B 1 166 ? -7.598 5.793 -9.5 1 89 166 ALA B CA 1
ATOM 2851 C C . ALA B 1 166 ? -8.438 5.77 -8.227 1 89 166 ALA B C 1
ATOM 2853 O O . ALA B 1 166 ? -9.602 5.359 -8.25 1 89 166 ALA B O 1
ATOM 2854 N N . GLN B 1 167 ? -7.918 6.266 -7.133 1 92 167 GLN B N 1
ATOM 2855 C CA . GLN B 1 167 ? -8.617 6.219 -5.852 1 92 167 GLN B CA 1
ATOM 2856 C C . GLN B 1 167 ? -9.164 7.59 -5.473 1 92 167 GLN B C 1
ATOM 2858 O O . GLN B 1 167 ? -9.648 7.781 -4.355 1 92 167 GLN B O 1
ATOM 2863 N N . ALA B 1 168 ? -9.117 8.539 -6.324 1 95.81 168 ALA B N 1
ATOM 2864 C CA . ALA B 1 168 ? -9.539 9.914 -6.051 1 95.81 168 ALA B CA 1
ATOM 2865 C C . ALA B 1 168 ? -10.992 9.961 -5.609 1 95.81 168 ALA B C 1
ATOM 2867 O O . ALA B 1 168 ? -11.367 10.797 -4.781 1 95.81 168 ALA B O 1
ATOM 2868 N N . GLU B 1 169 ? -11.797 9.039 -6.055 1 94.19 169 GLU B N 1
ATOM 2869 C CA . GLU B 1 169 ? -13.227 9.055 -5.793 1 94.19 169 GLU B CA 1
ATOM 2870 C C . GLU B 1 169 ? -13.531 8.664 -4.352 1 94.19 169 GLU B C 1
ATOM 2872 O O . GLU B 1 169 ? -14.641 8.883 -3.861 1 94.19 169 GLU B O 1
ATOM 2877 N N . ASP B 1 170 ? -12.609 8.117 -3.699 1 94.12 170 ASP B N 1
ATOM 2878 C CA . ASP B 1 170 ? -12.797 7.676 -2.32 1 94.12 170 ASP B CA 1
ATOM 2879 C C . ASP B 1 170 ? -12.664 8.844 -1.349 1 94.12 170 ASP B C 1
ATOM 2881 O O . ASP B 1 170 ? -12.898 8.695 -0.148 1 94.12 170 ASP B O 1
ATOM 2885 N N . PHE B 1 171 ? -12.328 9.984 -1.84 1 98.06 171 PHE B N 1
ATOM 2886 C CA . PHE B 1 171 ? -12.102 11.156 -1.004 1 98.06 171 PHE B CA 1
ATOM 2887 C C . PHE B 1 171 ? -13.352 12.031 -0.942 1 98.06 171 PHE B C 1
ATOM 2889 O O . PHE B 1 171 ? -14.219 11.938 -1.81 1 98.06 171 PHE B O 1
ATOM 2896 N N . ASP B 1 172 ? -13.43 12.867 0.095 1 97.75 172 ASP B N 1
ATOM 2897 C CA . ASP B 1 172 ? -14.594 13.727 0.287 1 97.75 172 ASP B CA 1
ATOM 2898 C C . ASP B 1 172 ? -14.625 14.852 -0.747 1 97.75 172 ASP B C 1
ATOM 2900 O O . ASP B 1 172 ? -15.703 15.266 -1.187 1 97.75 172 ASP B O 1
ATOM 2904 N N . HIS B 1 173 ? -13.469 15.359 -1.022 1 98.31 173 HIS B N 1
ATOM 2905 C CA . HIS B 1 173 ? -13.312 16.453 -1.98 1 98.31 173 HIS B CA 1
ATOM 2906 C C . HIS B 1 173 ? -12.125 16.203 -2.904 1 98.31 173 HIS B C 1
ATOM 2908 O O . HIS B 1 173 ? -11.164 15.547 -2.521 1 98.31 173 HIS B O 1
ATOM 2914 N N . ARG B 1 174 ? -12.266 16.75 -4.094 1 98.25 174 ARG B N 1
ATOM 2915 C CA . ARG B 1 174 ? -11.18 16.766 -5.062 1 98.25 174 ARG B CA 1
ATOM 2916 C C . ARG B 1 174 ? -10.844 18.203 -5.473 1 98.25 174 ARG B C 1
ATOM 2918 O O . ARG B 1 174 ? -11.742 19 -5.766 1 98.25 174 ARG B O 1
ATOM 2925 N N . VAL B 1 175 ? -9.57 18.531 -5.402 1 98.5 175 VAL B N 1
ATOM 2926 C CA . VAL B 1 175 ? -9.102 19.875 -5.742 1 98.5 175 VAL B CA 1
ATOM 2927 C C . VAL B 1 175 ? -8 19.797 -6.797 1 98.5 175 VAL B C 1
ATOM 2929 O O . VAL B 1 175 ? -7.012 19.078 -6.617 1 98.5 175 VAL B O 1
ATOM 2932 N N . VAL B 1 176 ? -8.141 20.5 -7.891 1 97.94 176 VAL B N 1
ATOM 2933 C CA . VAL B 1 176 ? -7.113 20.531 -8.93 1 97.94 176 VAL B CA 1
ATOM 2934 C C . VAL B 1 176 ? -6.051 21.578 -8.578 1 97.94 176 VAL B C 1
ATOM 2936 O O . VAL B 1 176 ? -6.379 22.719 -8.289 1 97.94 176 VAL B O 1
ATOM 2939 N N . ASN B 1 177 ? -4.805 21.141 -8.609 1 97.88 177 ASN B N 1
ATOM 2940 C CA . ASN B 1 177 ? -3.715 22.094 -8.375 1 97.88 177 ASN B CA 1
ATOM 2941 C C . ASN B 1 177 ? -3.107 22.578 -9.688 1 97.88 177 ASN B C 1
ATOM 2943 O O . ASN B 1 177 ? -1.99 22.188 -10.047 1 97.88 177 ASN B O 1
ATOM 2947 N N . ASP B 1 178 ? -3.836 23.438 -10.312 1 95.94 178 ASP B N 1
ATOM 2948 C CA . ASP B 1 178 ? -3.344 24.141 -11.5 1 95.94 178 ASP B CA 1
ATOM 2949 C C . ASP B 1 178 ? -2.51 25.359 -11.117 1 95.94 178 ASP B C 1
ATOM 2951 O O . ASP B 1 178 ? -1.417 25.562 -11.656 1 95.94 178 ASP B O 1
ATOM 2955 N N . ARG B 1 179 ? -3.047 26.141 -10.195 1 96.75 179 ARG B N 1
ATOM 2956 C CA . ARG B 1 179 ? -2.365 27.25 -9.539 1 96.75 179 ARG B CA 1
ATOM 2957 C C . ARG B 1 179 ? -2.439 27.125 -8.023 1 96.75 179 ARG B C 1
ATOM 2959 O O . ARG B 1 179 ? -3.508 26.859 -7.469 1 96.75 179 ARG B O 1
ATOM 2966 N N . VAL B 1 180 ? -1.32 27.406 -7.379 1 97.38 180 VAL B N 1
ATOM 2967 C CA . VAL B 1 180 ? -1.225 27.219 -5.938 1 97.38 180 VAL B CA 1
ATOM 2968 C C . VAL B 1 180 ? -2.289 28.062 -5.238 1 97.38 180 VAL B C 1
ATOM 2970 O O . VAL B 1 180 ? -2.994 27.562 -4.352 1 97.38 180 VAL B O 1
ATOM 2973 N N . ASP B 1 181 ? -2.461 29.297 -5.668 1 97.69 181 ASP B N 1
ATOM 2974 C CA . ASP B 1 181 ? -3.41 30.203 -5.035 1 97.69 181 ASP B CA 1
ATOM 2975 C C . ASP B 1 181 ? -4.836 29.672 -5.137 1 97.69 181 ASP B C 1
ATOM 2977 O O . ASP B 1 181 ? -5.605 29.75 -4.176 1 97.69 181 ASP B O 1
ATOM 2981 N N . ALA B 1 182 ? -5.188 29.156 -6.266 1 98.06 182 ALA B N 1
ATOM 2982 C CA . ALA B 1 182 ? -6.527 28.609 -6.473 1 98.06 182 ALA B CA 1
ATOM 2983 C C . ALA B 1 182 ? -6.758 27.375 -5.605 1 98.06 182 ALA B C 1
ATOM 2985 O O . ALA B 1 182 ? -7.848 27.188 -5.051 1 98.06 182 ALA B O 1
ATOM 2986 N N . ALA B 1 183 ? -5.785 26.531 -5.508 1 98.31 183 ALA B N 1
ATOM 2987 C CA . ALA B 1 183 ? -5.891 25.328 -4.676 1 98.31 183 ALA B CA 1
ATOM 2988 C C . ALA B 1 183 ? -6.059 25.688 -3.205 1 98.31 183 ALA B C 1
ATOM 2990 O O . ALA B 1 183 ? -6.875 25.094 -2.5 1 98.31 183 ALA B O 1
ATOM 2991 N N . VAL B 1 184 ? -5.316 26.703 -2.77 1 98.44 184 VAL B N 1
ATOM 2992 C CA . VAL B 1 184 ? -5.398 27.172 -1.386 1 98.44 184 VAL B CA 1
ATOM 2993 C C . VAL B 1 184 ? -6.805 27.703 -1.1 1 98.44 184 VAL B C 1
ATOM 2995 O O . VAL B 1 184 ? -7.398 27.375 -0.067 1 98.44 184 VAL B O 1
ATOM 2998 N N . LYS B 1 185 ? -7.352 28.469 -1.991 1 98.12 185 LYS B N 1
ATOM 2999 C CA . LYS B 1 185 ? -8.695 29 -1.818 1 98.12 185 LYS B CA 1
ATOM 3000 C C . LYS B 1 185 ? -9.727 27.891 -1.706 1 98.12 185 LYS B C 1
ATOM 3002 O O . LYS B 1 185 ? -10.672 27.984 -0.921 1 98.12 185 LYS B O 1
ATOM 3007 N N . ALA B 1 186 ? -9.562 26.875 -2.488 1 98.25 186 ALA B N 1
ATOM 3008 C CA . ALA B 1 186 ? -10.461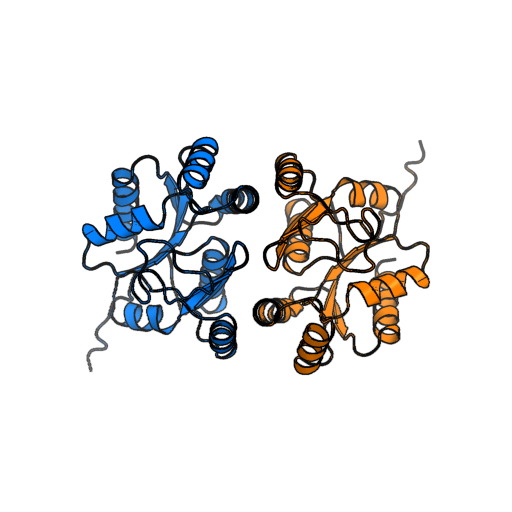 25.734 -2.414 1 98.25 186 ALA B CA 1
ATOM 3009 C C . ALA B 1 186 ? -10.383 25.062 -1.048 1 98.25 186 ALA B C 1
ATOM 3011 O O . ALA B 1 186 ? -11.406 24.703 -0.46 1 98.25 186 ALA B O 1
ATOM 3012 N N . LEU B 1 187 ? -9.148 24.891 -0.533 1 98.19 187 LEU B N 1
ATOM 3013 C CA . LEU B 1 187 ? -8.977 24.297 0.787 1 98.19 187 LEU B CA 1
ATOM 3014 C C . LEU B 1 187 ? -9.617 25.156 1.865 1 98.19 187 LEU B C 1
ATOM 3016 O O . LEU B 1 187 ? -10.219 24.641 2.809 1 98.19 187 LEU B O 1
ATOM 3020 N N . GLU B 1 188 ? -9.492 26.469 1.719 1 97.56 188 GLU B N 1
ATOM 3021 C CA . GLU B 1 188 ? -10.125 27.406 2.648 1 97.56 188 GLU B CA 1
ATOM 3022 C C . GLU B 1 188 ? -11.633 27.219 2.68 1 97.56 188 GLU B C 1
ATOM 3024 O O . GLU B 1 188 ? -12.25 27.234 3.75 1 97.56 188 GLU B O 1
ATOM 3029 N N . ARG B 1 189 ? -12.172 27.062 1.505 1 97.44 189 ARG B N 1
ATOM 3030 C CA . ARG B 1 189 ? -13.617 26.859 1.417 1 97.44 189 ARG B CA 1
ATOM 3031 C C . ARG B 1 189 ? -14.023 25.562 2.096 1 97.44 189 ARG B C 1
ATOM 3033 O O . ARG B 1 189 ? -15.031 25.516 2.805 1 97.44 189 ARG B O 1
ATOM 3040 N N . ILE B 1 190 ? -13.289 24.562 1.891 1 97.38 190 ILE B N 1
ATOM 3041 C CA . ILE B 1 190 ? -13.586 23.25 2.465 1 97.38 190 ILE B CA 1
ATOM 3042 C C . ILE B 1 190 ? -13.5 23.328 3.988 1 97.38 190 ILE B C 1
ATOM 3044 O O . ILE B 1 190 ? -14.359 22.781 4.688 1 97.38 190 ILE B O 1
ATOM 3048 N N . LEU B 1 191 ? -12.477 24.031 4.496 1 95.62 191 LEU B N 1
ATOM 3049 C CA . LEU B 1 191 ? -12.312 24.188 5.938 1 95.62 191 LEU B CA 1
ATOM 3050 C C . LEU B 1 191 ? -13.469 24.969 6.535 1 95.62 191 LEU B C 1
ATOM 3052 O O . LEU B 1 191 ? -13.922 24.672 7.645 1 95.62 191 LEU B O 1
ATOM 3056 N N . ALA B 1 192 ? -13.945 25.938 5.801 1 92.06 192 ALA B N 1
ATOM 3057 C CA . ALA B 1 192 ? -15.039 26.781 6.266 1 92.06 192 ALA B CA 1
ATOM 3058 C C . ALA B 1 192 ? -16.344 26 6.387 1 92.06 192 ALA B C 1
ATOM 3060 O O . ALA B 1 192 ? -17.219 26.344 7.188 1 92.06 192 ALA B O 1
ATOM 3061 N N . LEU B 1 193 ? -16.453 24.938 5.605 1 88.69 193 LEU B N 1
ATOM 3062 C CA . LEU B 1 193 ? -17.641 24.094 5.641 1 88.69 193 LEU B CA 1
ATOM 3063 C C . LEU B 1 193 ? -17.688 23.25 6.918 1 88.69 193 LEU B C 1
ATOM 3065 O O . LEU B 1 193 ? -18.734 22.75 7.305 1 88.69 193 LEU B O 1
ATOM 3069 N N . GLN B 1 194 ? -16.578 23.016 7.527 1 80.88 194 GLN B N 1
ATOM 3070 C CA . GLN B 1 194 ? -16.484 22.156 8.711 1 80.88 194 GLN B CA 1
ATOM 3071 C C . GLN B 1 194 ? -16.781 22.953 9.977 1 80.88 194 GLN B C 1
ATOM 3073 O O . GLN B 1 194 ? -17.016 22.375 11.039 1 80.88 194 GLN B O 1
ATOM 3078 N N . ARG B 1 195 ? -16.641 24.219 9.906 1 64.88 195 ARG B N 1
ATOM 3079 C CA . ARG B 1 195 ? -16.938 25.078 11.047 1 64.88 195 ARG B CA 1
ATOM 3080 C C . ARG B 1 195 ? -18.422 25.422 11.109 1 64.88 195 ARG B C 1
ATOM 3082 O O . ARG B 1 195 ? -19.094 25.484 10.07 1 64.88 195 ARG B O 1
#

Radius of gyration: 22.61 Å; Cα contacts (8 Å, |Δi|>4): 663; chains: 2; bounding box: 45×66×66 Å

Organism: NCBI:txid1608957

Solvent-accessible surface area (backbone atoms only — not comparable to full-atom values): 21182 Å² total; per-residue (Å²): 126,81,76,70,83,72,63,73,27,45,37,38,35,44,24,40,36,80,54,38,44,64,70,60,33,52,50,54,40,34,70,77,34,77,76,47,40,70,51,60,29,36,27,45,52,79,82,53,93,93,60,45,78,74,66,70,29,36,68,42,50,40,62,57,48,33,51,41,55,76,68,61,41,46,66,28,58,42,78,54,92,57,24,43,37,30,36,41,36,76,57,44,57,62,42,28,73,73,42,34,41,36,34,40,79,44,46,57,68,29,50,50,43,48,52,47,40,29,71,76,70,54,85,51,70,70,49,38,34,27,41,34,48,76,38,72,68,54,30,53,50,45,53,61,66,66,69,81,68,56,69,61,57,48,35,44,49,52,44,51,24,54,56,42,57,72,50,46,79,80,36,79,37,76,42,57,43,76,45,60,69,60,34,32,52,52,52,51,52,56,54,55,67,76,100,126,82,77,71,83,70,64,74,27,45,36,38,34,44,24,39,36,80,54,40,45,63,70,58,33,52,51,53,40,34,72,77,33,77,74,47,43,70,50,59,30,36,28,45,52,79,83,54,94,90,60,44,79,76,68,70,29,36,67,42,50,40,62,58,48,33,51,41,56,74,68,62,42,47,66,27,60,41,79,54,94,54,24,44,40,31,36,42,36,77,58,44,56,61,41,28,73,70,42,33,41,37,33,40,77,43,46,56,68,30,50,50,43,48,52,48,40,29,71,75,70,54,86,51,69,70,50,39,34,27,41,35,47,76,38,72,68,55,29,51,51,45,53,61,66,66,67,82,67,57,69,61,57,49,34,44,50,52,44,52,26,51,58,44,56,73,49,46,79,79,37,80,38,76,43,56,42,75,45,60,68,61,35,33,52,52,51,51,53,56,55,56,68,76,100

Secondary structure (DSSP, 8-state):
-------PPEEEEEE-STTS-HHHHHHHHHHH-TTEEE---EE-SPPPTT--BTTTBEE--HHHHHHHHHTT-EEEEEEETTEEEEEEGGGTHHHHHTT-EEEEE--HHHHHHHHHHHHHT-S--EEEEEEE-S-HHHHHHHHHHT-SS-HHHHHHHHHHHHHHHTTGGGSSEEEE-SSHHHHHHHHHHHHHHH-/-------PPEEEEEE-STTS-HHHHHHHHHHH-TTEEEPPPEE-SPPPTT--BTTTBEE--HHHHHHHHHTT-EEEEEEETTEEEEEEGGGTHHHHHTT-EEEEE--HHHHHHHHHHHHHT-S--EEEEEEE-S-HHHHHHHHHHT-SS-HHHHHHHHHHHHHHHTTGGGSSEEEE-SSHHHHHHHHHHHHHHH-

Sequence (390 aa):
MSEQDHTPGTLLVVSGPGGVGKGTVVAALRERHDEIEVSLSATTRRMRPGEEDGVHYRFVSPTEFRRMADDGEFLEWAEFNGHLYGTPWSSVTDRLAAGATLVLEIDVQGAKQVRQRQRDVGDIAATLVFLEPPSWDDLERRLRHRGSENEETIEQRLTIGREEMAQAEDFDHRVVNDRVDAAVKALERILALQRMSEQDHTPGTLLVVSGPGGVGKGTVVAALRERHDEIEVSLSATTRRMRPGEEDGVHYRFVSPTEFRRMADDGEFLEWAEFNGHLYGTPWSSVTDRLAAGATLVLEIDVQGAKQVRQRQRDVGDIAATLVFLEPPSWDDLERRLRHRGSENEETIEQRLTIGREEMAQAEDFDHRVVNDRVDAAVKALERILALQR

pLDDT: mean 91.11, std 10.04, range [37.03, 98.75]

Foldseek 3Di:
DPPPPQPFAAEEEEAAAPLLCLVPLVVVLCVVPVQEAEFAKEKCDDDDPPDDDPPNHPHDHPVVVVVCVVVVQFLFWDDDLNMIMTTGPVRPLVQRSNRGHYYYYDYLRRVVSNVVCCVPVVSDDHAYEYEAEPDLVSSLVSLVVVVPDDPVSSVVSSVVNVVSVVCNVVGPYYAYPPDSVRRSVVVVVVVVVVD/DPPPPQDFAAEEEEAAAPLLCLVPLVVVLCVVPVQEAEFAKEKCDDDDPPDDDPPNHPHDHPVVVVVCVVVVQFLFWDDDLRMIMTTGPVRPLVQRSNRGHYYYYDYLRRVVSNVVCCVPVVSDDHAYEYEAEPDLVSSLVSLVVVVPDDPVSSVVSSVVNVVSVVCNVVGPYYAYPPDSVRRSVVVVVVVVVVD